Protein AF-0000000084556929 (afdb_homodimer)

Radius of gyration: 22.64 Å; Cα contacts (8 Å, |Δi|>4): 1174; chains: 2; bounding box: 58×58×57 Å

Solvent-accessible surface area (backbone atoms only — not comparable to full-atom values): 19639 Å² total; per-residue (Å²): 130,69,42,35,28,29,46,31,49,55,72,55,24,43,51,50,50,52,52,32,51,76,67,72,47,73,64,68,24,29,23,26,91,58,88,39,74,75,48,49,73,77,39,46,73,62,38,32,56,92,80,39,78,63,80,69,36,17,40,32,78,21,60,85,46,54,71,58,42,50,53,52,50,49,52,35,58,77,66,68,45,45,66,26,71,42,72,37,87,60,31,45,70,36,88,59,40,42,73,47,54,35,29,36,37,32,51,53,19,38,36,35,26,48,21,40,37,32,35,39,26,37,38,31,43,50,15,38,41,23,25,58,15,38,37,30,34,36,26,33,37,24,44,45,13,38,39,30,38,45,20,37,39,32,37,43,25,38,34,22,41,46,10,43,41,59,66,52,20,34,36,31,40,42,22,34,37,26,48,65,21,35,59,59,52,70,40,62,60,46,25,30,25,54,49,76,83,82,80,90,69,78,87,129,130,69,41,34,28,31,45,30,49,54,58,58,24,34,33,49,50,50,54,33,51,74,67,72,47,74,62,67,24,28,21,25,92,57,87,38,74,74,47,51,74,77,38,46,73,62,39,31,55,93,81,39,80,62,80,68,35,18,38,33,79,20,61,83,46,54,71,58,41,51,53,52,50,48,50,34,59,78,66,71,44,44,65,25,71,44,71,37,87,61,31,46,70,36,90,59,40,44,73,48,52,37,31,35,39,32,49,56,18,40,36,38,51,50,20,38,38,32,36,39,24,38,37,31,42,52,14,38,40,24,38,58,15,37,38,31,34,36,26,33,36,24,45,44,12,38,40,30,38,46,19,38,37,32,36,43,25,38,34,21,40,50,11,41,42,57,65,52,20,33,38,31,40,43,22,32,37,28,48,68,20,65,71,66,52,71,40,64,60,67,36,78,45,64,56,77,65,32,72,71,40,73,66,130

Organism: NCBI:txid82374

pLDDT: mean 95.93, std 5.34, range [53.84, 98.94]

Structure (mmCIF, N/CA/C/O backbone):
data_AF-0000000084556929-model_v1
#
loop_
_entity.id
_entity.type
_entity.pdbx_description
1 polymer 'PglD N-terminal domain-containing protein'
#
loop_
_atom_site.group_PDB
_atom_site.id
_atom_site.type_symbol
_atom_site.label_atom_id
_atom_site.label_alt_id
_atom_site.label_comp_id
_atom_site.label_asym_id
_atom_site.label_entity_id
_atom_site.label_seq_id
_atom_site.pdbx_PDB_ins_code
_atom_site.Cartn_x
_atom_site.Cartn_y
_atom_site.Cartn_z
_atom_site.occupancy
_atom_site.B_iso_or_equiv
_atom_site.auth_seq_id
_atom_site.auth_comp_id
_atom_site.auth_asym_id
_atom_site.auth_atom_id
_atom_site.pdbx_PDB_model_num
ATOM 1 N N . MET A 1 1 ? 16.203 -18.781 -21.984 1 75.94 1 MET A N 1
ATOM 2 C CA . MET A 1 1 ? 15.258 -18.516 -20.906 1 75.94 1 MET A CA 1
ATOM 3 C C . MET A 1 1 ? 13.836 -18.859 -21.328 1 75.94 1 MET A C 1
ATOM 5 O O . MET A 1 1 ? 13.477 -18.703 -22.5 1 75.94 1 MET A O 1
ATOM 9 N N . LYS A 1 2 ? 13.086 -19.594 -20.531 1 89.44 2 LYS A N 1
ATOM 10 C CA . LYS A 1 2 ? 11.75 -20.031 -20.922 1 89.44 2 LYS A CA 1
ATOM 11 C C . LYS A 1 2 ? 10.812 -18.844 -21.125 1 89.44 2 LYS A C 1
ATOM 13 O O . LYS A 1 2 ? 10.859 -17.875 -20.359 1 89.44 2 LYS A O 1
ATOM 18 N N . GLU A 1 3 ? 10 -18.953 -22.172 1 94 3 GLU A N 1
ATOM 19 C CA . GLU A 1 3 ? 9 -17.922 -22.422 1 94 3 GLU A CA 1
ATOM 20 C C . GLU A 1 3 ? 7.797 -18.094 -21.5 1 94 3 GLU A C 1
ATOM 22 O O . GLU A 1 3 ? 7.535 -19.188 -21 1 94 3 GLU A O 1
ATOM 27 N N . LEU A 1 4 ? 7.086 -17.078 -21.359 1 97.38 4 LEU A N 1
ATOM 28 C CA . LEU A 1 4 ? 5.91 -17.078 -20.5 1 97.38 4 LEU A CA 1
ATOM 29 C C . LEU A 1 4 ? 4.652 -17.406 -21.297 1 97.38 4 LEU A C 1
ATOM 31 O O . LEU A 1 4 ? 4.512 -16.984 -22.453 1 97.38 4 LEU A O 1
ATOM 35 N N . ALA A 1 5 ? 3.828 -18.172 -20.688 1 98.31 5 ALA A N 1
ATOM 36 C CA . ALA A 1 5 ? 2.482 -18.406 -21.203 1 98.31 5 ALA A CA 1
ATOM 37 C C . ALA A 1 5 ? 1.429 -18.141 -20.125 1 98.31 5 ALA A C 1
ATOM 39 O O . ALA A 1 5 ? 1.689 -18.328 -18.938 1 98.31 5 ALA A O 1
ATOM 40 N N . LEU A 1 6 ? 0.277 -17.781 -20.625 1 98.56 6 LEU A N 1
ATOM 41 C CA . LEU A 1 6 ? -0.818 -17.531 -19.688 1 98.56 6 LEU A CA 1
ATOM 42 C C . LEU A 1 6 ? -1.73 -18.75 -19.578 1 98.56 6 LEU A C 1
ATOM 44 O O . LEU A 1 6 ? -2.035 -19.391 -20.594 1 98.56 6 LEU A O 1
ATOM 48 N N . LEU A 1 7 ? -2.074 -19.078 -18.375 1 98.25 7 LEU A N 1
ATOM 49 C CA . LEU A 1 7 ? -3.174 -20.016 -18.141 1 98.25 7 LEU A CA 1
ATOM 50 C C . LEU A 1 7 ? -4.48 -19.266 -17.906 1 98.25 7 LEU A C 1
ATOM 52 O O . LEU A 1 7 ? -4.695 -18.688 -16.844 1 98.25 7 LEU A O 1
ATOM 56 N N . GLY A 1 8 ? -5.266 -19.25 -18.922 1 97.44 8 GLY A N 1
ATOM 57 C CA . GLY A 1 8 ? -6.508 -18.5 -18.875 1 97.44 8 GLY A CA 1
ATOM 58 C C . GLY A 1 8 ? -6.617 -17.453 -19.969 1 97.44 8 GLY A C 1
ATOM 59 O O . GLY A 1 8 ? -5.613 -16.859 -20.359 1 97.44 8 GLY A O 1
ATOM 60 N N . GLY A 1 9 ? -7.824 -17.25 -20.406 1 96.31 9 GLY A N 1
ATOM 61 C CA . GLY A 1 9 ? -8.203 -16.156 -21.266 1 96.31 9 GLY A CA 1
ATOM 62 C C . GLY A 1 9 ? -9.148 -15.172 -20.609 1 96.31 9 GLY A C 1
ATOM 63 O O . GLY A 1 9 ? -9.219 -15.094 -19.375 1 96.31 9 GLY A O 1
ATOM 64 N N . GLY A 1 10 ? -9.625 -14.32 -21.359 1 96.31 10 GLY A N 1
ATOM 65 C CA . GLY A 1 10 ? -10.617 -13.398 -20.828 1 96.31 10 GLY A CA 1
ATOM 66 C C . GLY A 1 10 ? -10.031 -12.062 -20.406 1 96.31 10 GLY A C 1
ATOM 67 O O . GLY A 1 10 ? -9 -11.641 -20.922 1 96.31 10 GLY A O 1
ATOM 68 N N . GLY A 1 11 ? -10.734 -11.375 -19.547 1 97.19 11 GLY A N 1
ATOM 69 C CA . GLY A 1 11 ? -10.438 -10 -19.203 1 97.19 11 GLY A CA 1
ATOM 70 C C . GLY A 1 11 ? -9.086 -9.828 -18.547 1 97.19 11 GLY A C 1
ATOM 71 O O . GLY A 1 11 ? -8.289 -8.977 -18.938 1 97.19 11 GLY A O 1
ATOM 72 N N . LEU A 1 12 ? -8.789 -10.656 -17.516 1 97.94 12 LEU A N 1
ATOM 73 C CA . LEU A 1 12 ? -7.52 -10.5 -16.812 1 97.94 12 LEU A CA 1
ATOM 74 C C . LEU A 1 12 ? -6.355 -10.883 -17.719 1 97.94 12 LEU A C 1
ATOM 76 O O . LEU A 1 12 ? -5.301 -10.242 -17.688 1 97.94 12 LEU A O 1
ATOM 80 N N . ALA A 1 13 ? -6.559 -11.891 -18.469 1 98.44 13 ALA A N 1
ATOM 81 C CA . ALA A 1 13 ? -5.523 -12.25 -19.438 1 98.44 13 ALA A CA 1
ATOM 82 C C . ALA A 1 13 ? -5.199 -11.086 -20.359 1 98.44 13 ALA A C 1
ATOM 84 O O . ALA A 1 13 ? -4.031 -10.797 -20.625 1 98.44 13 ALA A O 1
ATOM 85 N N . LEU A 1 14 ? -6.23 -10.43 -20.844 1 98.19 14 LEU A N 1
ATOM 86 C CA . LEU A 1 14 ? -6.055 -9.289 -21.734 1 98.19 14 LEU A CA 1
ATOM 87 C C . LEU A 1 14 ? -5.258 -8.18 -21.047 1 98.19 14 LEU A C 1
ATOM 89 O O . LEU A 1 14 ? -4.363 -7.586 -21.656 1 98.19 14 LEU A O 1
ATOM 93 N N . GLU A 1 15 ? -5.512 -7.91 -19.859 1 98.5 15 GLU A N 1
ATOM 94 C CA . GLU A 1 15 ? -4.773 -6.906 -19.094 1 98.5 15 GLU A CA 1
ATOM 95 C C . GLU A 1 15 ? -3.312 -7.316 -18.922 1 98.5 15 GLU A C 1
ATOM 97 O O . GLU A 1 15 ? -2.41 -6.488 -19.047 1 98.5 15 GLU A O 1
ATOM 102 N N . LEU A 1 16 ? -3.121 -8.609 -18.609 1 98.5 16 LEU A N 1
ATOM 103 C CA . LEU A 1 16 ? -1.759 -9.094 -18.406 1 98.5 16 LEU A CA 1
ATOM 104 C C . LEU A 1 16 ? -0.95 -8.977 -19.688 1 98.5 16 LEU A C 1
ATOM 106 O O . LEU A 1 16 ? 0.226 -8.609 -19.656 1 98.5 16 LEU A O 1
ATOM 110 N N . ILE A 1 17 ? -1.621 -9.281 -20.781 1 98.25 17 ILE A N 1
ATOM 111 C CA . ILE A 1 17 ? -0.978 -9.125 -22.078 1 98.25 17 ILE A CA 1
ATOM 112 C C . ILE A 1 17 ? -0.506 -7.684 -22.25 1 98.25 17 ILE A C 1
ATOM 114 O O . ILE A 1 17 ? 0.648 -7.438 -22.609 1 98.25 17 ILE A O 1
ATOM 118 N N . GLU A 1 18 ? -1.368 -6.746 -21.969 1 98.25 18 GLU A N 1
ATOM 119 C CA . GLU A 1 18 ? -1.063 -5.324 -22.109 1 98.25 18 GLU A CA 1
ATOM 120 C C . GLU A 1 18 ? 0.113 -4.926 -21.219 1 98.25 18 GLU A C 1
ATOM 122 O O . GLU A 1 18 ? 1.03 -4.234 -21.672 1 98.25 18 GLU A O 1
ATOM 127 N N . TYR A 1 19 ? 0.093 -5.387 -19.938 1 98.31 19 TYR A N 1
ATOM 128 C CA . TYR A 1 19 ? 1.159 -5.043 -19.016 1 98.31 19 TYR A CA 1
ATOM 129 C C . TYR A 1 19 ? 2.502 -5.582 -19.484 1 98.31 19 TYR A C 1
ATOM 131 O O . TYR A 1 19 ? 3.516 -4.883 -19.438 1 98.31 19 TYR A O 1
ATOM 139 N N . MET A 1 20 ? 2.461 -6.781 -19.891 1 97.69 20 MET A N 1
ATOM 140 C CA . MET A 1 20 ? 3.705 -7.426 -20.312 1 97.69 20 MET A CA 1
ATOM 141 C C . MET A 1 20 ? 4.238 -6.809 -21.594 1 97.69 20 MET A C 1
ATOM 143 O O . MET A 1 20 ? 5.445 -6.629 -21.75 1 97.69 20 MET A O 1
ATOM 147 N N . MET A 1 21 ? 3.344 -6.434 -22.5 1 96.88 21 MET A N 1
ATOM 148 C CA . MET A 1 21 ? 3.744 -5.719 -23.703 1 96.88 21 MET A CA 1
ATOM 149 C C . MET A 1 21 ? 4.375 -4.375 -23.359 1 96.88 21 MET A C 1
ATOM 151 O O . MET A 1 21 ? 5.41 -4.004 -23.922 1 96.88 21 MET A O 1
ATOM 155 N N . ASP A 1 22 ? 3.775 -3.674 -22.469 1 97.38 22 ASP A N 1
ATOM 156 C CA . ASP A 1 22 ? 4.285 -2.379 -22.031 1 97.38 22 ASP A CA 1
ATOM 157 C C . ASP A 1 22 ? 5.688 -2.512 -21.438 1 97.38 22 ASP A C 1
ATOM 159 O O . ASP A 1 22 ? 6.508 -1.603 -21.562 1 97.38 22 ASP A O 1
ATOM 163 N N . ASP A 1 23 ? 5.93 -3.648 -20.812 1 98.06 23 ASP A N 1
ATOM 164 C CA . ASP A 1 23 ? 7.223 -3.879 -20.172 1 98.06 23 ASP A CA 1
ATOM 165 C C . ASP A 1 23 ? 8.18 -4.609 -21.109 1 98.06 23 ASP A C 1
ATOM 167 O O . ASP A 1 23 ? 9.234 -5.074 -20.688 1 98.06 23 ASP A O 1
ATOM 171 N N . ASP A 1 24 ? 7.801 -4.824 -22.344 1 97.44 24 ASP A N 1
ATOM 172 C CA . ASP A 1 24 ? 8.594 -5.473 -23.375 1 97.44 24 ASP A CA 1
ATOM 173 C C . ASP A 1 24 ? 8.891 -6.926 -23.016 1 97.44 24 ASP A C 1
ATOM 175 O O . ASP A 1 24 ? 10.016 -7.406 -23.203 1 97.44 24 ASP A O 1
ATOM 179 N N . ILE A 1 25 ? 7.965 -7.566 -22.391 1 96.75 25 ILE A N 1
ATOM 180 C CA . ILE A 1 25 ? 8.086 -8.977 -22.062 1 96.75 25 ILE A CA 1
ATOM 181 C C . ILE A 1 25 ? 7.367 -9.82 -23.109 1 96.75 25 ILE A C 1
ATOM 183 O O . ILE A 1 25 ? 6.191 -9.586 -23.406 1 96.75 25 ILE A O 1
ATOM 187 N N . LYS A 1 26 ? 8.023 -10.773 -23.578 1 95 26 LYS A N 1
ATOM 188 C CA . LYS A 1 26 ? 7.453 -11.633 -24.609 1 95 26 LYS A CA 1
ATOM 189 C C . LYS A 1 26 ? 6.586 -12.727 -24 1 95 26 LYS A C 1
ATOM 191 O O . LYS A 1 26 ? 6.953 -13.32 -22.984 1 95 26 LYS A O 1
ATOM 196 N N . ILE A 1 27 ? 5.508 -12.992 -24.625 1 97.06 27 ILE A N 1
ATOM 197 C CA . ILE A 1 27 ? 4.559 -14.023 -24.219 1 97.06 27 ILE A CA 1
ATOM 198 C C . ILE A 1 27 ? 4.391 -15.047 -25.328 1 97.06 27 ILE A C 1
ATOM 200 O O . ILE A 1 27 ? 4.133 -14.68 -26.484 1 97.06 27 ILE A O 1
ATOM 204 N N . ALA A 1 28 ? 4.551 -16.234 -25.016 1 97.62 28 ALA A N 1
ATOM 205 C CA . ALA A 1 28 ? 4.43 -17.312 -26 1 97.62 28 ALA A CA 1
ATOM 206 C C . ALA A 1 28 ? 2.986 -17.469 -26.469 1 97.62 28 ALA A C 1
ATOM 208 O O . ALA A 1 28 ? 2.74 -17.812 -27.625 1 97.62 28 ALA A O 1
ATOM 209 N N . GLY A 1 29 ? 2.049 -17.25 -25.609 1 98.31 29 GLY A N 1
ATOM 210 C CA . GLY A 1 29 ? 0.628 -17.422 -25.875 1 98.31 29 GLY A CA 1
ATOM 211 C C . GLY A 1 29 ? -0.179 -17.688 -24.609 1 98.31 29 GLY A C 1
ATOM 212 O O . GLY A 1 29 ? 0.278 -17.406 -23.5 1 98.31 29 GLY A O 1
ATOM 213 N N . TYR A 1 30 ? -1.433 -18.141 -24.875 1 98.5 30 TYR A N 1
ATOM 214 C CA . TYR A 1 30 ? -2.277 -18.453 -23.719 1 98.5 30 TYR A CA 1
ATOM 215 C C . TYR A 1 30 ? -3.037 -19.75 -23.953 1 98.5 30 TYR A C 1
ATOM 217 O O . TYR A 1 30 ? -3.291 -20.141 -25.094 1 98.5 30 TYR A O 1
ATOM 225 N N . PHE A 1 31 ? -3.275 -20.406 -22.797 1 98.31 31 PHE A N 1
ATOM 226 C CA . PHE A 1 31 ? -4.102 -21.609 -22.797 1 98.31 31 PHE A CA 1
ATOM 227 C C . PHE A 1 31 ? -5.484 -21.312 -22.219 1 98.31 31 PHE A C 1
ATOM 229 O O . PHE A 1 31 ? -5.613 -20.547 -21.25 1 98.31 31 PHE A O 1
ATOM 236 N N . ALA A 1 32 ? -6.496 -21.891 -22.844 1 97.62 32 ALA A N 1
ATOM 237 C CA . ALA A 1 32 ? -7.871 -21.812 -22.375 1 97.62 32 ALA A CA 1
ATOM 238 C C . ALA A 1 32 ? -8.734 -22.906 -23 1 97.62 32 ALA A C 1
ATOM 240 O O . ALA A 1 32 ? -8.391 -23.453 -24.031 1 97.62 32 ALA A O 1
ATOM 241 N N . PRO A 1 33 ? -9.836 -23.203 -22.25 1 95.88 33 PRO A N 1
ATOM 242 C CA . PRO A 1 33 ? -10.703 -24.219 -22.844 1 95.88 33 PRO A CA 1
ATOM 243 C C . PRO A 1 33 ? -11.211 -23.828 -24.219 1 95.88 33 PRO A C 1
ATOM 245 O O . PRO A 1 33 ? -11.406 -24.703 -25.078 1 95.88 33 PRO A O 1
ATOM 248 N N . GLN A 1 34 ? -11.414 -22.547 -24.359 1 96.38 34 GLN A N 1
ATOM 249 C CA . GLN A 1 34 ? -11.836 -22.016 -25.656 1 96.38 34 GLN A CA 1
ATOM 250 C C . GLN A 1 34 ? -11.055 -20.75 -26.016 1 96.38 34 GLN A C 1
ATOM 252 O O . GLN A 1 34 ? -10.602 -20.031 -25.125 1 96.38 34 GLN A O 1
ATOM 257 N N . GLU A 1 35 ? -10.961 -20.562 -27.312 1 97.38 35 GLU A N 1
ATOM 258 C CA . GLU A 1 35 ? -10.266 -19.359 -27.781 1 97.38 35 GLU A CA 1
ATOM 259 C C . GLU A 1 35 ? -11 -18.094 -27.359 1 97.38 35 GLU A C 1
ATOM 261 O O . GLU A 1 35 ? -12.227 -18.031 -27.422 1 97.38 35 GLU A O 1
ATOM 266 N N . ASP A 1 36 ? -10.211 -17.156 -26.875 1 97.31 36 ASP A N 1
ATOM 267 C CA . ASP A 1 36 ? -10.711 -15.82 -26.562 1 97.31 36 ASP A CA 1
ATOM 268 C C . ASP A 1 36 ? -10.359 -14.836 -27.672 1 97.31 36 ASP A C 1
ATOM 270 O O . ASP A 1 36 ? -9.188 -14.492 -27.844 1 97.31 36 ASP A O 1
ATOM 274 N N . SER A 1 37 ? -11.328 -14.32 -28.391 1 96.56 37 SER A N 1
ATOM 275 C CA . SER A 1 37 ? -11.086 -13.523 -29.578 1 96.56 37 SER A CA 1
ATOM 276 C C . SER A 1 37 ? -10.328 -12.242 -29.25 1 96.56 37 SER A C 1
ATOM 278 O O . SER A 1 37 ? -9.531 -11.766 -30.062 1 96.56 37 SER A O 1
ATOM 280 N N . ASP A 1 38 ? -10.531 -11.68 -28.141 1 97.62 38 ASP A N 1
ATOM 281 C CA . ASP A 1 38 ? -9.836 -10.461 -27.75 1 97.62 38 ASP A CA 1
ATOM 282 C C . ASP A 1 38 ? -8.352 -10.727 -27.5 1 97.62 38 ASP A C 1
ATOM 284 O O . ASP A 1 38 ? -7.492 -10.008 -28.016 1 97.62 38 ASP A O 1
ATOM 288 N N . CYS A 1 39 ? -8.07 -11.781 -26.812 1 98.06 39 CYS A N 1
ATOM 289 C CA . CYS A 1 39 ? -6.688 -12.148 -26.516 1 98.06 39 CYS A CA 1
ATOM 290 C C . CYS A 1 39 ? -5.949 -12.539 -27.797 1 98.06 39 CYS A C 1
ATOM 292 O O . CYS A 1 39 ? -4.785 -12.18 -27.984 1 98.06 39 CYS A O 1
ATOM 294 N N . SER A 1 40 ? -6.633 -13.219 -28.609 1 98.06 40 SER A N 1
ATOM 295 C CA . SER A 1 40 ? -6.02 -13.797 -29.797 1 98.06 40 SER A CA 1
ATOM 296 C C . SER A 1 40 ? -5.617 -12.719 -30.797 1 98.06 40 SER A C 1
ATOM 298 O O . SER A 1 40 ? -4.871 -12.992 -31.734 1 98.06 40 SER A O 1
ATOM 300 N N . GLN A 1 41 ? -6.109 -11.523 -30.594 1 97.88 41 GLN A N 1
ATOM 301 C CA . GLN A 1 41 ? -5.691 -10.406 -31.422 1 97.88 41 GLN A CA 1
ATOM 302 C C . GLN A 1 41 ? -4.246 -10.016 -31.125 1 97.88 41 GLN A C 1
ATOM 304 O O . GLN A 1 41 ? -3.592 -9.375 -31.953 1 97.88 41 GLN A O 1
ATOM 309 N N . TYR A 1 42 ? -3.721 -10.438 -30.031 1 97.75 42 TYR A N 1
ATOM 310 C CA . TYR A 1 42 ? -2.434 -9.914 -29.578 1 97.75 42 TYR A CA 1
ATOM 311 C C . TYR A 1 42 ? -1.415 -11.039 -29.422 1 97.75 42 TYR A C 1
ATOM 313 O O . TYR A 1 42 ? -0.219 -10.836 -29.641 1 97.75 42 TYR A O 1
ATOM 321 N N . ILE A 1 43 ? -1.906 -12.227 -28.969 1 97.81 43 ILE A N 1
ATOM 322 C CA . ILE A 1 43 ? -0.986 -13.336 -28.75 1 97.81 43 ILE A CA 1
ATOM 323 C C . ILE A 1 43 ? -1.616 -14.633 -29.234 1 97.81 43 ILE A C 1
ATOM 325 O O . ILE A 1 43 ? -2.83 -14.703 -29.438 1 97.81 43 ILE A O 1
ATOM 329 N N . SER A 1 44 ? -0.827 -15.703 -29.359 1 98.06 44 SER A N 1
ATOM 330 C CA . SER A 1 44 ? -1.276 -16.969 -29.922 1 98.06 44 SER A CA 1
ATOM 331 C C . SER A 1 44 ? -2.133 -17.75 -28.922 1 98.06 44 SER A C 1
ATOM 333 O O . SER A 1 44 ? -1.822 -17.797 -27.734 1 98.06 44 SER A O 1
ATOM 335 N N . TYR A 1 45 ? -3.236 -18.266 -29.469 1 98.38 45 TYR A N 1
ATOM 336 C CA . TYR A 1 45 ? -3.982 -19.266 -28.719 1 98.38 45 TYR A CA 1
ATOM 337 C C . TYR A 1 45 ? -3.289 -20.625 -28.797 1 98.38 45 TYR A C 1
ATOM 339 O O . TYR A 1 45 ? -3.094 -21.172 -29.891 1 98.38 45 TYR A O 1
ATOM 347 N N . LEU A 1 46 ? -2.914 -21.25 -27.641 1 98 46 LEU A N 1
ATOM 348 C CA . LEU A 1 46 ? -2.092 -22.453 -27.625 1 98 46 LEU A CA 1
ATOM 349 C C . LEU A 1 46 ? -2.947 -23.688 -27.375 1 98 46 LEU A C 1
ATOM 351 O O . LEU A 1 46 ? -2.441 -24.812 -27.406 1 98 46 LEU A O 1
ATOM 355 N N . GLY A 1 47 ? -4.27 -23.5 -27.078 1 97.44 47 GLY A N 1
ATOM 356 C CA . GLY A 1 47 ? -5.18 -24.609 -26.891 1 97.44 47 GLY A CA 1
ATOM 357 C C . GLY A 1 47 ? -5.562 -24.812 -25.438 1 97.44 47 GLY A C 1
ATOM 358 O O . GLY A 1 47 ? -5.379 -23.922 -24.594 1 97.44 47 GLY A O 1
ATOM 359 N N . ASP A 1 48 ? -6.16 -25.938 -25.266 1 96.81 48 ASP A N 1
ATOM 360 C CA . ASP A 1 48 ? -6.496 -26.391 -23.922 1 96.81 48 ASP A CA 1
ATOM 361 C C . ASP A 1 48 ? -5.277 -26.984 -23.219 1 96.81 48 ASP A C 1
ATOM 363 O O . ASP A 1 48 ? -4.641 -27.906 -23.75 1 96.81 48 ASP A O 1
ATOM 367 N N . GLU A 1 49 ? -4.98 -26.391 -22.062 1 94.31 49 GLU A N 1
ATOM 368 C CA . GLU A 1 49 ? -3.771 -26.828 -21.375 1 94.31 49 GLU A CA 1
ATOM 369 C C . GLU A 1 49 ? -3.838 -28.328 -21.062 1 94.31 49 GLU A C 1
ATOM 371 O O . GLU A 1 49 ? -2.805 -28.984 -20.906 1 94.31 49 GLU A O 1
ATOM 376 N N . ARG A 1 50 ? -5.012 -28.938 -20.891 1 92.62 50 ARG A N 1
ATOM 377 C CA . ARG A 1 50 ? -5.18 -30.344 -20.547 1 92.62 50 ARG A CA 1
ATOM 378 C C . ARG A 1 50 ? -4.758 -31.234 -21.703 1 92.62 50 ARG A C 1
ATOM 380 O O . ARG A 1 50 ? -4.453 -32.406 -21.5 1 92.62 50 ARG A O 1
ATOM 387 N N . VAL A 1 51 ? -4.844 -30.578 -22.828 1 92.81 51 VAL A N 1
ATOM 388 C CA . VAL A 1 51 ? -4.543 -31.344 -24.047 1 92.81 51 VAL A CA 1
ATOM 389 C C . VAL A 1 51 ? -3.137 -31 -24.531 1 92.81 51 VAL A C 1
ATOM 391 O O . VAL A 1 51 ? -2.393 -31.891 -24.969 1 92.81 51 VAL A O 1
ATOM 394 N N . ASN A 1 52 ? -2.916 -29.703 -24.438 1 91 52 ASN A N 1
ATOM 395 C CA . ASN A 1 52 ? -1.664 -29.188 -24.984 1 91 52 ASN A CA 1
ATOM 396 C C . ASN A 1 52 ? -0.889 -28.391 -23.938 1 91 52 ASN A C 1
ATOM 398 O O . ASN A 1 52 ? -1.444 -27.5 -23.297 1 91 52 ASN A O 1
ATOM 402 N N . TYR A 1 53 ? 0.27 -28.859 -23.516 1 94.31 53 TYR A N 1
ATOM 403 C CA . TYR A 1 53 ? 1.169 -28.094 -22.672 1 94.31 53 TYR A CA 1
ATOM 404 C C . TYR A 1 53 ? 2.625 -28.359 -23.016 1 94.31 53 TYR A C 1
ATOM 406 O O . TYR A 1 53 ? 2.926 -29.312 -23.734 1 94.31 53 TYR A O 1
ATOM 414 N N . SER A 1 54 ? 3.479 -27.438 -22.562 1 95.75 54 SER A N 1
ATOM 415 C CA . SER A 1 54 ? 4.906 -27.609 -22.828 1 95.75 54 SER A CA 1
ATOM 416 C C . SER A 1 54 ? 5.73 -27.406 -21.562 1 95.75 54 SER A C 1
ATOM 418 O O . SER A 1 54 ? 5.477 -26.484 -20.781 1 95.75 54 SER A O 1
ATOM 420 N N . LYS A 1 55 ? 6.727 -28.172 -21.438 1 96 55 LYS A N 1
ATOM 421 C CA . LYS A 1 55 ? 7.648 -28.047 -20.312 1 96 55 LYS A CA 1
ATOM 422 C C . LYS A 1 55 ? 8.68 -26.953 -20.578 1 96 55 LYS A C 1
ATOM 424 O O . LYS A 1 55 ? 9.43 -26.562 -19.672 1 96 55 LYS A O 1
ATOM 429 N N . ASN A 1 56 ? 8.633 -26.375 -21.766 1 96.19 56 ASN A N 1
ATOM 430 C CA . ASN A 1 56 ? 9.586 -25.344 -22.141 1 96.19 56 ASN A CA 1
ATOM 431 C C . ASN A 1 56 ? 9.008 -23.953 -21.922 1 96.19 56 ASN A C 1
ATOM 433 O O . ASN A 1 56 ? 9.547 -22.969 -22.438 1 96.19 56 ASN A O 1
ATOM 437 N N . LEU A 1 57 ? 7.902 -23.969 -21.219 1 97.38 57 LEU A N 1
ATOM 438 C CA . LEU A 1 57 ? 7.258 -22.688 -20.906 1 97.38 57 LEU A CA 1
ATOM 439 C C . LEU A 1 57 ? 7.18 -22.484 -19.391 1 97.38 57 LEU A C 1
ATOM 441 O O . LEU A 1 57 ? 7.273 -23.438 -18.625 1 97.38 57 LEU A O 1
ATOM 445 N N . LYS A 1 58 ? 7.062 -21.219 -19.047 1 98.12 58 LYS A N 1
ATOM 446 C CA . LYS A 1 58 ? 6.633 -20.828 -17.703 1 98.12 58 LYS A CA 1
ATOM 447 C C . LYS A 1 58 ? 5.188 -20.344 -17.703 1 98.12 58 LYS A C 1
ATOM 449 O O . LYS A 1 58 ? 4.766 -19.641 -18.625 1 98.12 58 LYS A O 1
ATOM 454 N N . TYR A 1 59 ? 4.523 -20.656 -16.672 1 98.31 59 TYR A N 1
ATOM 455 C CA . TYR A 1 59 ? 3.084 -20.438 -16.703 1 98.31 59 TYR A CA 1
ATOM 456 C C . TYR A 1 59 ? 2.674 -19.391 -15.68 1 98.31 59 TYR A C 1
ATOM 458 O O . TYR A 1 59 ? 3.08 -19.453 -14.516 1 98.31 59 TYR A O 1
ATOM 466 N N . LEU A 1 60 ? 1.831 -18.469 -16.141 1 98.5 60 LEU A N 1
ATOM 467 C CA . LEU A 1 60 ? 1.234 -17.453 -15.266 1 98.5 60 LEU A CA 1
ATOM 468 C C . LEU A 1 60 ? -0.279 -17.641 -15.195 1 98.5 60 LEU A C 1
ATOM 470 O O . LEU A 1 60 ? -0.938 -17.828 -16.219 1 98.5 60 LEU A O 1
ATOM 474 N N . LEU A 1 61 ? -0.761 -17.547 -13.992 1 98.75 61 LEU A N 1
ATOM 475 C CA . LEU A 1 61 ? -2.207 -17.656 -13.836 1 98.75 61 LEU A CA 1
ATOM 476 C C . LEU A 1 61 ? -2.904 -16.375 -14.281 1 98.75 61 LEU A C 1
ATOM 478 O O . LEU A 1 61 ? -2.564 -15.281 -13.812 1 98.75 61 LEU A O 1
ATOM 482 N N . ALA A 1 62 ? -3.879 -16.516 -15.141 1 98.5 62 ALA A N 1
ATOM 483 C CA . ALA A 1 62 ? -4.586 -15.352 -15.656 1 98.5 62 ALA A CA 1
ATOM 484 C C . ALA A 1 62 ? -6.059 -15.383 -15.25 1 98.5 62 ALA A C 1
ATOM 486 O O . ALA A 1 62 ? -6.941 -15.172 -16.094 1 98.5 62 ALA A O 1
ATOM 487 N N . SER A 1 63 ? -6.277 -15.602 -13.984 1 97.81 63 SER A N 1
ATOM 488 C CA . SER A 1 63 ? -7.613 -15.555 -13.398 1 97.81 63 SER A CA 1
ATOM 489 C C . SER A 1 63 ? -7.59 -14.898 -12.023 1 97.81 63 SER A C 1
ATOM 491 O O . SER A 1 63 ? -6.617 -15.047 -11.281 1 97.81 63 SER A O 1
ATOM 493 N N . GLY A 1 64 ? -8.688 -14.242 -11.719 1 97.5 64 GLY A N 1
ATOM 494 C CA . GLY A 1 64 ? -8.82 -13.641 -10.406 1 97.5 64 GLY A CA 1
ATOM 495 C C . GLY A 1 64 ? -9.68 -14.453 -9.461 1 97.5 64 GLY A C 1
ATOM 496 O O . GLY A 1 64 ? -9.867 -14.078 -8.305 1 97.5 64 GLY A O 1
ATOM 497 N N . LEU A 1 65 ? -10.188 -15.562 -9.961 1 96.5 65 LEU A N 1
ATOM 498 C CA . LEU A 1 65 ? -11.031 -16.422 -9.141 1 96.5 65 LEU A CA 1
ATOM 499 C C . LEU A 1 65 ? -10.195 -17.453 -8.398 1 96.5 65 LEU A C 1
ATOM 501 O O . LEU A 1 65 ? -9.57 -18.312 -9.016 1 96.5 65 LEU A O 1
ATOM 505 N N . THR A 1 66 ? -10.234 -17.375 -7.094 1 97.31 66 THR A N 1
ATOM 506 C CA . THR A 1 66 ? -9.344 -18.188 -6.27 1 97.31 66 THR A CA 1
ATOM 507 C C . THR A 1 66 ? -9.562 -19.672 -6.527 1 97.31 66 THR A C 1
ATOM 509 O O . THR A 1 66 ? -8.617 -20.453 -6.531 1 97.31 66 THR A O 1
ATOM 512 N N . SER A 1 67 ? -10.797 -20.047 -6.738 1 96.81 67 SER A N 1
ATOM 513 C CA . SER A 1 67 ? -11.102 -21.453 -6.988 1 96.81 67 SER A CA 1
ATOM 514 C C . SER A 1 67 ? -10.492 -21.922 -8.312 1 96.81 67 SER A C 1
ATOM 516 O O . SER A 1 67 ? -9.93 -23.016 -8.391 1 96.81 67 SER A O 1
ATOM 518 N N . LEU A 1 68 ? -10.617 -21.094 -9.281 1 97.25 68 LEU A N 1
ATOM 519 C CA . LEU A 1 68 ? -10.039 -21.438 -10.57 1 97.25 68 LEU A CA 1
ATOM 520 C C . LEU A 1 68 ? -8.516 -21.438 -10.508 1 97.25 68 LEU A C 1
ATOM 522 O O . LEU A 1 68 ? -7.863 -22.312 -11.078 1 97.25 68 LEU A O 1
ATOM 526 N N . ARG A 1 69 ? -7.973 -20.516 -9.859 1 98.5 69 ARG A N 1
ATOM 527 C CA . ARG A 1 69 ? -6.527 -20.422 -9.672 1 98.5 69 ARG A CA 1
ATOM 528 C C . ARG A 1 69 ? -5.988 -21.688 -8.992 1 98.5 69 ARG A C 1
ATOM 530 O O . ARG A 1 69 ? -4.938 -22.203 -9.375 1 98.5 69 ARG A O 1
ATOM 537 N N . SER A 1 70 ? -6.738 -22.125 -8.016 1 98.25 70 SER A N 1
ATOM 538 C CA . SER A 1 70 ? -6.336 -23.359 -7.336 1 98.25 70 SER A CA 1
ATOM 539 C C . SER A 1 70 ? -6.234 -24.531 -8.305 1 98.25 70 SER A C 1
ATOM 541 O O . SER A 1 70 ? -5.293 -25.312 -8.234 1 98.25 70 SER A O 1
ATOM 543 N N . LYS A 1 71 ? -7.172 -24.594 -9.156 1 97.5 71 LYS A N 1
ATOM 544 C CA . LYS A 1 71 ? -7.156 -25.656 -10.164 1 97.5 71 LYS A CA 1
ATOM 545 C C . LYS A 1 71 ? -5.953 -25.516 -11.094 1 97.5 71 LYS A C 1
ATOM 547 O O . LYS A 1 71 ? -5.301 -26.5 -11.43 1 97.5 71 LYS A O 1
ATOM 552 N N . MET A 1 72 ? -5.652 -24.328 -11.477 1 98.06 72 MET A N 1
ATOM 553 C CA . MET A 1 72 ? -4.52 -24.062 -12.359 1 98.06 72 MET A CA 1
ATOM 554 C C . MET A 1 72 ? -3.201 -24.391 -11.672 1 98.06 72 MET A C 1
ATOM 556 O O . MET A 1 72 ? -2.305 -24.969 -12.289 1 98.06 72 MET A O 1
ATOM 560 N N . MET A 1 73 ? -3.148 -24.047 -10.445 1 98.38 73 MET A N 1
ATOM 561 C CA . MET A 1 73 ? -1.953 -24.344 -9.656 1 98.38 73 MET A CA 1
ATOM 562 C C . MET A 1 73 ? -1.728 -25.859 -9.562 1 98.38 73 MET A C 1
ATOM 564 O O . MET A 1 73 ? -0.599 -26.328 -9.711 1 98.38 73 MET A O 1
ATOM 568 N N . ASN A 1 74 ? -2.809 -26.5 -9.289 1 97.69 74 ASN A N 1
ATOM 569 C CA . ASN A 1 74 ? -2.732 -27.953 -9.227 1 97.69 74 ASN A CA 1
ATOM 570 C C . ASN A 1 74 ? -2.268 -28.547 -10.547 1 97.69 74 ASN A C 1
ATOM 572 O O . ASN A 1 74 ? -1.501 -29.516 -10.562 1 97.69 74 ASN A O 1
ATOM 576 N N . PHE A 1 75 ? -2.76 -28.016 -11.602 1 97.81 75 PHE A N 1
ATOM 577 C CA . PHE A 1 75 ? -2.346 -28.453 -12.93 1 97.81 75 PHE A CA 1
ATOM 578 C C . PHE A 1 75 ? -0.841 -28.297 -13.109 1 97.81 75 PHE A C 1
ATOM 580 O O . PHE A 1 75 ? -0.16 -29.234 -13.531 1 97.81 75 PHE A O 1
ATOM 587 N N . ILE A 1 76 ? -0.277 -27.172 -12.773 1 98.12 76 ILE A N 1
ATOM 588 C CA . ILE A 1 76 ? 1.147 -26.891 -12.898 1 98.12 76 ILE A CA 1
ATOM 589 C C . ILE A 1 76 ? 1.95 -27.875 -12.055 1 98.12 76 ILE A C 1
ATOM 591 O O . ILE A 1 76 ? 2.939 -28.438 -12.531 1 98.12 76 ILE A O 1
ATOM 595 N N . GLU A 1 77 ? 1.471 -28.016 -10.906 1 97.31 77 GLU A N 1
ATOM 596 C CA . GLU A 1 77 ? 2.184 -28.875 -9.969 1 97.31 77 GLU A CA 1
ATOM 597 C C . GLU A 1 77 ? 2.139 -30.328 -10.414 1 97.31 77 GLU A C 1
ATOM 599 O O . GLU A 1 77 ? 3.168 -31.016 -10.445 1 97.31 77 GLU A O 1
ATOM 604 N N . SER A 1 78 ? 0.956 -30.828 -10.797 1 97.12 78 SER A N 1
ATOM 605 C CA . SER A 1 78 ? 0.765 -32.25 -11.125 1 97.12 78 SER A CA 1
ATOM 606 C C . SER A 1 78 ? 1.512 -32.625 -12.398 1 97.12 78 SER A C 1
ATOM 608 O O . SER A 1 78 ? 1.871 -33.781 -12.594 1 97.12 78 SER A O 1
ATOM 610 N N . HIS A 1 79 ? 1.835 -31.688 -13.234 1 97.38 79 HIS A N 1
ATOM 611 C CA . HIS A 1 79 ? 2.525 -31.953 -14.484 1 97.38 79 HIS A CA 1
ATOM 612 C C . HIS A 1 79 ? 3.982 -31.516 -14.422 1 97.38 79 HIS A C 1
ATOM 614 O O . HIS A 1 79 ? 4.688 -31.531 -15.438 1 97.38 79 HIS A O 1
ATOM 620 N N . ASN A 1 80 ? 4.391 -31.031 -13.258 1 97.19 80 ASN A N 1
ATOM 621 C CA . ASN A 1 80 ? 5.762 -30.609 -13 1 97.19 80 ASN A CA 1
ATOM 622 C C . ASN A 1 80 ? 6.18 -29.469 -13.938 1 97.19 80 ASN A C 1
ATOM 624 O O . ASN A 1 80 ? 7.27 -29.5 -14.516 1 97.19 80 ASN A O 1
ATOM 628 N N . LEU A 1 81 ? 5.281 -28.562 -14.141 1 97.69 81 LEU A N 1
ATOM 629 C CA . LEU A 1 81 ? 5.543 -27.375 -14.938 1 97.69 81 LEU A CA 1
ATOM 630 C C . LEU A 1 81 ? 6.117 -26.266 -14.078 1 97.69 81 LEU A C 1
ATOM 632 O O . LEU A 1 81 ? 6.133 -26.359 -12.844 1 97.69 81 LEU A O 1
ATOM 636 N N . GLU A 1 82 ? 6.652 -25.266 -14.773 1 97.81 82 GLU A N 1
ATOM 637 C CA . GLU A 1 82 ? 7.281 -24.156 -14.062 1 97.81 82 GLU A CA 1
ATOM 638 C C . GLU A 1 82 ? 6.367 -22.938 -14.023 1 97.81 82 GLU A C 1
ATOM 640 O O . GLU A 1 82 ? 5.758 -22.578 -15.039 1 97.81 82 GLU A O 1
ATOM 645 N N . SER A 1 83 ? 6.305 -22.359 -12.844 1 97.81 83 SER A N 1
ATOM 646 C CA . SER A 1 83 ? 5.555 -21.109 -12.711 1 97.81 83 SER A CA 1
ATOM 647 C C . SER A 1 83 ? 6.402 -19.906 -13.117 1 97.81 83 SER A C 1
ATOM 649 O O . SER A 1 83 ? 7.605 -19.875 -12.844 1 97.81 83 SER A O 1
ATOM 651 N N . GLY A 1 84 ? 5.77 -18.938 -13.773 1 96.62 84 GLY A N 1
ATOM 652 C CA . GLY A 1 84 ? 6.418 -17.672 -14.094 1 96.62 84 GLY A CA 1
ATOM 653 C C . GLY A 1 84 ? 6.168 -16.594 -13.055 1 96.62 84 GLY A C 1
ATOM 654 O O . GLY A 1 84 ? 5.637 -16.875 -11.977 1 96.62 84 GLY A O 1
ATOM 655 N N . GLN A 1 85 ? 6.672 -15.516 -13.336 1 96.62 85 GLN A N 1
ATOM 656 C CA . GLN A 1 85 ? 6.492 -14.328 -12.508 1 96.62 85 GLN A CA 1
ATOM 657 C C . GLN A 1 85 ? 6.379 -13.07 -13.367 1 96.62 85 GLN A C 1
ATOM 659 O O . GLN A 1 85 ? 7.012 -12.969 -14.422 1 96.62 85 GLN A O 1
ATOM 664 N N . PHE A 1 86 ? 5.535 -12.25 -12.867 1 98.5 86 PHE A N 1
ATOM 665 C CA . PHE A 1 86 ? 5.461 -10.938 -13.508 1 98.5 86 PHE A CA 1
ATOM 666 C C . PHE A 1 86 ? 5.445 -9.828 -12.477 1 98.5 86 PHE A C 1
ATOM 668 O O . PHE A 1 86 ? 4.547 -9.773 -11.625 1 98.5 86 PHE A O 1
ATOM 675 N N . ILE A 1 87 ? 6.414 -9 -12.508 1 98.56 87 ILE A N 1
ATOM 676 C CA . ILE A 1 87 ? 6.504 -7.805 -11.68 1 98.56 87 ILE A CA 1
ATOM 677 C C . ILE A 1 87 ? 6.688 -6.578 -12.57 1 98.56 87 ILE A C 1
ATOM 679 O O . ILE A 1 87 ? 7.734 -6.406 -13.203 1 98.56 87 ILE A O 1
ATOM 683 N N . SER A 1 88 ? 5.684 -5.77 -12.625 1 98.69 88 SER A N 1
ATOM 684 C CA . SER A 1 88 ? 5.703 -4.594 -13.492 1 98.69 88 SER A CA 1
ATOM 685 C C . SER A 1 88 ? 6.84 -3.648 -13.117 1 98.69 88 SER A C 1
ATOM 687 O O . SER A 1 88 ? 7.102 -3.422 -11.938 1 98.69 88 SER A O 1
ATOM 689 N N . ARG A 1 89 ? 7.352 -2.994 -14.133 1 97.12 89 ARG A N 1
ATOM 690 C CA . ARG A 1 89 ? 8.383 -1.986 -13.922 1 97.12 89 ARG A CA 1
ATOM 691 C C . ARG A 1 89 ? 7.816 -0.75 -13.234 1 97.12 89 ARG A C 1
ATOM 693 O O . ARG A 1 89 ? 8.562 0.071 -12.695 1 97.12 89 ARG A O 1
ATOM 700 N N . LYS A 1 90 ? 6.527 -0.658 -13.227 1 97.38 90 LYS A N 1
ATOM 701 C CA . LYS A 1 90 ? 5.871 0.526 -12.688 1 97.38 90 LYS A CA 1
ATOM 702 C C . LYS A 1 90 ? 5.43 0.295 -11.242 1 97.38 90 LYS A C 1
ATOM 704 O O . LYS A 1 90 ? 4.848 1.184 -10.617 1 97.38 90 LYS A O 1
ATOM 709 N N . ALA A 1 91 ? 5.727 -0.915 -10.742 1 97.94 91 ALA A N 1
ATOM 710 C CA . ALA A 1 91 ? 5.418 -1.205 -9.344 1 97.94 91 ALA A CA 1
ATOM 711 C C . ALA A 1 91 ? 6.566 -0.792 -8.43 1 97.94 91 ALA A C 1
ATOM 713 O O . ALA A 1 91 ? 7.691 -0.583 -8.891 1 97.94 91 ALA A O 1
ATOM 714 N N . HIS A 1 92 ? 6.223 -0.504 -7.215 1 97.19 92 HIS A N 1
ATOM 715 C CA . HIS A 1 92 ? 7.227 -0.355 -6.168 1 97.19 92 HIS A CA 1
ATOM 716 C C . HIS A 1 92 ? 7.289 -1.596 -5.281 1 97.19 92 HIS A C 1
ATOM 718 O O . HIS A 1 92 ? 6.348 -1.879 -4.535 1 97.19 92 HIS A O 1
ATOM 724 N N . VAL A 1 93 ? 8.445 -2.35 -5.379 1 97.5 93 VAL A N 1
ATOM 725 C CA . VAL A 1 93 ? 8.609 -3.57 -4.598 1 97.5 93 VAL A CA 1
ATOM 726 C C . VAL A 1 93 ? 9.867 -3.473 -3.74 1 97.5 93 VAL A C 1
ATOM 728 O O . VAL A 1 93 ? 10.977 -3.359 -4.27 1 97.5 93 VAL A O 1
ATOM 731 N N . SER A 1 94 ? 9.609 -3.582 -2.469 1 95.31 94 SER A N 1
ATOM 732 C CA . SER A 1 94 ? 10.711 -3.484 -1.522 1 95.31 94 SER A CA 1
ATOM 733 C C . SER A 1 94 ? 11.742 -4.582 -1.765 1 95.31 94 SER A C 1
ATOM 735 O O . SER A 1 94 ? 11.391 -5.742 -1.972 1 95.31 94 SER A O 1
ATOM 737 N N . SER A 1 95 ? 13 -4.227 -1.686 1 93.44 95 SER A N 1
ATOM 738 C CA . SER A 1 95 ? 14.07 -5.223 -1.764 1 93.44 95 SER A CA 1
ATOM 739 C C . SER A 1 95 ? 14.094 -6.105 -0.521 1 93.44 95 SER A C 1
ATOM 741 O O . SER A 1 95 ? 14.75 -7.148 -0.51 1 93.44 95 SER A O 1
ATOM 743 N N . MET A 1 96 ? 13.328 -5.676 0.535 1 94.69 96 MET A N 1
ATOM 744 C CA . MET A 1 96 ? 13.305 -6.406 1.797 1 94.69 96 MET A CA 1
ATOM 745 C C . MET A 1 96 ? 12.219 -7.484 1.78 1 94.69 96 MET A C 1
ATOM 747 O O . MET A 1 96 ? 12.164 -8.328 2.674 1 94.69 96 MET A O 1
ATOM 751 N N . ALA A 1 97 ? 11.453 -7.41 0.744 1 96.94 97 ALA A N 1
ATOM 752 C CA . ALA A 1 97 ? 10.328 -8.336 0.675 1 96.94 97 ALA A CA 1
ATOM 753 C C . ALA A 1 97 ? 10.789 -9.734 0.281 1 96.94 97 ALA A C 1
ATOM 755 O O . ALA A 1 97 ? 11.719 -9.891 -0.513 1 96.94 97 ALA A O 1
ATOM 756 N N . LYS A 1 98 ? 10.164 -10.719 0.849 1 98.25 98 LYS A N 1
ATOM 757 C CA . LYS A 1 98 ? 10.344 -12.109 0.428 1 98.25 98 LYS A CA 1
ATOM 758 C C . LYS A 1 98 ? 9.164 -12.586 -0.407 1 98.25 98 LYS A C 1
ATOM 760 O O . LYS A 1 98 ? 8.023 -12.609 0.074 1 98.25 98 LYS A O 1
ATOM 765 N N . LEU A 1 99 ? 9.453 -12.984 -1.585 1 98.44 99 LEU A N 1
ATOM 766 C CA . LE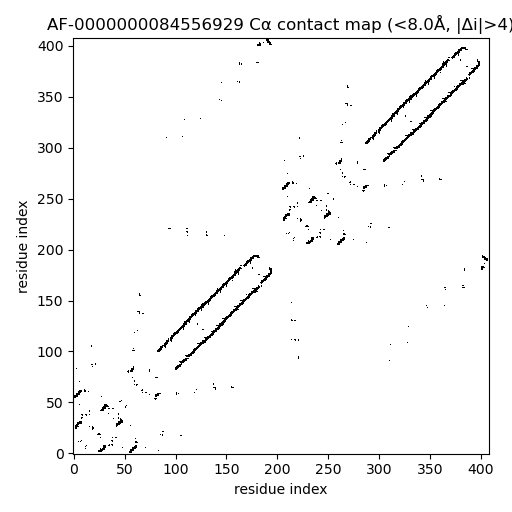U A 1 99 ? 8.398 -13.352 -2.529 1 98.44 99 LEU A CA 1
ATOM 767 C C . LEU A 1 99 ? 8.469 -14.836 -2.871 1 98.44 99 LEU A C 1
ATOM 769 O O . LEU A 1 99 ? 9.555 -15.375 -3.1 1 98.44 99 LEU A O 1
ATOM 773 N N . GLY A 1 100 ? 7.277 -15.484 -2.934 1 98.5 100 GLY A N 1
ATOM 774 C CA . GLY A 1 100 ? 7.188 -16.844 -3.42 1 98.5 100 GLY A CA 1
ATOM 775 C C . GLY A 1 100 ? 7.227 -16.953 -4.934 1 98.5 100 GLY A C 1
ATOM 776 O O . GLY A 1 100 ? 7.746 -16.047 -5.605 1 98.5 100 GLY A O 1
ATOM 777 N N . LYS A 1 101 ? 6.727 -18.031 -5.422 1 98.06 101 LYS A N 1
ATOM 778 C CA . LYS A 1 101 ? 6.715 -18.25 -6.867 1 98.06 101 LYS A CA 1
ATOM 779 C C . LYS A 1 101 ? 5.363 -17.875 -7.469 1 98.06 101 LYS A C 1
ATOM 781 O O . LYS A 1 101 ? 4.367 -17.766 -6.75 1 98.06 101 LYS A O 1
ATOM 786 N N . GLY A 1 102 ? 5.301 -17.625 -8.742 1 98.31 102 GLY A N 1
ATOM 787 C CA . GLY A 1 102 ? 4.066 -17.438 -9.492 1 98.31 102 GLY A CA 1
ATOM 788 C C . GLY A 1 102 ? 3.387 -16.109 -9.195 1 98.31 102 GLY A C 1
ATOM 789 O O . GLY A 1 102 ? 2.18 -15.977 -9.398 1 98.31 102 GLY A O 1
ATOM 790 N N . ILE A 1 103 ? 4.09 -15.195 -8.734 1 98.5 103 ILE A N 1
ATOM 791 C CA . ILE A 1 103 ? 3.52 -13.93 -8.281 1 98.5 103 ILE A CA 1
ATOM 792 C C . ILE A 1 103 ? 3.281 -13.016 -9.484 1 98.5 103 ILE A C 1
ATOM 794 O O . ILE A 1 103 ? 4.086 -12.984 -10.422 1 98.5 103 ILE A O 1
ATOM 798 N N . VAL A 1 104 ? 2.207 -12.336 -9.406 1 98.81 104 VAL A N 1
ATOM 799 C CA . VAL A 1 104 ? 1.897 -11.305 -10.391 1 98.81 104 VAL A CA 1
ATOM 800 C C . VAL A 1 104 ? 1.693 -9.969 -9.688 1 98.81 104 VAL A C 1
ATOM 802 O O . VAL A 1 104 ? 0.761 -9.805 -8.898 1 98.81 104 VAL A O 1
ATOM 805 N N . ILE A 1 105 ? 2.549 -9.016 -9.945 1 98.88 105 ILE A N 1
ATOM 806 C CA . ILE A 1 105 ? 2.477 -7.66 -9.414 1 98.88 105 ILE A CA 1
ATOM 807 C C . ILE A 1 105 ? 2.289 -6.672 -10.57 1 98.88 105 ILE A C 1
ATOM 809 O O . ILE A 1 105 ? 3.209 -6.449 -11.359 1 98.88 105 ILE A O 1
ATOM 813 N N . THR A 1 106 ? 1.156 -6.059 -10.641 1 98.81 106 THR A N 1
ATOM 814 C CA . THR A 1 106 ? 0.789 -5.223 -11.781 1 98.81 106 THR A CA 1
ATOM 815 C C . THR A 1 106 ? 1.275 -3.789 -11.578 1 98.81 106 THR A C 1
ATOM 817 O O . THR A 1 106 ? 1.904 -3.48 -10.562 1 98.81 106 THR A O 1
ATOM 820 N N . PRO A 1 107 ? 1.063 -2.918 -12.539 1 98.44 107 PRO A N 1
ATOM 821 C CA . PRO A 1 107 ? 1.547 -1.542 -12.414 1 98.44 107 PRO A CA 1
ATOM 822 C C . PRO A 1 107 ? 0.972 -0.819 -11.203 1 98.44 107 PRO A C 1
ATOM 824 O O . PRO A 1 107 ? -0.187 -1.037 -10.836 1 98.44 107 PRO A O 1
ATOM 827 N N . PHE A 1 108 ? 1.796 0.016 -10.539 1 98.19 108 PHE A N 1
ATOM 828 C CA . PHE A 1 108 ? 1.427 0.968 -9.5 1 98.19 108 PHE A CA 1
ATOM 829 C C . PHE A 1 108 ? 1.054 0.245 -8.211 1 98.19 108 PHE A C 1
ATOM 831 O O . PHE A 1 108 ? 0.371 0.807 -7.352 1 98.19 108 PHE A O 1
ATOM 838 N N . VAL A 1 109 ? 1.425 -1.02 -8.172 1 98.69 109 VAL A N 1
ATOM 839 C CA . VAL A 1 109 ? 1.325 -1.756 -6.914 1 98.69 109 VAL A CA 1
ATOM 840 C C . VAL A 1 109 ? 2.484 -1.371 -5.996 1 98.69 109 VAL A C 1
ATOM 842 O O . VAL A 1 109 ? 3.578 -1.054 -6.469 1 98.69 109 VAL A O 1
ATOM 845 N N . SER A 1 110 ? 2.201 -1.397 -4.684 1 98.44 110 SER A N 1
ATOM 846 C CA . SER A 1 110 ? 3.266 -1.108 -3.725 1 98.44 110 SER A CA 1
ATOM 847 C C . SER A 1 110 ? 3.439 -2.25 -2.73 1 98.44 110 SER A C 1
ATOM 849 O O . SER A 1 110 ? 2.479 -2.668 -2.082 1 98.44 110 SER A O 1
ATOM 851 N N . VAL A 1 111 ? 4.645 -2.791 -2.643 1 98.56 111 VAL A N 1
ATOM 852 C CA . VAL A 1 111 ? 5.074 -3.723 -1.604 1 98.56 111 VAL A CA 1
ATOM 853 C C . VAL A 1 111 ? 6.176 -3.086 -0.763 1 98.56 111 VAL A C 1
ATOM 855 O O . VAL A 1 111 ? 7.285 -2.859 -1.253 1 98.56 111 VAL A O 1
ATOM 858 N N . THR A 1 112 ? 5.84 -2.775 0.494 1 96.44 112 THR A N 1
ATOM 859 C CA . THR A 1 112 ? 6.773 -1.973 1.273 1 96.44 112 THR A CA 1
ATOM 860 C C . THR A 1 112 ? 7.184 -2.703 2.549 1 96.44 112 THR A C 1
ATOM 862 O O . THR A 1 112 ? 6.395 -3.457 3.119 1 96.44 112 THR A O 1
ATOM 865 N N . GLY A 1 113 ? 8.359 -2.363 2.961 1 94.5 113 GLY A N 1
ATOM 866 C CA . GLY A 1 113 ? 8.914 -3.004 4.145 1 94.5 113 GLY A CA 1
ATOM 867 C C . GLY A 1 113 ? 9.406 -4.418 3.883 1 94.5 113 GLY A C 1
ATOM 868 O O . GLY A 1 113 ? 10.078 -4.672 2.883 1 94.5 113 GLY A O 1
ATOM 869 N N . ASN A 1 114 ? 9.062 -5.406 4.91 1 95.38 114 ASN A N 1
ATOM 870 C CA . ASN A 1 114 ? 9.609 -6.754 4.836 1 95.38 114 ASN A CA 1
ATOM 871 C C . ASN A 1 114 ? 8.508 -7.809 4.875 1 95.38 114 ASN A C 1
ATOM 873 O O . ASN A 1 114 ? 8.594 -8.781 5.629 1 95.38 114 ASN A O 1
ATOM 877 N N . PRO A 1 115 ? 7.543 -7.574 4.023 1 98.12 115 PRO A N 1
ATOM 878 C CA . PRO A 1 115 ? 6.504 -8.602 4.074 1 98.12 115 PRO A CA 1
ATOM 879 C C . PRO A 1 115 ? 6.98 -9.945 3.525 1 98.12 115 PRO A C 1
ATOM 881 O O . PRO A 1 115 ? 7.977 -10.008 2.797 1 98.12 115 PRO A O 1
ATOM 884 N N . ILE A 1 116 ? 6.32 -10.953 3.941 1 98.75 116 ILE A N 1
ATOM 885 C CA . ILE A 1 116 ? 6.473 -12.289 3.377 1 98.75 116 ILE A CA 1
ATOM 886 C C . ILE A 1 116 ? 5.246 -12.641 2.537 1 98.75 116 ILE A C 1
ATOM 888 O O . ILE A 1 116 ? 4.129 -12.703 3.055 1 98.75 116 ILE A O 1
ATOM 892 N N . ILE A 1 117 ? 5.488 -12.844 1.27 1 98.81 117 ILE A N 1
ATOM 893 C CA . ILE A 1 117 ? 4.398 -13.094 0.331 1 98.81 117 ILE A CA 1
ATOM 894 C C . ILE A 1 117 ? 4.527 -14.5 -0.249 1 98.81 117 ILE A C 1
ATOM 896 O O . ILE A 1 117 ? 5.547 -14.836 -0.856 1 98.81 117 ILE A O 1
ATOM 900 N N . GLY A 1 118 ? 3.461 -15.266 -0.124 1 98.81 118 GLY A N 1
ATOM 901 C CA . GLY A 1 118 ? 3.473 -16.656 -0.542 1 98.81 118 GLY A CA 1
ATOM 902 C C . GLY A 1 118 ? 3.369 -16.828 -2.047 1 98.81 118 GLY A C 1
ATOM 903 O O . GLY A 1 118 ? 3.588 -15.883 -2.801 1 98.81 118 GLY A O 1
ATOM 904 N N . ASP A 1 119 ? 3.025 -18.047 -2.418 1 98.81 119 ASP A N 1
ATOM 905 C CA . ASP A 1 119 ? 3.014 -18.422 -3.828 1 98.81 119 ASP A CA 1
ATOM 906 C C . ASP A 1 119 ? 1.722 -17.969 -4.504 1 98.81 119 ASP A C 1
ATOM 908 O O . ASP A 1 119 ? 0.654 -17.984 -3.889 1 98.81 119 ASP A O 1
ATOM 912 N N . TYR A 1 120 ? 1.83 -17.516 -5.734 1 98.88 120 TYR A N 1
ATOM 913 C CA . TYR A 1 120 ? 0.711 -17.281 -6.637 1 98.88 120 TYR A CA 1
ATOM 914 C C . TYR A 1 120 ? -0.181 -16.156 -6.113 1 98.88 120 TYR A C 1
ATOM 916 O O . TYR A 1 120 ? -1.408 -16.234 -6.207 1 98.88 120 TYR A O 1
ATOM 924 N N . VAL A 1 121 ? 0.456 -15.234 -5.527 1 98.94 121 VAL A N 1
ATOM 925 C CA . VAL A 1 121 ? -0.275 -14.031 -5.129 1 98.94 121 VAL A CA 1
ATOM 926 C C . VAL A 1 121 ? -0.45 -13.109 -6.332 1 98.94 121 VAL A C 1
ATOM 928 O O . VAL A 1 121 ? 0.484 -12.914 -7.113 1 98.94 121 VAL A O 1
ATOM 931 N N . PHE A 1 122 ? -1.657 -12.633 -6.465 1 98.94 122 PHE A N 1
ATOM 932 C CA . PHE A 1 122 ? -1.978 -11.68 -7.523 1 98.94 122 PHE A CA 1
ATOM 933 C C . PHE A 1 122 ? -2.34 -10.32 -6.934 1 98.94 122 PHE A C 1
ATOM 935 O O . PHE A 1 122 ? -3.289 -10.203 -6.156 1 98.94 122 PHE A O 1
ATOM 942 N N . MET A 1 123 ? -1.592 -9.344 -7.324 1 98.94 123 MET A N 1
ATOM 943 C CA . MET A 1 123 ? -1.868 -7.98 -6.875 1 98.94 123 MET A CA 1
ATOM 944 C C . MET A 1 123 ? -2.309 -7.102 -8.039 1 98.94 123 MET A C 1
ATOM 946 O O . MET A 1 123 ? -1.508 -6.785 -8.922 1 98.94 123 MET A O 1
ATOM 950 N N . ASN A 1 124 ? -3.553 -6.707 -8.023 1 98.75 124 ASN A N 1
ATOM 951 C CA . ASN A 1 124 ? -4.086 -5.824 -9.055 1 98.75 124 ASN A CA 1
ATOM 952 C C . ASN A 1 124 ? -3.662 -4.375 -8.828 1 98.75 124 ASN A C 1
ATOM 954 O O . ASN A 1 124 ? -3.076 -4.051 -7.793 1 98.75 124 ASN A O 1
ATOM 958 N N . ILE A 1 125 ? -3.963 -3.49 -9.734 1 98.44 125 ILE A N 1
ATOM 959 C CA . ILE A 1 125 ? -3.467 -2.119 -9.75 1 98.44 125 ILE A CA 1
ATOM 960 C C . ILE A 1 125 ? -3.822 -1.427 -8.438 1 98.44 125 ILE A C 1
ATOM 962 O O . ILE A 1 125 ? -4.895 -1.659 -7.875 1 98.44 125 ILE A O 1
ATOM 966 N N . TYR A 1 126 ? -2.877 -0.651 -7.891 1 98.31 126 TYR A N 1
ATOM 967 C CA . TYR A 1 126 ? -3.039 0.29 -6.789 1 98.31 126 TYR A CA 1
ATOM 968 C C . TYR A 1 126 ? -3.221 -0.446 -5.469 1 98.31 126 TYR A C 1
ATOM 970 O O . TYR A 1 126 ? -3.561 0.165 -4.453 1 98.31 126 TYR A O 1
ATOM 978 N N . SER A 1 127 ? -3.094 -1.766 -5.434 1 98.75 127 SER A N 1
ATOM 979 C CA . SER A 1 127 ? -3.121 -2.471 -4.156 1 98.75 127 SER A CA 1
ATOM 980 C C . SER A 1 127 ? -1.773 -2.381 -3.447 1 98.75 127 SER A C 1
ATOM 982 O O . SER A 1 127 ? -0.771 -1.996 -4.051 1 98.75 127 SER A O 1
ATOM 984 N N . ASN A 1 128 ? -1.775 -2.65 -2.16 1 98.75 128 ASN A N 1
ATOM 985 C CA . ASN A 1 128 ? -0.499 -2.629 -1.454 1 98.75 128 ASN A CA 1
ATOM 986 C C . ASN A 1 128 ? -0.425 -3.729 -0.398 1 98.75 128 ASN A C 1
ATOM 988 O O . ASN A 1 128 ? -1.455 -4.219 0.068 1 98.75 128 ASN A O 1
ATOM 992 N N . ILE A 1 129 ? 0.743 -4.195 -0.097 1 98.81 129 ILE A N 1
ATOM 993 C CA . ILE A 1 129 ? 1.116 -5 1.062 1 98.81 129 ILE A CA 1
ATOM 994 C C . ILE A 1 129 ? 2.203 -4.281 1.859 1 98.81 129 ILE A C 1
ATOM 996 O O . ILE A 1 129 ? 3.254 -3.936 1.315 1 98.81 129 ILE A O 1
ATOM 1000 N N . SER A 1 130 ? 1.962 -4.094 3.17 1 98.19 130 SER A N 1
ATOM 1001 C CA . SER A 1 130 ? 2.816 -3.215 3.961 1 98.19 130 SER A CA 1
ATOM 1002 C C . SER A 1 130 ? 3.729 -4.012 4.887 1 98.19 130 SER A C 1
ATOM 1004 O O . SER A 1 130 ? 3.727 -5.246 4.855 1 98.19 130 SER A O 1
ATOM 1006 N N . HIS A 1 131 ? 4.473 -3.316 5.684 1 96.69 131 HIS A N 1
ATOM 1007 C CA . HIS A 1 131 ? 5.551 -3.855 6.504 1 96.69 131 HIS A CA 1
ATOM 1008 C C . HIS A 1 131 ? 5.055 -4.988 7.395 1 96.69 131 HIS A C 1
ATOM 1010 O O . HIS A 1 131 ? 3.945 -4.918 7.934 1 96.69 131 HIS A O 1
ATOM 1016 N N . HIS A 1 132 ? 5.801 -6.055 7.547 1 97.62 132 HIS A N 1
ATOM 1017 C CA . HIS A 1 132 ? 5.656 -7.172 8.477 1 97.62 132 HIS A CA 1
ATOM 1018 C C . HIS A 1 132 ? 4.414 -7.996 8.156 1 97.62 132 HIS A C 1
ATOM 1020 O O . HIS A 1 132 ? 4.02 -8.859 8.945 1 97.62 132 HIS A O 1
ATOM 1026 N N . ALA A 1 133 ? 3.756 -7.676 7.051 1 98.62 133 ALA A N 1
ATOM 1027 C CA . ALA A 1 133 ? 2.621 -8.508 6.652 1 98.62 133 ALA A CA 1
ATOM 1028 C C . ALA A 1 133 ? 3.082 -9.891 6.223 1 98.62 133 ALA A C 1
ATOM 1030 O O . ALA A 1 133 ? 4.176 -10.047 5.668 1 98.62 133 ALA A O 1
ATOM 1031 N N . VAL A 1 134 ? 2.271 -10.867 6.508 1 98.88 134 VAL A N 1
ATOM 1032 C CA . VAL A 1 134 ? 2.471 -12.242 6.059 1 98.88 134 VAL A CA 1
ATOM 1033 C C . VAL A 1 134 ? 1.27 -12.695 5.234 1 98.88 134 VAL A C 1
ATOM 1035 O O . VAL A 1 134 ? 0.161 -12.82 5.758 1 98.88 134 VAL A O 1
ATOM 1038 N N . VAL A 1 135 ? 1.494 -12.961 3.971 1 98.88 135 VAL A N 1
ATOM 1039 C CA . VAL A 1 135 ? 0.432 -13.312 3.035 1 98.88 135 VAL A CA 1
ATOM 1040 C C . VAL A 1 135 ? 0.639 -14.742 2.535 1 98.88 135 VAL A C 1
ATOM 1042 O O . VAL A 1 135 ? 1.699 -15.07 1.998 1 98.88 135 VAL A O 1
ATOM 1045 N N . GLY A 1 136 ? -0.389 -15.539 2.652 1 98.81 136 GLY A N 1
ATOM 1046 C CA . GLY A 1 136 ? -0.304 -16.938 2.234 1 98.81 136 GLY A CA 1
ATOM 1047 C C . GLY A 1 136 ? -0.362 -17.109 0.729 1 98.81 136 GLY A C 1
ATOM 1048 O O . GLY A 1 136 ? -0.068 -16.172 -0.022 1 98.81 136 GLY A O 1
ATOM 1049 N N . ASN A 1 137 ? -0.69 -18.328 0.312 1 98.81 137 ASN A N 1
ATOM 1050 C CA . ASN A 1 137 ? -0.7 -18.688 -1.103 1 98.81 137 ASN A CA 1
ATOM 1051 C C . ASN A 1 137 ? -2.043 -18.359 -1.752 1 98.81 137 ASN A C 1
ATOM 1053 O O . ASN A 1 137 ? -3.084 -18.406 -1.094 1 98.81 137 ASN A O 1
ATOM 1057 N N . ASN A 1 138 ? -2 -18 -2.998 1 98.88 138 ASN A N 1
ATOM 1058 C CA . ASN A 1 138 ? -3.191 -17.812 -3.818 1 98.88 138 ASN A CA 1
ATOM 1059 C C . ASN A 1 138 ? -4.109 -16.734 -3.238 1 98.88 138 ASN A C 1
ATOM 1061 O O . ASN A 1 138 ? -5.312 -16.953 -3.102 1 98.88 138 ASN A O 1
ATOM 1065 N N . VAL A 1 139 ? -3.488 -15.695 -2.867 1 98.88 139 VAL A N 1
ATOM 1066 C CA . VAL A 1 139 ? -4.223 -14.516 -2.426 1 98.88 139 VAL A CA 1
ATOM 1067 C C . VAL A 1 139 ? -4.41 -13.555 -3.596 1 98.88 139 VAL A C 1
ATOM 1069 O O . VAL A 1 139 ? -3.473 -13.312 -4.363 1 98.88 139 VAL A O 1
ATOM 1072 N N . VAL A 1 140 ? -5.625 -13.07 -3.744 1 98.94 140 VAL A N 1
ATOM 1073 C CA . VAL A 1 140 ? -5.957 -12.148 -4.82 1 98.94 140 VAL A CA 1
ATOM 1074 C C . VAL A 1 140 ? -6.348 -10.789 -4.23 1 98.94 140 VAL A C 1
ATOM 1076 O O . VAL A 1 140 ? -7.324 -10.688 -3.484 1 98.94 140 VAL A O 1
ATOM 1079 N N . LEU A 1 141 ? -5.586 -9.812 -4.578 1 98.88 141 LEU A N 1
ATOM 1080 C CA . LEU A 1 141 ? -5.875 -8.453 -4.137 1 98.88 141 LEU A CA 1
ATOM 1081 C C . LEU A 1 141 ? -6.48 -7.629 -5.27 1 98.88 141 LEU A C 1
ATOM 1083 O O . LEU A 1 141 ? -5.82 -7.371 -6.277 1 98.88 141 LEU A O 1
ATOM 1087 N N . GLY A 1 142 ? -7.691 -7.184 -5.059 1 98.69 142 GLY A N 1
ATOM 1088 C CA . GLY A 1 142 ? -8.344 -6.34 -6.047 1 98.69 142 GLY A CA 1
ATOM 1089 C C . GLY A 1 142 ? -7.754 -4.941 -6.117 1 98.69 142 GLY A C 1
ATOM 1090 O O . GLY A 1 142 ? -6.922 -4.57 -5.285 1 98.69 142 GLY A O 1
ATOM 1091 N N . PRO A 1 143 ? -8.242 -4.203 -7.152 1 98.5 143 PRO A N 1
ATOM 1092 C CA . PRO A 1 143 ? -7.707 -2.85 -7.32 1 98.5 143 PRO A CA 1
ATOM 1093 C C . PRO A 1 143 ? -7.906 -1.979 -6.082 1 98.5 143 PRO A C 1
ATOM 1095 O O . PRO A 1 143 ? -9.008 -1.942 -5.52 1 98.5 143 PRO A O 1
ATOM 1098 N N . GLY A 1 144 ? -6.84 -1.347 -5.625 1 98.31 144 GLY A N 1
ATOM 1099 C CA . GLY A 1 144 ? -6.938 -0.359 -4.562 1 98.31 144 GLY A CA 1
ATOM 1100 C C . GLY A 1 144 ? -7.105 -0.978 -3.186 1 98.31 144 GLY A C 1
ATOM 1101 O O . GLY A 1 144 ? -7.316 -0.267 -2.201 1 98.31 144 GLY A O 1
ATOM 1102 N N . SER A 1 145 ? -7.051 -2.348 -3.086 1 98.31 145 SER A N 1
ATOM 1103 C CA . SER A 1 145 ? -7.18 -2.979 -1.777 1 98.31 145 SER A CA 1
ATOM 1104 C C . SER A 1 145 ? -5.938 -2.748 -0.926 1 98.31 145 SER A C 1
ATOM 1106 O O . SER A 1 145 ? -4.848 -2.521 -1.458 1 98.31 145 SER A O 1
ATOM 1108 N N . ARG A 1 146 ? -6.113 -2.756 0.412 1 98.38 146 ARG A N 1
ATOM 1109 C CA . ARG A 1 146 ? -5.051 -2.375 1.337 1 98.38 146 ARG A CA 1
ATOM 1110 C C . ARG A 1 146 ? -4.773 -3.486 2.342 1 98.38 146 ARG A C 1
ATOM 1112 O O . ARG A 1 146 ? -5.641 -3.832 3.148 1 98.38 146 ARG A O 1
ATOM 1119 N N . VAL A 1 147 ? -3.574 -4.062 2.297 1 98.62 147 VAL A N 1
ATOM 1120 C CA . VAL A 1 147 ? -3.051 -4.926 3.352 1 98.62 147 VAL A CA 1
ATOM 1121 C C . VAL A 1 147 ? -2.023 -4.16 4.184 1 98.62 147 VAL A C 1
ATOM 1123 O O . VAL A 1 147 ? -0.866 -4.023 3.781 1 98.62 147 VAL A O 1
ATOM 1126 N N . ASN A 1 148 ? -2.449 -3.689 5.312 1 97.81 148 ASN A N 1
ATOM 1127 C CA . ASN A 1 148 ? -1.593 -2.811 6.102 1 97.81 148 ASN A CA 1
ATOM 1128 C C . ASN A 1 148 ? -0.655 -3.605 7.008 1 97.81 148 ASN A C 1
ATOM 1130 O O . ASN A 1 148 ? -0.547 -4.828 6.875 1 97.81 148 ASN A O 1
ATOM 1134 N N . GLY A 1 149 ? 0.083 -2.893 7.797 1 97.69 149 GLY A N 1
ATOM 1135 C CA . GLY A 1 149 ? 1.177 -3.482 8.555 1 97.69 149 GLY A CA 1
ATOM 1136 C C . GLY A 1 149 ? 0.733 -4.613 9.461 1 97.69 149 GLY A C 1
ATOM 1137 O O . GLY A 1 149 ? -0.347 -4.555 10.055 1 97.69 149 GLY A O 1
ATOM 1138 N N . HIS A 1 150 ? 1.515 -5.617 9.547 1 97.75 150 HIS A N 1
ATOM 1139 C CA . HIS A 1 150 ? 1.396 -6.699 10.523 1 97.75 150 HIS A CA 1
ATOM 1140 C C . HIS A 1 150 ? 0.163 -7.555 10.25 1 97.75 150 HIS A C 1
ATOM 1142 O O . HIS A 1 150 ? -0.271 -8.32 11.109 1 97.75 150 HIS A O 1
ATOM 1148 N N . CYS A 1 151 ? -0.451 -7.422 9.086 1 98.56 151 CYS A N 1
ATOM 1149 C CA . CYS A 1 151 ? -1.564 -8.297 8.742 1 98.56 151 CYS A CA 1
ATOM 1150 C C . CYS A 1 151 ? -1.076 -9.711 8.461 1 98.56 151 CYS A C 1
ATOM 1152 O O . CYS A 1 151 ? 0.042 -9.906 7.977 1 98.56 151 CYS A O 1
ATOM 1154 N N . SER A 1 152 ? -1.932 -10.664 8.766 1 98.75 152 SER A N 1
ATOM 1155 C CA . SER A 1 152 ? -1.667 -12.07 8.492 1 98.75 152 SER A CA 1
ATOM 1156 C C . SER A 1 152 ? -2.814 -12.711 7.715 1 98.75 152 SER A C 1
ATOM 1158 O O . SER A 1 152 ? -3.916 -12.867 8.242 1 98.75 152 SER A O 1
ATOM 1160 N N . LEU A 1 153 ? -2.545 -13.078 6.492 1 98.75 153 LEU A N 1
ATOM 1161 C CA . LEU A 1 153 ? -3.555 -13.672 5.625 1 98.75 153 LEU A CA 1
ATOM 1162 C C . LEU A 1 153 ? -3.23 -15.141 5.344 1 98.75 153 LEU A C 1
ATOM 1164 O O . LEU A 1 153 ? -2.117 -15.461 4.922 1 98.75 153 LEU A O 1
ATOM 1168 N N . GLY A 1 154 ? -4.254 -16.016 5.504 1 98.62 154 GLY A N 1
ATOM 1169 C CA . GLY A 1 154 ? -4.109 -17.406 5.109 1 98.62 154 GLY A CA 1
ATOM 1170 C C . GLY A 1 154 ? -4.133 -17.609 3.605 1 98.62 154 GLY A C 1
ATOM 1171 O O . GLY A 1 154 ? -3.877 -16.672 2.846 1 98.62 154 GLY A O 1
ATOM 1172 N N . ASN A 1 155 ? -4.352 -18.844 3.195 1 98.62 155 ASN A N 1
ATOM 1173 C CA . ASN A 1 155 ? -4.383 -19.188 1.777 1 98.62 155 ASN A CA 1
ATOM 1174 C C . ASN A 1 155 ? -5.762 -18.938 1.171 1 98.62 155 ASN A C 1
ATOM 1176 O O . ASN A 1 155 ? -6.766 -18.938 1.884 1 98.62 155 ASN A O 1
ATOM 1180 N N . ASN A 1 156 ? -5.797 -18.703 -0.082 1 98.38 156 ASN A N 1
ATOM 1181 C CA . ASN A 1 156 ? -7.031 -18.641 -0.858 1 98.38 156 ASN A CA 1
ATOM 1182 C C . ASN A 1 156 ? -7.945 -17.516 -0.368 1 98.38 156 ASN A C 1
ATOM 1184 O O . ASN A 1 156 ? -9.141 -17.734 -0.162 1 98.38 156 ASN A O 1
ATOM 1188 N N . ILE A 1 157 ? -7.379 -16.391 -0.144 1 98.38 157 ILE A N 1
ATOM 1189 C CA . ILE A 1 157 ? -8.094 -15.203 0.306 1 98.38 157 ILE A CA 1
ATOM 1190 C C . ILE A 1 157 ? -8.266 -14.234 -0.858 1 98.38 157 ILE A C 1
ATOM 1192 O O . ILE A 1 157 ? -7.379 -14.109 -1.709 1 98.38 157 ILE A O 1
ATOM 1196 N N . SER A 1 158 ? -9.375 -13.562 -0.918 1 98.31 158 SER A N 1
ATOM 1197 C CA . SER A 1 158 ? -9.586 -12.5 -1.895 1 98.31 158 SER A CA 1
ATOM 1198 C C . SER A 1 158 ? -10.055 -11.219 -1.219 1 98.31 158 SER A C 1
ATOM 1200 O O . SER A 1 158 ? -10.891 -11.258 -0.308 1 98.31 158 SER A O 1
ATOM 1202 N N . LEU A 1 159 ? -9.445 -10.148 -1.578 1 98.38 159 LEU A N 1
ATOM 1203 C CA . LEU A 1 159 ? -9.906 -8.812 -1.211 1 98.38 159 LEU A CA 1
ATOM 1204 C C . LEU A 1 159 ? -10.484 -8.086 -2.42 1 98.38 159 LEU A C 1
ATOM 1206 O O . LEU A 1 159 ? -9.789 -7.895 -3.424 1 98.38 159 LEU A O 1
ATOM 1210 N N . GLY A 1 160 ? -11.688 -7.621 -2.279 1 97.56 160 GLY A N 1
ATOM 1211 C CA . GLY A 1 160 ? -12.297 -6.82 -3.332 1 97.56 160 GLY A CA 1
ATOM 1212 C C . GLY A 1 160 ? -11.695 -5.43 -3.447 1 97.56 160 GLY A C 1
ATOM 1213 O O . GLY A 1 160 ? -10.898 -5.023 -2.604 1 97.56 160 GLY A O 1
ATOM 1214 N N . SER A 1 161 ? -12.148 -4.766 -4.531 1 97.31 161 SER A N 1
ATOM 1215 C CA . SER A 1 161 ? -11.609 -3.436 -4.801 1 97.31 161 SER A CA 1
ATOM 1216 C C . SER A 1 161 ? -11.852 -2.496 -3.623 1 97.31 161 SER A C 1
ATOM 1218 O O . SER A 1 161 ? -12.953 -2.449 -3.076 1 97.31 161 SER A O 1
ATOM 1220 N N . ASN A 1 162 ? -10.789 -1.842 -3.211 1 96.94 162 ASN A N 1
ATOM 1221 C CA . ASN A 1 162 ? -10.789 -0.809 -2.182 1 96.94 162 ASN A CA 1
ATOM 1222 C C . ASN A 1 162 ? -11.133 -1.383 -0.81 1 96.94 162 ASN A C 1
ATOM 1224 O O . ASN A 1 162 ? -11.453 -0.637 0.117 1 96.94 162 ASN A O 1
ATOM 1228 N N . ALA A 1 163 ? -11.141 -2.717 -0.718 1 96.88 163 ALA A N 1
ATOM 1229 C CA . ALA A 1 163 ? -11.195 -3.287 0.625 1 96.88 163 ALA A CA 1
ATOM 1230 C C . ALA A 1 163 ? -9.953 -2.906 1.433 1 96.88 163 ALA A C 1
ATOM 1232 O O . ALA A 1 163 ? -8.883 -2.689 0.868 1 96.88 163 ALA A O 1
ATOM 1233 N N . CYS A 1 164 ? -10.148 -2.803 2.74 1 96.06 164 CYS A N 1
ATOM 1234 C CA . CYS A 1 164 ? -9.047 -2.348 3.582 1 96.06 164 CYS A CA 1
ATOM 1235 C C . CYS A 1 164 ? -8.93 -3.207 4.836 1 96.06 164 CYS A C 1
ATOM 1237 O O . CYS A 1 164 ? -9.93 -3.482 5.5 1 96.06 164 CYS A O 1
ATOM 1239 N N . LEU A 1 165 ? -7.695 -3.627 5.121 1 96.81 165 LEU A N 1
ATOM 1240 C CA . LEU A 1 165 ? -7.41 -4.316 6.379 1 96.81 165 LEU A CA 1
ATOM 1241 C C . LEU A 1 165 ? -6.684 -3.395 7.352 1 96.81 165 LEU A C 1
ATOM 1243 O O . LEU A 1 165 ? -5.605 -2.883 7.039 1 96.81 165 LEU A O 1
ATOM 1247 N N . ILE A 1 166 ? -7.293 -3.215 8.492 1 94.5 166 ILE A N 1
ATOM 1248 C CA . ILE A 1 166 ? -6.617 -2.432 9.523 1 94.5 166 ILE A CA 1
ATOM 1249 C C . ILE A 1 166 ? -5.34 -3.146 9.961 1 94.5 166 ILE A C 1
ATOM 1251 O O . ILE A 1 166 ? -5.27 -4.375 9.93 1 94.5 166 ILE A O 1
ATOM 1255 N N . PRO A 1 167 ? -4.309 -2.377 10.344 1 95.19 167 PRO A N 1
ATOM 1256 C CA . PRO A 1 167 ? -3.061 -3.014 10.773 1 95.19 167 PRO A CA 1
ATOM 1257 C C . PRO A 1 167 ? -3.287 -4.133 11.789 1 95.19 167 PRO A C 1
ATOM 1259 O O . PRO A 1 167 ? -4.082 -3.977 12.719 1 95.19 167 PRO A O 1
ATOM 1262 N N . GLY A 1 168 ? -2.676 -5.254 11.578 1 96.94 168 GLY A N 1
ATOM 1263 C CA . GLY A 1 168 ? -2.73 -6.359 12.516 1 96.94 168 GLY A CA 1
ATOM 1264 C C . GLY A 1 168 ? -3.893 -7.301 12.266 1 96.94 168 GLY A C 1
ATOM 1265 O O . GLY A 1 168 ? -4.121 -8.234 13.039 1 96.94 168 GLY A O 1
ATOM 1266 N N . THR A 1 169 ? -4.66 -7.145 11.172 1 97.06 169 THR A N 1
ATOM 1267 C CA . THR A 1 169 ? -5.781 -8.016 10.836 1 97.06 169 THR A CA 1
ATOM 1268 C C . THR A 1 169 ? -5.293 -9.422 10.5 1 97.06 169 THR A C 1
ATOM 1270 O O . THR A 1 169 ? -4.293 -9.586 9.797 1 97.06 169 THR A O 1
ATOM 1273 N N . THR A 1 170 ? -6.008 -10.414 11.008 1 98.06 170 THR A N 1
ATOM 1274 C CA . THR A 1 170 ? -5.727 -11.812 10.695 1 98.06 170 THR A CA 1
ATOM 1275 C C . THR A 1 170 ? -6.914 -12.453 9.977 1 98.06 170 THR A C 1
ATOM 1277 O O . THR A 1 170 ? -8.016 -12.5 10.523 1 98.06 170 THR A O 1
ATOM 1280 N N . LEU A 1 171 ? -6.734 -12.914 8.781 1 97.94 171 LEU A N 1
ATOM 1281 C CA . LEU A 1 171 ? -7.75 -13.625 8.008 1 97.94 171 LEU A CA 1
ATOM 1282 C C . LEU A 1 171 ? -7.387 -15.102 7.855 1 97.94 171 LEU A C 1
ATOM 1284 O O . LEU A 1 171 ? -6.324 -15.43 7.324 1 97.94 171 LEU A O 1
ATOM 1288 N N . ALA A 1 172 ? -8.289 -15.914 8.25 1 97.62 172 ALA A N 1
ATOM 1289 C CA . ALA A 1 172 ? -8.078 -17.344 8.062 1 97.62 172 ALA A CA 1
ATOM 1290 C C . ALA A 1 172 ? -8.305 -17.75 6.609 1 97.62 172 ALA A C 1
ATOM 1292 O O . ALA A 1 172 ? -8.805 -16.953 5.809 1 97.62 172 ALA A O 1
ATOM 1293 N N . GLU A 1 173 ? -7.926 -18.906 6.324 1 97.5 173 GLU A N 1
ATOM 1294 C CA . GLU A 1 173 ? -7.969 -19.438 4.961 1 97.5 173 GLU A CA 1
ATOM 1295 C C . GLU A 1 173 ? -9.367 -19.297 4.367 1 97.5 173 GLU A C 1
ATOM 1297 O O . GLU A 1 173 ? -10.367 -19.547 5.047 1 97.5 173 GLU A O 1
ATOM 1302 N N . GLY A 1 174 ? -9.414 -18.922 3.193 1 96.94 174 GLY A N 1
ATOM 1303 C CA . GLY A 1 174 ? -10.648 -18.969 2.42 1 96.94 174 GLY A CA 1
ATOM 1304 C C . GLY A 1 174 ? -11.547 -17.781 2.654 1 96.94 174 GLY A C 1
ATOM 1305 O O . GLY A 1 174 ? -12.68 -17.734 2.162 1 96.94 174 GLY A O 1
ATOM 1306 N N . VAL A 1 175 ? -11.133 -16.797 3.396 1 96.56 175 VAL A N 1
ATOM 1307 C CA . VAL A 1 175 ? -11.938 -15.609 3.67 1 96.56 175 VAL A CA 1
ATOM 1308 C C . VAL A 1 175 ? -12.008 -14.727 2.422 1 96.56 175 VAL A C 1
ATOM 1310 O O . VAL A 1 175 ? -11.016 -14.578 1.706 1 96.56 175 VAL A O 1
ATOM 1313 N N . GLU A 1 176 ? -13.172 -14.203 2.158 1 96.94 176 GLU A N 1
ATOM 1314 C CA . GLU A 1 176 ? -13.398 -13.25 1.075 1 96.94 176 GLU A CA 1
ATOM 1315 C C . GLU A 1 176 ? -13.914 -11.914 1.609 1 96.94 176 GLU A C 1
ATOM 1317 O O . GLU A 1 176 ? -14.93 -11.875 2.303 1 96.94 176 GLU A O 1
ATOM 1322 N N . ILE A 1 177 ? -13.172 -10.898 1.368 1 96.81 177 ILE A N 1
ATOM 1323 C CA . ILE A 1 177 ? -13.609 -9.555 1.714 1 96.81 177 ILE A CA 1
ATOM 1324 C C . ILE A 1 177 ? -14.141 -8.844 0.469 1 96.81 177 ILE A C 1
ATOM 1326 O O . ILE A 1 177 ? -13.43 -8.711 -0.528 1 96.81 177 ILE A O 1
ATOM 1330 N N . GLY A 1 178 ? -15.336 -8.375 0.492 1 95.06 178 GLY A N 1
ATOM 1331 C CA . GLY A 1 178 ? -15.961 -7.711 -0.641 1 95.06 178 GLY A CA 1
ATOM 1332 C C . GLY A 1 178 ? -15.445 -6.301 -0.865 1 95.06 178 GLY A C 1
ATOM 1333 O O . GLY A 1 178 ? -14.602 -5.816 -0.111 1 95.06 178 GLY A O 1
ATOM 1334 N N . ILE A 1 179 ? -15.922 -5.742 -1.93 1 93.88 179 ILE A N 1
ATOM 1335 C CA . ILE A 1 179 ? -15.523 -4.391 -2.295 1 93.88 179 ILE A CA 1
ATOM 1336 C C . ILE A 1 179 ? -15.898 -3.422 -1.174 1 93.88 179 ILE A C 1
ATOM 1338 O O . ILE A 1 179 ? -16.906 -3.609 -0.494 1 93.88 179 ILE A O 1
ATOM 1342 N N . LEU A 1 180 ? -15.031 -2.395 -1.035 1 93.56 180 LEU A N 1
ATOM 1343 C CA . LEU A 1 180 ? -15.328 -1.287 -0.133 1 93.56 180 LEU A CA 1
ATOM 1344 C C . LEU A 1 180 ? -15.742 -1.801 1.241 1 93.56 180 LEU A C 1
ATOM 1346 O O . LEU A 1 180 ? -16.719 -1.312 1.824 1 93.56 180 LEU A O 1
ATOM 1350 N N . SER A 1 181 ? -15.016 -2.867 1.73 1 93.75 181 SER A N 1
ATOM 1351 C CA . SER A 1 181 ? -15.336 -3.477 3.016 1 93.75 181 SER A CA 1
ATOM 1352 C C . SER A 1 181 ? -14.094 -3.627 3.885 1 93.75 181 SER A C 1
ATOM 1354 O O . SER A 1 181 ? -12.977 -3.76 3.369 1 93.75 181 SER A O 1
ATOM 1356 N N . TYR A 1 182 ? -14.273 -3.498 5.109 1 93.06 182 TYR A N 1
ATOM 1357 C CA . TYR A 1 182 ? -13.227 -3.859 6.059 1 93.06 182 TYR A CA 1
ATOM 1358 C C . TYR A 1 182 ? -13.781 -4.703 7.199 1 93.06 182 TYR A C 1
ATOM 1360 O O . TYR A 1 182 ? -14.883 -4.441 7.688 1 93.06 182 TYR A O 1
ATOM 1368 N N . PRO A 1 183 ? -13 -5.773 7.57 1 92.75 183 PRO A N 1
ATOM 1369 C CA . PRO A 1 183 ? -13.453 -6.703 8.609 1 92.75 183 PRO A CA 1
ATOM 1370 C C . PRO A 1 183 ? -12.977 -6.312 10 1 92.75 183 PRO A C 1
ATOM 1372 O O . PRO A 1 183 ? -12.195 -5.367 10.148 1 92.75 183 PRO A O 1
ATOM 1375 N N . ARG A 1 184 ? -13.477 -7.074 10.914 1 90.12 184 ARG A N 1
ATOM 1376 C CA . ARG A 1 184 ? -12.828 -7.062 12.227 1 90.12 184 ARG A CA 1
ATOM 1377 C C . ARG A 1 184 ? -11.422 -7.645 12.148 1 90.12 184 ARG A C 1
ATOM 1379 O O . ARG A 1 184 ? -11.055 -8.258 11.148 1 90.12 184 ARG A O 1
ATOM 1386 N N . ARG A 1 185 ? -10.711 -7.512 13.141 1 92.56 185 ARG A N 1
ATOM 1387 C CA . ARG A 1 185 ? -9.289 -7.824 13.117 1 92.56 185 ARG A CA 1
ATOM 1388 C C . ARG A 1 185 ? -9.062 -9.328 12.984 1 92.56 185 ARG A C 1
ATOM 1390 O O . ARG A 1 185 ? -8.008 -9.758 12.5 1 92.56 185 ARG A O 1
ATOM 1397 N N . LYS A 1 186 ? -10.039 -10.102 13.422 1 93.12 186 LYS A N 1
ATOM 1398 C CA . LYS A 1 186 ? -9.922 -11.547 13.281 1 93.12 186 LYS A CA 1
ATOM 1399 C C . LYS A 1 186 ? -11.133 -12.133 12.57 1 93.12 186 LYS A C 1
ATOM 1401 O O . LYS A 1 186 ? -12.273 -11.922 12.992 1 93.12 186 LYS A O 1
ATOM 1406 N N . VAL A 1 187 ? -10.867 -12.82 11.453 1 93.06 187 VAL A N 1
ATOM 1407 C CA . VAL A 1 187 ? -11.945 -13.484 10.719 1 93.06 187 VAL A CA 1
ATOM 1408 C C . VAL A 1 187 ? -11.625 -14.969 10.578 1 93.06 187 VAL A C 1
ATOM 1410 O O . VAL A 1 187 ? -10.539 -15.344 10.125 1 93.06 187 VAL A O 1
ATOM 1413 N N . SER A 1 188 ? -12.539 -15.789 10.906 1 92.56 188 SER A N 1
ATOM 1414 C CA . SER A 1 188 ? -12.391 -17.234 10.836 1 92.56 188 SER A CA 1
ATOM 1415 C C . SER A 1 188 ? -12.5 -17.75 9.398 1 92.56 188 SER A C 1
ATOM 1417 O O . SER A 1 188 ? -12.844 -16.984 8.492 1 92.56 188 SER A O 1
ATOM 1419 N N . SER A 1 189 ? -12.266 -18.969 9.25 1 91.56 189 SER A N 1
ATOM 1420 C CA . SER A 1 189 ? -12.148 -19.547 7.918 1 91.56 189 SER A CA 1
ATOM 1421 C C . SER A 1 189 ? -13.484 -19.531 7.191 1 91.56 189 SER A C 1
ATOM 1423 O O . SER A 1 189 ? -14.539 -19.672 7.816 1 91.56 189 SER A O 1
ATOM 1425 N N . ASN A 1 190 ? -13.289 -19.328 5.867 1 90.88 190 ASN A N 1
ATOM 1426 C CA . ASN A 1 190 ? -14.391 -19.5 4.926 1 90.88 190 ASN A CA 1
ATOM 1427 C C . ASN A 1 190 ? -15.555 -18.562 5.258 1 90.88 190 ASN A C 1
ATOM 1429 O O . ASN A 1 190 ? -16.703 -19 5.285 1 90.88 190 ASN A O 1
ATOM 1433 N N . LYS A 1 191 ? -15.188 -17.375 5.516 1 87.5 191 LYS A N 1
ATOM 1434 C CA . LYS A 1 191 ? -16.188 -16.328 5.754 1 87.5 191 LYS A CA 1
ATOM 1435 C C . LYS A 1 191 ? -16.188 -15.305 4.621 1 87.5 191 LYS A C 1
ATOM 1437 O O . LYS A 1 191 ? -15.25 -15.25 3.82 1 87.5 191 LYS A O 1
ATOM 1442 N N . PHE A 1 192 ? -17.297 -14.664 4.551 1 89.25 192 PHE A N 1
ATOM 1443 C CA . PHE A 1 192 ? -17.469 -13.594 3.576 1 89.25 192 PHE A CA 1
ATOM 1444 C C . PHE A 1 192 ? -17.859 -12.297 4.27 1 89.25 192 PHE A C 1
ATOM 1446 O O . PHE A 1 192 ? -18.719 -12.281 5.152 1 89.25 192 PHE A O 1
ATOM 1453 N N . VAL A 1 193 ? -17.156 -11.227 3.906 1 88.25 193 VAL A N 1
ATOM 1454 C CA . VAL A 1 193 ? -17.406 -9.891 4.449 1 88.25 193 VAL A CA 1
ATOM 1455 C C . VAL A 1 193 ? -17.766 -8.93 3.314 1 88.25 193 VAL A C 1
ATOM 1457 O O . VAL A 1 193 ? -16.953 -8.695 2.416 1 88.25 193 VAL A O 1
ATOM 1460 N N . LEU A 1 194 ? -18.922 -8.359 3.438 1 84.75 194 LEU A N 1
ATOM 1461 C CA . LEU A 1 194 ? -19.328 -7.438 2.377 1 84.75 194 LEU A CA 1
ATOM 1462 C C . LEU A 1 194 ? -20.219 -6.328 2.926 1 84.75 194 LEU A C 1
ATOM 1464 O O . LEU A 1 194 ? -21.234 -6.602 3.559 1 84.75 194 LEU A O 1
ATOM 1468 N N . ALA A 1 195 ? -19.797 -5.098 2.723 1 85.12 195 ALA A N 1
ATOM 1469 C CA . ALA A 1 195 ? -20.641 -3.953 3.066 1 85.12 195 ALA A CA 1
ATOM 1470 C C . ALA A 1 195 ? -21.891 -3.908 2.186 1 85.12 195 ALA A C 1
ATOM 1472 O O . ALA A 1 195 ? -21.828 -4.195 0.987 1 85.12 195 ALA A O 1
ATOM 1473 N N . PRO A 1 196 ? -22.969 -3.523 2.775 1 79.94 196 PRO A N 1
ATOM 1474 C CA . PRO A 1 196 ? -24.172 -3.406 1.947 1 79.94 196 PRO A CA 1
ATOM 1475 C C . PRO A 1 196 ? -24.094 -2.254 0.949 1 79.94 196 PRO A C 1
ATOM 1477 O O . PRO A 1 196 ? -23.406 -1.26 1.203 1 79.94 196 PRO A O 1
ATOM 1480 N N . PRO A 1 197 ? -24.781 -2.482 -0.158 1 75.5 197 PRO A N 1
ATOM 1481 C CA . PRO A 1 197 ? -24.828 -1.366 -1.104 1 75.5 197 PRO A CA 1
ATOM 1482 C C . PRO A 1 197 ? -25.578 -0.154 -0.553 1 75.5 197 PRO A C 1
ATOM 1484 O O . PRO A 1 197 ? -26.453 -0.301 0.302 1 75.5 197 PRO A O 1
ATOM 1487 N N . ILE A 1 198 ? -25.156 1.011 -1.02 1 75.19 198 ILE A N 1
ATOM 1488 C CA . ILE A 1 198 ? -25.812 2.248 -0.602 1 75.19 198 ILE A CA 1
ATOM 1489 C C . ILE A 1 198 ? -27.094 2.451 -1.404 1 75.19 198 ILE A C 1
ATOM 1491 O O . ILE A 1 198 ? -27.109 2.291 -2.627 1 75.19 198 ILE A O 1
ATOM 1495 N N . LYS A 1 199 ? -28.172 2.891 -0.712 1 79.56 199 LYS A N 1
ATOM 1496 C CA . LYS A 1 199 ? -29.469 3.111 -1.351 1 79.56 199 LYS A CA 1
ATOM 1497 C C . LYS A 1 199 ? -29.516 4.473 -2.039 1 79.56 199 LYS A C 1
ATOM 1499 O O . LYS A 1 199 ? -29 5.461 -1.51 1 79.56 199 LYS A O 1
ATOM 1504 N N . ALA A 1 200 ? -30.047 4.344 -3.297 1 81.19 200 ALA A N 1
ATOM 1505 C CA . ALA A 1 200 ? -30.266 5.598 -4.02 1 81.19 200 ALA A CA 1
ATOM 1506 C C . ALA A 1 200 ? -31.234 6.504 -3.266 1 81.19 200 ALA A C 1
ATOM 1508 O O . ALA A 1 200 ? -32.219 6.031 -2.674 1 81.19 200 ALA A O 1
ATOM 1509 N N . ILE A 1 201 ? -30.766 7.824 -3.146 1 82.19 201 ILE A N 1
ATOM 1510 C CA . ILE A 1 201 ? -31.688 8.797 -2.572 1 82.19 201 ILE A CA 1
ATOM 1511 C C . ILE A 1 201 ? -31.938 9.914 -3.58 1 82.19 201 ILE A C 1
ATOM 1513 O O . ILE A 1 201 ? -31.188 10.094 -4.535 1 82.19 201 ILE A O 1
ATOM 1517 N N . ASP A 1 202 ? -33.125 10.5 -3.5 1 68.81 202 ASP A N 1
ATOM 1518 C CA . ASP A 1 202 ? -33.438 11.609 -4.391 1 68.81 202 ASP A CA 1
ATOM 1519 C C . ASP A 1 202 ? -32.438 12.758 -4.215 1 68.81 202 ASP A C 1
ATOM 1521 O O . ASP A 1 202 ? -31.953 12.992 -3.109 1 68.81 202 ASP A O 1
ATOM 1525 N N . LYS A 1 203 ? -32.156 13.172 -5.473 1 69.62 203 LYS A N 1
ATOM 1526 C CA . LYS A 1 203 ? -31.297 14.352 -5.414 1 69.62 203 LYS A CA 1
ATOM 1527 C C . LYS A 1 203 ? -31.953 15.461 -4.594 1 69.62 203 LYS A C 1
ATOM 1529 O O . LYS A 1 203 ? -33.156 15.695 -4.703 1 69.62 203 LYS A O 1
ATOM 1534 N N . ILE A 1 204 ? -31.172 15.93 -3.359 1 53.84 204 ILE A N 1
ATOM 1535 C CA . ILE A 1 204 ? -31.766 17.047 -2.645 1 53.84 204 ILE A CA 1
ATOM 1536 C C . ILE A 1 204 ? -31.5 18.344 -3.412 1 53.84 204 ILE A C 1
ATOM 1538 O O . ILE A 1 204 ? -30.391 18.594 -3.873 1 53.84 204 ILE A O 1
ATOM 1542 N N . MET B 1 1 ? 26.469 18.906 3.387 1 76.44 1 MET B N 1
ATOM 1543 C CA . MET B 1 1 ? 25.031 18.812 3.609 1 76.44 1 MET B CA 1
ATOM 1544 C C . MET B 1 1 ? 24.719 17.797 4.715 1 76.44 1 MET B C 1
ATOM 1546 O O . MET B 1 1 ? 25.438 16.812 4.875 1 76.44 1 MET B O 1
ATOM 1550 N N . LYS B 1 2 ? 23.906 18.172 5.676 1 89.62 2 LYS B N 1
ATOM 1551 C CA . LYS B 1 2 ? 23.625 17.312 6.82 1 89.62 2 LYS B CA 1
ATOM 1552 C C . LYS B 1 2 ? 22.938 16.031 6.383 1 89.62 2 LYS B C 1
ATOM 1554 O O . LYS B 1 2 ? 22.094 16.031 5.484 1 89.62 2 LYS B O 1
ATOM 1559 N N . GLU B 1 3 ? 23.375 14.961 7.02 1 94 3 GLU B N 1
ATOM 1560 C CA . GLU B 1 3 ? 22.75 13.672 6.75 1 94 3 GLU B CA 1
ATOM 1561 C C . GLU B 1 3 ? 21.406 13.555 7.469 1 94 3 GLU B C 1
ATOM 1563 O O . GLU B 1 3 ? 21.172 14.227 8.477 1 94 3 GLU B O 1
ATOM 1568 N N . LEU B 1 4 ? 20.625 12.727 6.984 1 97.38 4 LEU B N 1
ATOM 1569 C CA . LEU B 1 4 ? 19.297 12.5 7.559 1 97.38 4 LEU B CA 1
ATOM 1570 C C . LEU B 1 4 ? 19.344 11.391 8.609 1 97.38 4 LEU B C 1
ATOM 1572 O O . LEU B 1 4 ? 20.047 10.398 8.438 1 97.38 4 LEU B O 1
ATOM 1576 N N . ALA B 1 5 ? 18.625 11.609 9.648 1 98.31 5 ALA B N 1
ATOM 1577 C CA . ALA B 1 5 ? 18.375 10.57 10.648 1 98.31 5 ALA B CA 1
ATOM 1578 C C . ALA B 1 5 ? 16.875 10.43 10.922 1 98.31 5 ALA B C 1
ATOM 1580 O O . ALA B 1 5 ? 16.125 11.398 10.82 1 98.31 5 ALA B O 1
ATOM 1581 N N . LEU B 1 6 ? 16.516 9.227 11.32 1 98.62 6 LEU B N 1
ATOM 1582 C CA . LEU B 1 6 ? 15.117 8.977 11.633 1 98.62 6 LEU B CA 1
ATOM 1583 C C . LEU B 1 6 ? 14.875 9.07 13.141 1 98.62 6 LEU B C 1
ATOM 1585 O O . LEU B 1 6 ? 15.688 8.586 13.93 1 98.62 6 LEU B O 1
ATOM 1589 N N . LEU B 1 7 ? 13.82 9.75 13.492 1 98.25 7 LEU B N 1
ATOM 1590 C CA . LEU B 1 7 ? 13.297 9.648 14.844 1 98.25 7 LEU B CA 1
ATOM 1591 C C . LEU B 1 7 ? 12.195 8.594 14.93 1 98.25 7 LEU B C 1
ATOM 1593 O O . LEU B 1 7 ? 11.07 8.828 14.484 1 98.25 7 LEU B O 1
ATOM 1597 N N . GLY B 1 8 ? 12.547 7.523 15.469 1 97.38 8 GLY B N 1
ATOM 1598 C CA . GLY B 1 8 ? 11.625 6.402 15.531 1 97.38 8 GLY B CA 1
ATOM 1599 C C . GLY B 1 8 ? 12.148 5.164 14.828 1 97.38 8 GLY B C 1
ATOM 1600 O O . GLY B 1 8 ? 12.859 5.266 13.828 1 97.38 8 GLY B O 1
ATOM 1601 N N . GLY B 1 9 ? 11.781 4.035 15.367 1 96.19 9 GLY B N 1
ATOM 1602 C CA . GLY B 1 9 ? 11.945 2.734 14.742 1 96.19 9 GLY B CA 1
ATOM 1603 C C . GLY B 1 9 ? 10.633 2.072 14.375 1 96.19 9 GLY B C 1
ATOM 1604 O O . GLY B 1 9 ? 9.617 2.748 14.219 1 96.19 9 GLY B O 1
ATOM 1605 N N . GLY B 1 10 ? 10.742 0.906 14.039 1 95.38 10 GLY B N 1
ATOM 1606 C CA . GLY B 1 10 ? 9.523 0.151 13.758 1 95.38 10 GLY B CA 1
ATOM 1607 C C . GLY B 1 10 ? 9.156 0.129 12.289 1 95.38 10 GLY B C 1
ATOM 1608 O O . GLY B 1 10 ? 10.023 0.299 11.422 1 95.38 10 GLY B O 1
ATOM 1609 N N . GLY B 1 11 ? 7.883 -0.143 12.016 1 96.44 11 GLY B N 1
ATOM 1610 C CA . GLY B 1 11 ? 7.41 -0.412 10.664 1 96.44 11 GLY B CA 1
ATOM 1611 C C . GLY B 1 11 ? 7.562 0.772 9.734 1 96.44 11 GLY B C 1
ATOM 1612 O O . GLY B 1 11 ? 8.086 0.633 8.625 1 96.44 11 GLY B O 1
ATOM 1613 N N . LEU B 1 12 ? 7.055 1.92 10.125 1 97.38 12 LEU B N 1
ATOM 1614 C CA . LEU B 1 12 ? 7.156 3.084 9.258 1 97.38 12 LEU B CA 1
ATOM 1615 C C . LEU B 1 12 ? 8.617 3.457 9.016 1 97.38 12 LEU B C 1
ATOM 1617 O O . LEU B 1 12 ? 8.984 3.84 7.902 1 97.38 12 LEU B O 1
ATOM 1621 N N . ALA B 1 13 ? 9.438 3.363 10.047 1 98.12 13 ALA B N 1
ATOM 1622 C CA . ALA B 1 13 ? 10.859 3.609 9.859 1 98.12 13 ALA B CA 1
ATOM 1623 C C . ALA B 1 13 ? 11.445 2.686 8.797 1 98.12 13 ALA B C 1
ATOM 1625 O O . ALA B 1 13 ? 12.219 3.123 7.938 1 98.12 13 ALA B O 1
ATOM 1626 N N . LEU B 1 14 ? 11.086 1.463 8.898 1 97.56 14 LEU B N 1
ATOM 1627 C CA . LEU B 1 14 ? 11.562 0.48 7.93 1 97.56 14 LEU B CA 1
ATOM 1628 C C . LEU B 1 14 ? 11.156 0.874 6.516 1 97.56 14 LEU B C 1
ATOM 1630 O O . LEU B 1 14 ? 11.961 0.787 5.586 1 97.56 14 LEU B O 1
ATOM 1634 N N . GLU B 1 15 ? 9.969 1.267 6.336 1 97.94 15 GLU B N 1
ATOM 1635 C CA . GLU B 1 15 ? 9.484 1.689 5.027 1 97.94 15 GLU B CA 1
ATOM 1636 C C . GLU B 1 15 ? 10.219 2.936 4.539 1 97.94 15 GLU B C 1
ATOM 1638 O O . GLU B 1 15 ? 10.555 3.039 3.361 1 97.94 15 GLU B O 1
ATOM 1643 N N . LEU B 1 16 ? 10.453 3.861 5.453 1 98.06 16 LEU B N 1
ATOM 1644 C CA . LEU B 1 16 ? 11.18 5.066 5.082 1 98.06 16 LEU B CA 1
ATOM 1645 C C . LEU B 1 16 ? 12.602 4.73 4.648 1 98.06 16 LEU B C 1
ATOM 1647 O O . LEU B 1 16 ? 13.117 5.301 3.684 1 98.06 16 LEU B O 1
ATOM 1651 N N . ILE B 1 17 ? 13.227 3.814 5.383 1 97.62 17 ILE B N 1
ATOM 1652 C CA . ILE B 1 17 ? 14.562 3.354 5.012 1 97.62 17 ILE B CA 1
ATOM 1653 C C . ILE B 1 17 ? 14.555 2.846 3.57 1 97.62 17 ILE B C 1
ATOM 1655 O O . ILE B 1 17 ? 15.391 3.24 2.76 1 97.62 17 ILE B O 1
ATOM 1659 N N . GLU B 1 18 ? 13.602 2.076 3.295 1 96.69 18 GLU B N 1
ATOM 1660 C CA . GLU B 1 18 ? 13.492 1.483 1.965 1 96.69 18 GLU B CA 1
ATOM 1661 C C . GLU B 1 18 ? 13.305 2.555 0.895 1 96.69 18 GLU B C 1
ATOM 1663 O O . GLU B 1 18 ? 13.953 2.506 -0.156 1 96.69 18 GLU B O 1
ATOM 1668 N N . TYR B 1 19 ? 12.367 3.457 1.133 1 97.06 19 TYR B N 1
ATOM 1669 C CA . TYR B 1 19 ? 12.109 4.52 0.164 1 97.06 19 TYR B CA 1
ATOM 1670 C C . TYR B 1 19 ? 13.375 5.328 -0.102 1 97.06 19 TYR B C 1
ATOM 1672 O O . TYR B 1 19 ? 13.68 5.652 -1.252 1 97.06 19 TYR B O 1
ATOM 1680 N N . MET B 1 20 ? 14.031 5.668 0.958 1 96.56 20 MET B N 1
ATOM 1681 C CA . MET B 1 20 ? 15.219 6.504 0.827 1 96.56 20 MET B CA 1
ATOM 1682 C C . MET B 1 20 ? 16.344 5.75 0.129 1 96.56 20 MET B C 1
ATOM 1684 O O . MET B 1 20 ? 17.078 6.32 -0.687 1 96.56 20 MET B O 1
ATOM 1688 N N . MET B 1 21 ? 16.453 4.492 0.412 1 94.88 21 MET B N 1
ATOM 1689 C CA . MET B 1 21 ? 17.406 3.66 -0.304 1 94.88 21 MET B CA 1
ATOM 1690 C C . MET B 1 21 ? 17.094 3.621 -1.795 1 94.88 21 MET B C 1
ATOM 1692 O O . MET B 1 21 ? 18 3.746 -2.629 1 94.88 21 MET B O 1
ATOM 1696 N N . ASP B 1 22 ? 15.891 3.439 -2.086 1 93.81 22 ASP B N 1
ATOM 1697 C CA . ASP B 1 22 ? 15.445 3.387 -3.477 1 93.81 22 ASP B CA 1
ATOM 1698 C C . ASP B 1 22 ? 15.766 4.688 -4.207 1 93.81 22 ASP B C 1
ATOM 1700 O O . ASP B 1 22 ? 16.047 4.68 -5.406 1 93.81 22 ASP B O 1
ATOM 1704 N N . ASP B 1 23 ? 15.742 5.77 -3.508 1 96.5 23 ASP B N 1
ATOM 1705 C CA . ASP B 1 23 ? 16.016 7.082 -4.094 1 96.5 23 ASP B CA 1
ATOM 1706 C C . ASP B 1 23 ? 17.484 7.461 -3.943 1 96.5 23 ASP B C 1
ATOM 1708 O O . ASP B 1 23 ? 17.859 8.602 -4.195 1 96.5 23 ASP B O 1
ATOM 1712 N N . ASP B 1 24 ? 18.328 6.613 -3.416 1 96 24 ASP B N 1
ATOM 1713 C CA . ASP B 1 24 ? 19.766 6.805 -3.232 1 96 24 ASP B CA 1
ATOM 1714 C C . ASP B 1 24 ? 20.047 7.918 -2.227 1 96 24 ASP B C 1
ATOM 1716 O O . ASP B 1 24 ? 20.938 8.742 -2.438 1 96 24 ASP B O 1
ATOM 1720 N N . ILE B 1 25 ? 19.234 8.016 -1.256 1 96.25 25 ILE B N 1
ATOM 1721 C CA . ILE B 1 25 ? 19.438 8.984 -0.181 1 96.25 25 ILE B CA 1
ATOM 1722 C C . ILE B 1 25 ? 20.109 8.305 1.005 1 96.25 25 ILE B C 1
ATOM 1724 O O . ILE B 1 25 ? 19.641 7.27 1.488 1 96.25 25 ILE B O 1
ATOM 1728 N N . LYS B 1 26 ? 21.125 8.891 1.463 1 94.88 26 LYS B N 1
ATOM 1729 C CA . LYS B 1 26 ? 21.875 8.328 2.586 1 94.88 26 LYS B CA 1
ATOM 1730 C C . LYS B 1 26 ? 21.219 8.688 3.916 1 94.88 26 LYS B C 1
ATOM 1732 O O . LYS B 1 26 ? 20.766 9.82 4.109 1 94.88 26 LYS B O 1
ATOM 1737 N N . ILE B 1 27 ? 21.188 7.73 4.797 1 97.06 27 ILE B N 1
ATOM 1738 C CA . ILE B 1 27 ? 20.641 7.883 6.137 1 97.06 27 ILE B CA 1
ATOM 1739 C C . ILE B 1 27 ? 21.719 7.613 7.18 1 97.06 27 ILE B C 1
ATOM 1741 O O . ILE B 1 27 ? 22.391 6.578 7.129 1 97.06 27 ILE B O 1
ATOM 1745 N N . ALA B 1 28 ? 21.891 8.5 8.047 1 97.69 28 ALA B N 1
ATOM 1746 C CA . ALA B 1 28 ? 22.906 8.367 9.086 1 97.69 28 ALA B CA 1
ATOM 1747 C C . ALA B 1 28 ? 22.547 7.254 10.07 1 97.69 28 ALA B C 1
ATOM 1749 O O . ALA B 1 28 ? 23.422 6.586 10.609 1 97.69 28 ALA B O 1
ATOM 1750 N N . GLY B 1 29 ? 21.328 7.059 10.336 1 98.25 29 GLY B N 1
ATOM 1751 C CA . GLY B 1 29 ? 20.797 6.098 11.297 1 98.25 29 GLY B CA 1
ATOM 1752 C C . GLY B 1 29 ? 19.438 6.477 11.844 1 98.25 29 GLY B C 1
ATOM 1753 O O . GLY B 1 29 ? 18.719 7.285 11.242 1 98.25 29 GLY B O 1
ATOM 1754 N N . TYR B 1 30 ? 19.062 5.77 12.961 1 98.5 30 TYR B N 1
ATOM 1755 C CA . TYR B 1 30 ? 17.781 6.086 13.578 1 98.5 30 TYR B CA 1
ATOM 1756 C C . TYR B 1 30 ? 17.906 6.117 15.102 1 98.5 30 TYR B C 1
ATOM 1758 O O . TYR B 1 30 ? 18.781 5.461 15.672 1 98.5 30 TYR B O 1
ATOM 1766 N N . PHE B 1 31 ? 17.047 6.965 15.648 1 98.44 31 PHE B N 1
ATOM 1767 C CA . PHE B 1 31 ? 16.922 7.047 17.094 1 98.44 31 PHE B CA 1
ATOM 1768 C C . PHE B 1 31 ? 15.633 6.379 17.562 1 98.44 31 PHE B C 1
ATOM 1770 O O . PHE B 1 31 ? 14.586 6.512 16.922 1 98.44 31 PHE B O 1
ATOM 1777 N N . ALA B 1 32 ? 15.711 5.652 18.688 1 97.62 32 ALA B N 1
ATOM 1778 C CA . ALA B 1 32 ? 14.555 5.043 19.344 1 97.62 32 ALA B CA 1
ATOM 1779 C C . ALA B 1 32 ? 14.883 4.656 20.781 1 97.62 32 ALA B C 1
ATOM 1781 O O . ALA B 1 32 ? 16.047 4.508 21.141 1 97.62 32 ALA B O 1
ATOM 1782 N N . PRO B 1 33 ? 13.805 4.578 21.562 1 95.94 33 PRO B N 1
ATOM 1783 C CA . PRO B 1 33 ? 14.07 4.172 22.938 1 95.94 33 PRO B CA 1
ATOM 1784 C C . PRO B 1 33 ? 14.773 2.82 23.031 1 95.94 33 PRO B C 1
ATOM 1786 O O . PRO B 1 33 ? 15.578 2.602 23.953 1 95.94 33 PRO B O 1
ATOM 1789 N N . GLN B 1 34 ? 14.43 1.954 22.125 1 96.5 34 GLN B N 1
ATOM 1790 C CA . GLN B 1 34 ? 15.055 0.64 22.031 1 96.5 34 GLN B CA 1
ATOM 1791 C C . GLN B 1 34 ? 15.422 0.305 20.594 1 96.5 34 GLN B C 1
ATOM 1793 O O . GLN B 1 34 ? 14.781 0.788 19.656 1 96.5 34 GLN B O 1
ATOM 1798 N N . GLU B 1 35 ? 16.438 -0.495 20.5 1 97.38 35 GLU B N 1
ATOM 1799 C CA . GLU B 1 35 ? 16.859 -0.917 19.172 1 97.38 35 GLU B CA 1
ATOM 1800 C C . GLU B 1 35 ? 15.773 -1.741 18.484 1 97.38 35 GLU B C 1
ATOM 1802 O O . GLU B 1 35 ? 15.133 -2.588 19.109 1 97.38 35 GLU B O 1
ATOM 1807 N N . ASP B 1 36 ? 15.555 -1.375 17.266 1 96.75 36 ASP B N 1
ATOM 1808 C CA . ASP B 1 36 ? 14.672 -2.154 16.406 1 96.75 36 ASP B CA 1
ATOM 1809 C C . ASP B 1 36 ? 15.461 -3.092 15.5 1 96.75 36 ASP B C 1
ATOM 1811 O O . ASP B 1 36 ? 16.156 -2.639 14.586 1 96.75 36 ASP B O 1
ATOM 1815 N N . SER B 1 37 ? 15.328 -4.383 15.672 1 95.62 37 SER B N 1
ATOM 1816 C CA . SER B 1 37 ? 16.172 -5.363 14.992 1 95.62 37 SER B CA 1
ATOM 1817 C C . SER B 1 37 ? 15.992 -5.293 13.477 1 95.62 37 SER B C 1
ATOM 1819 O O . SER B 1 37 ? 16.938 -5.516 12.727 1 95.62 37 SER B O 1
ATOM 1821 N N . ASP B 1 38 ? 14.867 -5.004 13.031 1 96.25 38 ASP B N 1
ATOM 1822 C CA . ASP B 1 38 ? 14.625 -4.93 11.594 1 96.25 38 ASP B CA 1
ATOM 1823 C C . ASP B 1 38 ? 15.32 -3.717 10.984 1 96.25 38 ASP B C 1
ATOM 1825 O O . ASP B 1 38 ? 16.016 -3.84 9.977 1 96.25 38 ASP B O 1
ATOM 1829 N N . CYS B 1 39 ? 15.172 -2.635 11.578 1 97.38 39 CYS B N 1
ATOM 1830 C CA . CYS B 1 39 ? 15.805 -1.415 11.086 1 97.38 39 CYS B CA 1
ATOM 1831 C C . CYS B 1 39 ? 17.328 -1.529 11.133 1 97.38 39 CYS B C 1
ATOM 1833 O O . CYS B 1 39 ? 18.016 -1.096 10.203 1 97.38 39 CYS B O 1
ATOM 1835 N N . SER B 1 40 ? 17.781 -2.15 12.164 1 98.06 40 SER B N 1
ATOM 1836 C CA . SER B 1 40 ? 19.219 -2.205 12.414 1 98.06 40 SER B CA 1
ATOM 1837 C C . SER B 1 40 ? 19.938 -3.088 11.398 1 98.06 40 SER B C 1
ATOM 1839 O O . SER B 1 40 ? 21.156 -3.064 11.297 1 98.06 40 SER B O 1
ATOM 1841 N N . GLN B 1 41 ? 19.156 -3.836 10.641 1 96.75 41 GLN B N 1
ATOM 1842 C CA . GLN B 1 41 ? 19.734 -4.625 9.555 1 96.75 41 GLN B CA 1
ATOM 1843 C C . GLN B 1 41 ? 20.203 -3.727 8.406 1 96.75 41 GLN B C 1
ATOM 1845 O O . GLN B 1 41 ? 21.031 -4.133 7.59 1 96.75 41 GLN B O 1
ATOM 1850 N N . TYR B 1 42 ? 19.734 -2.502 8.398 1 96.31 42 TYR B N 1
ATOM 1851 C CA . TYR B 1 42 ? 19.953 -1.696 7.203 1 96.31 42 TYR B CA 1
ATOM 1852 C C . TYR B 1 42 ? 20.672 -0.395 7.539 1 96.31 42 TYR B C 1
ATOM 1854 O O . TYR B 1 42 ? 21.422 0.136 6.723 1 96.31 42 TYR B O 1
ATOM 1862 N N . ILE B 1 43 ? 20.391 0.126 8.734 1 97.25 43 ILE B N 1
ATOM 1863 C CA . ILE B 1 43 ? 21.016 1.382 9.117 1 97.25 43 ILE B CA 1
ATOM 1864 C C . ILE B 1 43 ? 21.438 1.318 10.586 1 97.25 43 ILE B C 1
ATOM 1866 O O . ILE B 1 43 ? 20.953 0.468 11.336 1 97.25 43 ILE B O 1
ATOM 1870 N N . SER B 1 44 ? 22.25 2.264 11.031 1 98.06 44 SER B N 1
ATOM 1871 C CA . SER B 1 44 ? 22.797 2.262 12.383 1 98.06 44 SER B CA 1
ATOM 1872 C C . SER B 1 44 ? 21.766 2.715 13.406 1 98.06 44 SER B C 1
ATOM 1874 O O . SER B 1 44 ? 21 3.656 13.156 1 98.06 44 SER B O 1
ATOM 1876 N N . TYR B 1 45 ? 21.719 1.944 14.492 1 98.44 45 TYR B N 1
ATOM 1877 C CA . TYR B 1 45 ? 21 2.42 15.672 1 98.44 45 TYR B CA 1
ATOM 1878 C C . TYR B 1 45 ? 21.812 3.473 16.422 1 98.44 45 TYR B C 1
ATOM 1880 O O . TYR B 1 45 ? 22.922 3.199 16.875 1 98.44 45 TYR B O 1
ATOM 1888 N N . LEU B 1 46 ? 21.297 4.695 16.594 1 97.94 46 LEU B N 1
ATOM 1889 C CA . LEU B 1 46 ? 22.062 5.812 17.141 1 97.94 46 LEU B CA 1
ATOM 1890 C C . LEU B 1 46 ? 21.734 6.027 18.609 1 97.94 46 LEU B C 1
ATOM 1892 O O . LEU B 1 46 ? 22.344 6.891 19.266 1 97.94 46 LEU B O 1
ATOM 1896 N N . GLY B 1 47 ? 20.781 5.246 19.141 1 97.44 47 GLY B N 1
ATOM 1897 C CA . GLY B 1 47 ? 20.422 5.332 20.562 1 97.44 47 GLY B CA 1
ATOM 1898 C C . GLY B 1 47 ? 19.141 6.09 20.797 1 97.44 47 GLY B C 1
ATOM 1899 O O . GLY B 1 47 ? 18.344 6.293 19.891 1 97.44 47 GLY B O 1
ATOM 1900 N N . ASP B 1 48 ? 18.938 6.355 22.062 1 96.81 48 ASP B N 1
ATOM 1901 C CA . ASP B 1 48 ? 17.812 7.18 22.484 1 96.81 48 ASP B CA 1
ATOM 1902 C C . ASP B 1 48 ? 18.094 8.664 22.25 1 96.81 48 ASP B C 1
ATOM 1904 O O . ASP B 1 48 ? 19.125 9.188 22.703 1 96.81 48 ASP B O 1
ATOM 1908 N N . GLU B 1 49 ? 17.141 9.289 21.5 1 94.12 49 GLU B N 1
ATOM 1909 C CA . GLU B 1 49 ? 17.391 10.688 21.141 1 94.12 49 GLU B CA 1
ATOM 1910 C C . GLU B 1 49 ? 17.5 11.57 22.375 1 94.12 49 GLU B C 1
ATOM 1912 O O . GLU B 1 49 ? 18.125 12.625 22.328 1 94.12 49 GLU B O 1
ATOM 1917 N N . ARG B 1 50 ? 16.891 11.25 23.469 1 92.81 50 ARG B N 1
ATOM 1918 C CA . ARG B 1 50 ? 16.906 12.031 24.688 1 92.81 50 ARG B CA 1
ATOM 1919 C C . ARG B 1 50 ? 18.312 12.039 25.312 1 92.81 50 ARG B C 1
ATOM 1921 O O . ARG B 1 50 ? 18.641 12.93 26.094 1 92.81 50 ARG B O 1
ATOM 1928 N N . VAL B 1 51 ? 19 10.977 24.922 1 92.81 51 VAL B N 1
ATOM 1929 C CA . VAL B 1 51 ? 20.328 10.805 25.5 1 92.81 51 VAL B CA 1
ATOM 1930 C C . VAL B 1 51 ? 21.391 11.227 24.484 1 92.81 51 VAL B C 1
ATOM 1932 O O . VAL B 1 51 ? 22.391 11.867 24.828 1 92.81 51 VAL B O 1
ATOM 1935 N N . ASN B 1 52 ? 21.078 10.797 23.25 1 91 52 ASN B N 1
ATOM 1936 C CA . ASN B 1 52 ? 22.047 11.008 22.188 1 91 52 ASN B CA 1
ATOM 1937 C C . ASN B 1 52 ? 21.422 11.734 21 1 91 52 ASN B C 1
ATOM 1939 O O . ASN B 1 52 ? 20.359 11.344 20.516 1 91 52 ASN B O 1
ATOM 1943 N N . TYR B 1 53 ? 21.859 12.953 20.703 1 94.5 53 TYR B N 1
ATOM 1944 C CA . TYR B 1 53 ? 21.453 13.656 19.484 1 94.5 53 TYR B CA 1
ATOM 1945 C C . TYR B 1 53 ? 22.609 14.5 18.938 1 94.5 53 TYR B C 1
ATOM 1947 O O . TYR B 1 53 ? 23.609 14.703 19.625 1 94.5 53 TYR B O 1
ATOM 1955 N N . SER B 1 54 ? 22.469 14.867 17.672 1 95.69 54 SER B N 1
ATOM 1956 C CA . SER B 1 54 ? 23.5 15.688 17.031 1 95.69 54 SER B CA 1
ATOM 1957 C C . SER B 1 54 ? 22.875 16.875 16.297 1 95.69 54 SER B C 1
ATOM 1959 O O . SER B 1 54 ? 21.875 16.719 15.594 1 95.69 54 SER B O 1
ATOM 1961 N N . LYS B 1 55 ? 23.516 17.953 16.359 1 95.75 55 LYS B N 1
ATOM 1962 C CA . LYS B 1 55 ? 23.078 19.141 15.633 1 95.75 55 LYS B CA 1
ATOM 1963 C C . LYS B 1 55 ? 23.547 19.078 14.18 1 95.75 55 LYS B C 1
ATOM 1965 O O . LYS B 1 55 ? 23.141 19.906 13.359 1 95.75 55 LYS B O 1
ATOM 1970 N N . ASN B 1 56 ? 24.328 18.062 13.859 1 96.19 56 ASN B N 1
ATOM 1971 C CA . ASN B 1 56 ? 24.859 17.922 12.508 1 96.19 56 ASN B CA 1
ATOM 1972 C C . ASN B 1 56 ? 24 17 11.664 1 96.19 56 ASN B C 1
ATOM 1974 O O . ASN B 1 56 ? 24.422 16.531 10.602 1 96.19 56 ASN B O 1
ATOM 1978 N N . LEU B 1 57 ? 22.844 16.719 12.234 1 97.38 57 LEU B N 1
ATOM 1979 C CA . LEU B 1 57 ? 21.906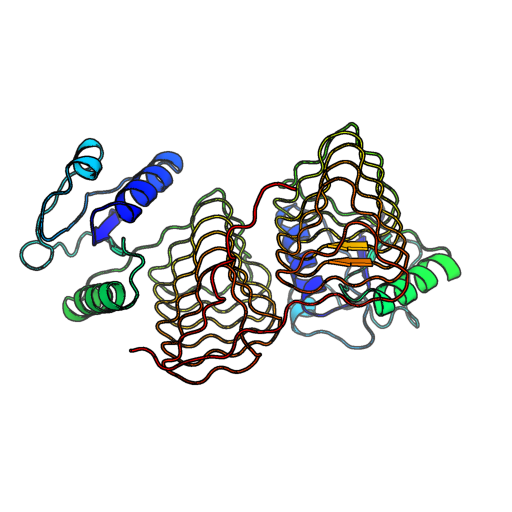 15.867 11.516 1 97.38 57 LEU B CA 1
ATOM 1980 C C . LEU B 1 57 ? 20.609 16.625 11.242 1 97.38 57 LEU B C 1
ATOM 1982 O O . LEU B 1 57 ? 20.312 17.625 11.906 1 97.38 57 LEU B O 1
ATOM 1986 N N . LYS B 1 58 ? 19.922 16.172 10.234 1 98.12 58 LYS B N 1
ATOM 1987 C CA . LYS B 1 58 ? 18.516 16.5 10.031 1 98.12 58 LYS B CA 1
ATOM 1988 C C . LYS B 1 58 ? 17.609 15.352 10.43 1 98.12 58 LYS B C 1
ATOM 1990 O O . LYS B 1 58 ? 17.922 14.188 10.164 1 98.12 58 LYS B O 1
ATOM 1995 N N . TYR B 1 59 ? 16.484 15.68 10.984 1 98.31 59 TYR B N 1
ATOM 1996 C CA . TYR B 1 59 ? 15.672 14.641 11.602 1 98.31 59 TYR B CA 1
ATOM 1997 C C . TYR B 1 59 ? 14.344 14.484 10.867 1 98.31 59 TYR B C 1
ATOM 1999 O O . TYR B 1 59 ? 13.664 15.477 10.594 1 98.31 59 TYR B O 1
ATOM 2007 N N . LEU B 1 60 ? 13.992 13.234 10.594 1 98.5 60 LEU B N 1
ATOM 2008 C CA . LEU B 1 60 ? 12.703 12.883 10.016 1 98.5 60 LEU B CA 1
ATOM 2009 C C . 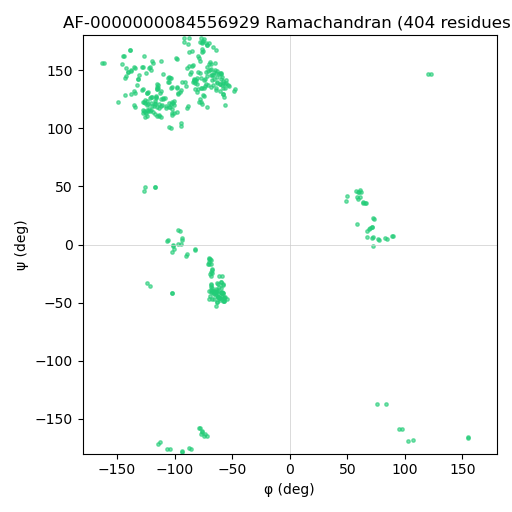LEU B 1 60 ? 11.875 12.062 10.992 1 98.5 60 LEU B C 1
ATOM 2011 O O . LEU B 1 60 ? 12.383 11.133 11.617 1 98.5 60 LEU B O 1
ATOM 2015 N N . LEU B 1 61 ? 10.633 12.445 11.094 1 98.75 61 LEU B N 1
ATOM 2016 C CA . LEU B 1 61 ? 9.75 11.688 11.977 1 98.75 61 LEU B CA 1
ATOM 2017 C C . LEU B 1 61 ? 9.367 10.352 11.352 1 98.75 61 LEU B C 1
ATOM 2019 O O . LEU B 1 61 ? 8.891 10.312 10.219 1 98.75 61 LEU B O 1
ATOM 2023 N N . ALA B 1 62 ? 9.57 9.312 12.117 1 98.38 62 ALA B N 1
ATOM 2024 C CA . ALA B 1 62 ? 9.273 7.98 11.586 1 98.38 62 ALA B CA 1
ATOM 2025 C C . ALA B 1 62 ? 8.164 7.309 12.391 1 98.38 62 ALA B C 1
ATOM 2027 O O . ALA B 1 62 ? 8.297 6.148 12.789 1 98.38 62 ALA B O 1
ATOM 2028 N N . SER B 1 63 ? 7.109 8.031 12.594 1 97.56 63 SER B N 1
ATOM 2029 C CA . SER B 1 63 ? 5.902 7.52 13.234 1 97.56 63 SER B CA 1
ATOM 2030 C C . SER B 1 63 ? 4.648 8.062 12.555 1 97.56 63 SER B C 1
ATOM 2032 O O . SER B 1 63 ? 4.629 9.195 12.086 1 97.56 63 SER B O 1
ATOM 2034 N N . GLY B 1 64 ? 3.619 7.207 12.586 1 96.88 64 GLY B N 1
ATOM 2035 C CA . GLY B 1 64 ? 2.336 7.629 12.039 1 96.88 64 GLY B CA 1
ATOM 2036 C C . GLY B 1 64 ? 1.346 8.047 13.109 1 96.88 64 GLY B C 1
ATOM 2037 O O . GLY B 1 64 ? 0.224 8.453 12.797 1 96.88 64 GLY B O 1
ATOM 2038 N N . LEU B 1 65 ? 1.794 7.938 14.336 1 96.19 65 LEU B N 1
ATOM 2039 C CA . LEU B 1 65 ? 0.925 8.32 15.438 1 96.19 65 LEU B CA 1
ATOM 2040 C C . LEU B 1 65 ? 1.075 9.805 15.758 1 96.19 65 LEU B C 1
ATOM 2042 O O . LEU B 1 65 ? 2.141 10.242 16.203 1 96.19 65 LEU B O 1
ATOM 2046 N N . THR B 1 66 ? 0.002 10.539 15.625 1 97.31 66 THR B N 1
ATOM 2047 C CA . THR B 1 66 ? 0.055 11.992 15.719 1 97.31 66 THR B CA 1
ATOM 2048 C C . THR B 1 66 ? 0.551 12.422 17.094 1 97.31 66 THR B C 1
ATOM 2050 O O . THR B 1 66 ? 1.291 13.398 17.219 1 97.31 66 THR B O 1
ATOM 2053 N N . SER B 1 67 ? 0.161 11.68 18.109 1 96.94 67 SER B N 1
ATOM 2054 C CA . SER B 1 67 ? 0.581 12.031 19.469 1 96.94 67 SER B CA 1
ATOM 2055 C C . SER B 1 67 ? 2.084 11.844 19.641 1 96.94 67 SER B C 1
ATOM 2057 O O . SER B 1 67 ? 2.752 12.688 20.25 1 96.94 67 SER B O 1
ATOM 2059 N N . LEU B 1 68 ? 2.592 10.805 19.109 1 97.19 68 LEU B N 1
ATOM 2060 C CA . LEU B 1 68 ? 4.027 10.562 19.188 1 97.19 68 LEU B CA 1
ATOM 2061 C C . LEU B 1 68 ? 4.797 11.562 18.328 1 97.19 68 LEU B C 1
ATOM 2063 O O . LEU B 1 68 ? 5.848 12.055 18.734 1 97.19 68 LEU B O 1
ATOM 2067 N N . ARG B 1 69 ? 4.27 11.836 17.203 1 98.44 69 ARG B N 1
ATOM 2068 C CA . ARG B 1 69 ? 4.879 12.812 16.297 1 98.44 69 ARG B CA 1
ATOM 2069 C C . ARG B 1 69 ? 4.98 14.18 16.984 1 98.44 69 ARG B C 1
ATOM 2071 O O . ARG B 1 69 ? 5.996 14.867 16.859 1 98.44 69 ARG B O 1
ATOM 2078 N N . SER B 1 70 ? 3.932 14.531 17.688 1 98.25 70 SER B N 1
ATOM 2079 C CA . SER B 1 70 ? 3.947 15.789 18.406 1 98.25 70 SER B CA 1
ATOM 2080 C C . SER B 1 70 ? 5.098 15.844 19.406 1 98.25 70 SER B C 1
ATOM 2082 O O . SER B 1 70 ? 5.773 16.859 19.531 1 98.25 70 SER B O 1
ATOM 2084 N N . LYS B 1 71 ? 5.305 14.766 20.047 1 97.5 71 LYS B N 1
ATOM 2085 C CA . LYS B 1 71 ? 6.402 14.688 21.016 1 97.5 71 LYS B CA 1
ATOM 2086 C C . LYS B 1 71 ? 7.754 14.82 20.312 1 97.5 71 LYS B C 1
ATOM 2088 O O . LYS B 1 71 ? 8.648 15.508 20.797 1 97.5 71 LYS B O 1
ATOM 2093 N N . MET B 1 72 ? 7.902 14.211 19.188 1 98.12 72 MET B N 1
ATOM 2094 C CA . MET B 1 72 ? 9.133 14.258 18.406 1 98.12 72 MET B CA 1
ATOM 2095 C C . MET B 1 72 ? 9.398 15.672 17.891 1 98.12 72 MET B C 1
ATOM 2097 O O . MET B 1 72 ? 10.531 16.156 17.922 1 98.12 72 MET B O 1
ATOM 2101 N N . MET B 1 73 ? 8.328 16.281 17.453 1 98.31 73 MET B N 1
ATOM 2102 C CA . MET B 1 73 ? 8.438 17.656 16.969 1 98.31 73 MET B CA 1
ATOM 2103 C C . MET B 1 73 ? 8.898 18.594 18.078 1 98.31 73 MET B C 1
ATOM 2105 O O . MET B 1 73 ? 9.758 19.453 17.859 1 98.31 73 MET B O 1
ATOM 2109 N N . ASN B 1 74 ? 8.273 18.406 19.203 1 97.69 74 ASN B N 1
ATOM 2110 C CA . ASN B 1 74 ? 8.664 19.203 20.359 1 97.69 74 ASN B CA 1
ATOM 2111 C C . ASN B 1 74 ? 10.133 19 20.703 1 97.69 74 ASN B C 1
ATOM 2113 O O . ASN B 1 74 ? 10.828 19.953 21.078 1 97.69 74 ASN B O 1
ATOM 2117 N N . PHE B 1 75 ? 10.555 17.797 20.641 1 97.88 75 PHE B N 1
ATOM 2118 C CA . PHE B 1 75 ? 11.953 17.469 20.891 1 97.88 75 PHE B CA 1
ATOM 2119 C C . PHE B 1 75 ? 12.875 18.234 19.953 1 97.88 75 PHE B C 1
ATOM 2121 O O . PHE B 1 75 ? 13.836 18.875 20.391 1 97.88 75 PHE B O 1
ATOM 2128 N N . ILE B 1 76 ? 12.586 18.234 18.672 1 98.06 76 ILE B N 1
ATOM 2129 C CA . ILE B 1 76 ? 13.383 18.906 17.656 1 98.06 76 ILE B CA 1
ATOM 2130 C C . ILE B 1 76 ? 13.422 20.406 17.953 1 98.06 76 ILE B C 1
ATOM 2132 O O . ILE B 1 76 ? 14.492 21.031 17.922 1 98.06 76 ILE B O 1
ATOM 2136 N N . GLU B 1 77 ? 12.305 20.906 18.203 1 97.25 77 GLU B N 1
ATOM 2137 C CA . GLU B 1 77 ? 12.188 22.344 18.438 1 97.25 77 GLU B CA 1
ATOM 2138 C C . GLU B 1 77 ? 12.914 22.766 19.703 1 97.25 77 GLU B C 1
ATOM 2140 O O . GLU B 1 77 ? 13.688 23.719 19.703 1 97.25 77 GLU B O 1
ATOM 2145 N N . SER B 1 78 ? 12.695 22.031 20.797 1 97.12 78 SER B N 1
ATOM 2146 C CA . SER B 1 78 ? 13.234 22.406 22.109 1 97.12 78 SER B CA 1
ATOM 2147 C C . SER B 1 78 ? 14.758 22.297 22.125 1 97.12 78 SER B C 1
ATOM 2149 O O . SER B 1 78 ? 15.422 22.969 22.906 1 97.12 78 SER B O 1
ATOM 2151 N N . HIS B 1 79 ? 15.336 21.531 21.25 1 97.31 79 HIS B N 1
ATOM 2152 C CA . HIS B 1 79 ? 16.781 21.344 21.203 1 97.31 79 HIS B CA 1
ATOM 2153 C C . HIS B 1 79 ? 17.391 22.094 20.016 1 97.31 79 HIS B C 1
ATOM 2155 O O . HIS B 1 79 ? 18.578 21.938 19.734 1 97.31 79 HIS B O 1
ATOM 2161 N N . ASN B 1 80 ? 16.547 22.812 19.312 1 97.12 80 ASN B N 1
ATOM 2162 C CA . ASN B 1 80 ? 16.969 23.625 18.172 1 97.12 80 ASN B CA 1
ATOM 2163 C C . ASN B 1 80 ? 17.625 22.766 17.094 1 97.12 80 ASN B C 1
ATOM 2165 O O . ASN B 1 80 ? 18.688 23.125 16.562 1 97.12 80 ASN B O 1
ATOM 2169 N N . LEU B 1 81 ? 17.078 21.594 16.875 1 97.62 81 LEU B N 1
ATOM 2170 C CA . LEU B 1 81 ? 17.516 20.703 15.812 1 97.62 81 LEU B CA 1
ATOM 2171 C C . LEU B 1 81 ? 16.844 21.031 14.484 1 97.62 81 LEU B C 1
ATOM 2173 O O . LEU B 1 81 ? 15.891 21.828 14.453 1 97.62 81 LEU B O 1
ATOM 2177 N N . GLU B 1 82 ? 17.406 20.453 13.438 1 97.75 82 GLU B N 1
ATOM 2178 C CA . GLU B 1 82 ? 16.875 20.734 12.109 1 97.75 82 GLU B CA 1
ATOM 2179 C C . GLU B 1 82 ? 16.016 19.578 11.602 1 97.75 82 GLU B C 1
ATOM 2181 O O . GLU B 1 82 ? 16.391 18.406 11.75 1 97.75 82 GLU B O 1
ATOM 2186 N N . SER B 1 83 ? 14.875 19.938 11.047 1 97.75 83 SER B N 1
ATOM 2187 C CA . SER B 1 83 ? 14.016 18.938 10.422 1 97.75 83 SER B CA 1
ATOM 2188 C C . SER B 1 83 ? 14.461 18.641 9 1 97.75 83 SER B C 1
ATOM 2190 O O . SER B 1 83 ? 14.875 19.531 8.266 1 97.75 83 SER B O 1
ATOM 2192 N N . GLY B 1 84 ? 14.391 17.359 8.625 1 96.5 84 GLY B N 1
ATOM 2193 C CA . GLY B 1 84 ? 14.641 16.969 7.246 1 96.5 84 GLY B CA 1
ATOM 2194 C C . GLY B 1 84 ? 13.375 16.891 6.406 1 96.5 84 GLY B C 1
ATOM 2195 O O . GLY B 1 84 ? 12.305 17.312 6.848 1 96.5 84 GLY B O 1
ATOM 2196 N N . GLN B 1 85 ? 13.555 16.531 5.25 1 96.62 85 GLN B N 1
ATOM 2197 C CA . GLN B 1 85 ? 12.469 16.328 4.301 1 96.62 85 GLN B CA 1
ATOM 2198 C C . GLN B 1 85 ? 12.734 15.125 3.406 1 96.62 85 GLN B C 1
ATOM 2200 O O . GLN B 1 85 ? 13.883 14.844 3.064 1 96.62 85 GLN B O 1
ATOM 2205 N N . PHE B 1 86 ? 11.641 14.484 3.105 1 98.56 86 PHE B N 1
ATOM 2206 C CA . PHE B 1 86 ? 11.734 13.422 2.115 1 98.56 86 PHE B CA 1
ATOM 2207 C C . PHE B 1 86 ? 10.594 13.508 1.11 1 98.56 86 PHE B C 1
ATOM 2209 O O . PHE B 1 86 ? 9.422 13.438 1.487 1 98.56 86 PHE B O 1
ATOM 2216 N N . ILE B 1 87 ? 10.914 13.664 -0.111 1 98.56 87 ILE B N 1
ATOM 2217 C CA . ILE B 1 87 ? 9.977 13.648 -1.225 1 98.56 87 ILE B CA 1
ATOM 2218 C C . ILE B 1 87 ? 10.422 12.617 -2.262 1 98.56 87 ILE B C 1
ATOM 2220 O O . ILE B 1 87 ? 11.445 12.805 -2.93 1 98.56 87 ILE B O 1
ATOM 2224 N N . SER B 1 88 ? 9.695 11.562 -2.367 1 98.44 88 SER B N 1
ATOM 2225 C CA . SER B 1 88 ? 10.055 10.469 -3.266 1 98.44 88 SER B CA 1
ATOM 2226 C C . SER B 1 88 ? 10.125 10.945 -4.711 1 98.44 88 SER B C 1
ATOM 2228 O O . SER B 1 88 ? 9.281 11.727 -5.156 1 98.44 88 SER B O 1
ATOM 2230 N N . ARG B 1 89 ? 11.016 10.344 -5.457 1 97.19 89 ARG B N 1
ATOM 2231 C CA . ARG B 1 89 ? 11.125 10.617 -6.887 1 97.19 89 ARG B CA 1
ATOM 2232 C C . ARG B 1 89 ? 9.914 10.094 -7.641 1 97.19 89 ARG B C 1
ATOM 2234 O O . ARG B 1 89 ? 9.656 10.5 -8.773 1 97.19 89 ARG B O 1
ATOM 2241 N N . LYS B 1 90 ? 9.188 9.219 -6.992 1 97.19 90 LYS B N 1
ATOM 2242 C CA . LYS B 1 90 ? 8.047 8.586 -7.652 1 97.19 90 LYS B CA 1
ATOM 2243 C C . LYS B 1 90 ? 6.75 9.328 -7.344 1 97.19 90 LYS B C 1
ATOM 2245 O O . LYS B 1 90 ? 5.68 8.938 -7.809 1 97.19 90 LYS B O 1
ATOM 2250 N N . ALA B 1 91 ? 6.887 10.422 -6.551 1 98.12 91 ALA B N 1
ATOM 2251 C CA . ALA B 1 91 ? 5.715 11.25 -6.262 1 98.12 91 ALA B CA 1
ATOM 2252 C C . ALA B 1 91 ? 5.547 12.344 -7.305 1 98.12 91 ALA B C 1
ATOM 2254 O O . ALA B 1 91 ? 6.508 12.719 -7.984 1 98.12 91 ALA B O 1
ATOM 2255 N N . HIS B 1 92 ? 4.309 12.734 -7.488 1 98.38 92 HIS B N 1
ATOM 2256 C CA . HIS B 1 92 ? 4.008 13.93 -8.266 1 98.38 92 HIS B CA 1
ATOM 2257 C C . HIS B 1 92 ? 3.68 15.109 -7.352 1 98.38 92 HIS B C 1
ATOM 2259 O O . HIS B 1 92 ? 2.646 15.109 -6.68 1 98.38 92 HIS B O 1
ATOM 2265 N N . VAL B 1 93 ? 4.59 16.141 -7.367 1 98.5 93 VAL B N 1
ATOM 2266 C CA . VAL B 1 93 ? 4.395 17.297 -6.504 1 98.5 93 VAL B CA 1
ATOM 2267 C C . VAL B 1 93 ? 4.371 18.578 -7.352 1 98.5 93 VAL B C 1
ATOM 2269 O O . VAL B 1 93 ? 5.355 18.906 -8.008 1 98.5 93 VAL B O 1
ATOM 2272 N N . SER B 1 94 ? 3.271 19.219 -7.242 1 97.75 94 SER B N 1
ATOM 2273 C CA . SER B 1 94 ? 3.086 20.453 -8 1 97.75 94 SER B CA 1
ATOM 2274 C C . SER B 1 94 ? 4.129 21.5 -7.629 1 97.75 94 SER B C 1
ATOM 2276 O O . SER B 1 94 ? 4.387 21.734 -6.445 1 97.75 94 SER B O 1
ATOM 2278 N N . SER B 1 95 ? 4.684 22.219 -8.617 1 97.25 95 SER B N 1
ATOM 2279 C CA . SER B 1 95 ? 5.598 23.328 -8.375 1 97.25 95 SER B CA 1
ATOM 2280 C C . SER B 1 95 ? 4.863 24.516 -7.766 1 97.25 95 SER B C 1
ATOM 2282 O O . SER B 1 95 ? 5.492 25.453 -7.246 1 97.25 95 SER B O 1
ATOM 2284 N N . MET B 1 96 ? 3.529 24.422 -7.809 1 97.75 96 MET B N 1
ATOM 2285 C CA . MET B 1 96 ? 2.715 25.516 -7.297 1 97.75 96 MET B CA 1
ATOM 2286 C C . MET B 1 96 ? 2.404 25.328 -5.816 1 97.75 96 MET B C 1
ATOM 2288 O O . MET B 1 96 ? 1.878 26.234 -5.164 1 97.75 96 MET B O 1
ATOM 2292 N N . ALA B 1 97 ? 2.73 24.141 -5.312 1 98.25 97 ALA B N 1
ATOM 2293 C CA . ALA B 1 97 ? 2.418 23.828 -3.92 1 98.25 97 ALA B CA 1
ATOM 2294 C C . ALA B 1 97 ? 3.361 24.562 -2.975 1 98.25 97 ALA B C 1
ATOM 2296 O O . ALA B 1 97 ? 4.539 24.766 -3.291 1 98.25 97 ALA B O 1
ATOM 2297 N N . LYS B 1 98 ? 2.879 25.016 -1.896 1 98.62 98 LYS B N 1
ATOM 2298 C CA . LYS B 1 98 ? 3.689 25.562 -0.805 1 98.62 98 LYS B CA 1
ATOM 2299 C C . LYS B 1 98 ? 3.854 24.531 0.312 1 98.62 98 LYS B C 1
ATOM 2301 O O . LYS B 1 98 ? 2.871 24.109 0.93 1 98.62 98 LYS B O 1
ATOM 2306 N N . LEU B 1 99 ? 5.039 24.172 0.595 1 98.5 99 LEU B N 1
ATOM 2307 C CA . LEU B 1 99 ? 5.328 23.125 1.556 1 98.5 99 LEU B CA 1
ATOM 2308 C C . LEU B 1 99 ? 6.051 23.672 2.777 1 98.5 99 LEU B C 1
ATOM 2310 O O . LEU B 1 99 ? 6.969 24.484 2.643 1 98.5 99 LEU B O 1
ATOM 2314 N N . GLY B 1 100 ? 5.641 23.219 3.975 1 98.5 100 GLY B N 1
ATOM 2315 C CA . GLY B 1 100 ? 6.363 23.531 5.199 1 98.5 100 GLY B CA 1
ATOM 2316 C C . GLY B 1 100 ? 7.609 22.688 5.391 1 98.5 100 GLY B C 1
ATOM 2317 O O . GLY B 1 100 ? 8.195 22.219 4.418 1 98.5 100 GLY B O 1
ATOM 2318 N N . LYS B 1 101 ? 8.023 22.594 6.578 1 98.12 101 LYS B N 1
ATOM 2319 C CA . LYS B 1 101 ? 9.219 21.812 6.883 1 98.12 101 LYS B CA 1
ATOM 2320 C C . LYS B 1 101 ? 8.859 20.422 7.387 1 98.12 101 LYS B C 1
ATOM 2322 O O . LYS B 1 101 ? 7.723 20.172 7.797 1 98.12 101 LYS B O 1
ATOM 2327 N N . GLY B 1 102 ? 9.766 19.469 7.344 1 98.38 102 GLY B N 1
ATOM 2328 C CA . GLY B 1 102 ? 9.633 18.156 7.938 1 98.38 102 GLY B CA 1
ATOM 2329 C C . GLY B 1 102 ? 8.656 17.25 7.199 1 98.38 102 GLY B C 1
ATOM 2330 O O . GLY B 1 102 ? 8.109 16.312 7.773 1 98.38 102 GLY B O 1
ATOM 2331 N N . ILE B 1 103 ? 8.422 17.516 5.992 1 98.56 103 ILE B N 1
ATOM 2332 C CA . ILE B 1 103 ? 7.391 16.812 5.223 1 98.56 103 ILE B CA 1
ATOM 2333 C C . ILE B 1 103 ? 7.949 15.5 4.688 1 98.56 103 ILE B C 1
ATOM 2335 O O . ILE B 1 103 ? 9.117 15.422 4.293 1 98.56 103 ILE B O 1
ATOM 2339 N N . VAL B 1 104 ? 7.117 14.523 4.703 1 98.81 104 VAL B N 1
ATOM 2340 C CA . VAL B 1 104 ? 7.434 13.227 4.109 1 98.81 104 VAL B CA 1
ATOM 2341 C C . VAL B 1 104 ? 6.391 12.883 3.053 1 98.81 104 VAL B C 1
ATOM 2343 O O . VAL B 1 104 ? 5.207 12.719 3.369 1 98.81 104 VAL B O 1
ATOM 2346 N N . ILE B 1 105 ? 6.773 12.773 1.812 1 98.81 105 ILE B N 1
ATOM 2347 C CA . ILE B 1 105 ? 5.934 12.398 0.682 1 98.81 105 ILE B CA 1
ATOM 2348 C C . ILE B 1 105 ? 6.461 11.109 0.059 1 98.81 105 ILE B C 1
ATOM 2350 O O . ILE B 1 105 ? 7.531 11.094 -0.55 1 98.81 105 ILE B O 1
ATOM 2354 N N . THR B 1 106 ? 5.703 10.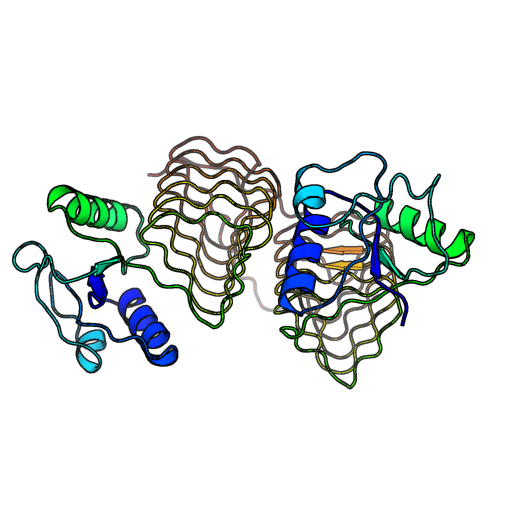07 0.144 1 98.56 106 THR B N 1
ATOM 2355 C CA . THR B 1 106 ? 6.164 8.742 -0.235 1 98.56 106 THR B CA 1
ATOM 2356 C C . THR B 1 106 ? 5.844 8.453 -1.698 1 98.56 106 THR B C 1
ATOM 2358 O O . THR B 1 106 ? 5.281 9.305 -2.395 1 98.56 106 THR B O 1
ATOM 2361 N N . PRO B 1 107 ? 6.246 7.289 -2.219 1 98.06 107 PRO B N 1
ATOM 2362 C CA . PRO B 1 107 ? 6.016 6.977 -3.633 1 98.06 107 PRO B CA 1
ATOM 2363 C C . PRO B 1 107 ? 4.535 7.004 -4.008 1 98.06 107 PRO B C 1
ATOM 2365 O O . PRO B 1 107 ? 3.686 6.598 -3.211 1 98.06 107 PRO B O 1
ATOM 2368 N N . PHE B 1 108 ? 4.191 7.449 -5.18 1 98.44 108 PHE B N 1
ATOM 2369 C CA . PHE B 1 108 ? 2.895 7.391 -5.844 1 98.44 108 PHE B CA 1
ATOM 2370 C C . PHE B 1 108 ? 1.906 8.344 -5.184 1 98.44 108 PHE B C 1
ATOM 2372 O O . PHE B 1 108 ? 0.696 8.234 -5.395 1 98.44 108 PHE B O 1
ATOM 2379 N N . VAL B 1 109 ? 2.453 9.273 -4.348 1 98.69 109 VAL B N 1
ATOM 2380 C CA . VAL B 1 109 ? 1.644 10.359 -3.805 1 98.69 109 VAL B CA 1
ATOM 2381 C C . VAL B 1 109 ? 1.489 11.469 -4.852 1 98.69 109 VAL B C 1
ATOM 2383 O O . VAL B 1 109 ? 2.391 11.695 -5.66 1 98.69 109 VAL B O 1
ATOM 2386 N N . SER B 1 110 ? 0.337 12.133 -4.777 1 98.75 110 SER B N 1
ATOM 2387 C CA . SER B 1 110 ? 0.112 13.234 -5.707 1 98.75 110 SER B CA 1
ATOM 2388 C C . SER B 1 110 ? -0.288 14.508 -4.973 1 98.75 110 SER B C 1
ATOM 2390 O O . SER B 1 110 ? -1.249 14.508 -4.199 1 98.75 110 SER B O 1
ATOM 2392 N N . VAL B 1 111 ? 0.471 15.57 -5.16 1 98.81 111 VAL B N 1
ATOM 2393 C CA . VAL B 1 111 ? 0.142 16.922 -4.719 1 98.81 111 VAL B CA 1
ATOM 2394 C C . VAL B 1 111 ? -0.08 17.828 -5.93 1 98.81 111 VAL B C 1
ATOM 2396 O O . VAL B 1 111 ? 0.846 18.062 -6.703 1 98.81 111 VAL B O 1
ATOM 2399 N N . THR B 1 112 ? -1.295 18.219 -6.137 1 97.75 112 THR B N 1
ATOM 2400 C CA . THR B 1 112 ? -1.609 18.922 -7.379 1 97.75 112 THR B CA 1
ATOM 2401 C C . THR B 1 112 ? -2.271 20.266 -7.098 1 97.75 112 THR B C 1
ATOM 2403 O O . THR B 1 112 ? -2.961 20.422 -6.086 1 97.75 112 THR B O 1
ATOM 2406 N N . GLY B 1 113 ? -1.947 21.141 -8 1 94.5 113 GLY B N 1
ATOM 2407 C CA . GLY B 1 113 ? -2.484 22.5 -7.879 1 94.5 113 GLY B CA 1
ATOM 2408 C C . GLY B 1 113 ? -1.678 23.375 -6.945 1 94.5 113 GLY B C 1
ATOM 2409 O O . GLY B 1 113 ? -0.447 23.391 -7.004 1 94.5 113 GLY B O 1
ATOM 2410 N N . ASN B 1 114 ? -2.275 24.203 -6.055 1 96.81 114 ASN B N 1
ATOM 2411 C CA . ASN B 1 114 ? -1.615 25.188 -5.203 1 96.81 114 ASN B CA 1
ATOM 2412 C C . ASN B 1 114 ? -1.989 25 -3.736 1 96.81 114 ASN B C 1
ATOM 2414 O O . ASN B 1 114 ? -2.332 25.969 -3.053 1 96.81 114 ASN B O 1
ATOM 2418 N N . PRO B 1 115 ? -1.919 23.703 -3.336 1 98.56 115 PRO B N 1
ATOM 2419 C CA . PRO B 1 115 ? -2.25 23.562 -1.914 1 98.56 115 PRO B CA 1
ATOM 2420 C C . PRO B 1 115 ? -1.194 24.188 -1.003 1 98.56 115 PRO B C 1
ATOM 2422 O O . PRO B 1 115 ? -0.06 24.422 -1.432 1 98.56 115 PRO B O 1
ATOM 2425 N N . ILE B 1 116 ? -1.584 24.531 0.119 1 98.88 116 ILE B N 1
ATOM 2426 C CA . ILE B 1 116 ? -0.687 24.938 1.195 1 98.88 116 ILE B CA 1
ATOM 2427 C C . ILE B 1 116 ? -0.585 23.812 2.23 1 98.88 116 ILE B C 1
ATOM 2429 O O . ILE B 1 116 ? -1.583 23.453 2.857 1 98.88 116 ILE B O 1
ATOM 2433 N N . ILE B 1 117 ? 0.605 23.281 2.416 1 98.88 117 ILE B N 1
ATOM 2434 C CA . ILE B 1 117 ? 0.835 22.156 3.303 1 98.88 117 ILE B CA 1
ATOM 2435 C C . ILE B 1 117 ? 1.756 22.562 4.449 1 98.88 117 ILE B C 1
ATOM 2437 O O . ILE B 1 117 ? 2.883 23.016 4.215 1 98.88 117 ILE B O 1
ATOM 2441 N N . GLY B 1 118 ? 1.271 22.375 5.695 1 98.81 118 GLY B N 1
ATOM 2442 C CA . GLY B 1 118 ? 1.994 22.797 6.879 1 98.81 118 GLY B CA 1
ATOM 2443 C C . GLY B 1 118 ? 3.178 21.922 7.215 1 98.81 118 GLY B C 1
ATOM 2444 O O . GLY B 1 118 ? 3.646 21.156 6.371 1 98.81 118 GLY B O 1
ATOM 2445 N N . ASP B 1 119 ? 3.621 22.094 8.406 1 98.81 119 ASP B N 1
ATOM 2446 C CA . ASP B 1 119 ? 4.836 21.406 8.844 1 98.81 119 ASP B CA 1
ATOM 2447 C C . ASP B 1 119 ? 4.547 19.969 9.242 1 98.81 119 ASP B C 1
ATOM 2449 O O . ASP B 1 119 ? 3.484 19.672 9.797 1 98.81 119 ASP B O 1
ATOM 2453 N N . TYR B 1 120 ? 5.48 19.047 8.938 1 98.88 120 TYR B N 1
ATOM 2454 C CA . TYR B 1 120 ? 5.52 17.672 9.43 1 98.88 120 TYR B CA 1
ATOM 2455 C C . TYR B 1 120 ? 4.301 16.891 8.953 1 98.88 120 TYR B C 1
ATOM 2457 O O . TYR B 1 120 ? 3.734 16.094 9.711 1 98.88 120 TYR B O 1
ATOM 2465 N N . VAL B 1 121 ? 3.898 17.172 7.762 1 98.94 121 VAL B N 1
ATOM 2466 C CA . VAL B 1 121 ? 2.848 16.375 7.137 1 98.94 121 VAL B CA 1
ATOM 2467 C C . VAL B 1 121 ? 3.443 15.094 6.566 1 98.94 121 VAL B C 1
ATOM 2469 O O . VAL B 1 121 ? 4.496 15.117 5.926 1 98.94 121 VAL B O 1
ATOM 2472 N N . PHE B 1 122 ? 2.803 14.016 6.883 1 98.94 122 PHE B N 1
ATOM 2473 C CA . PHE B 1 122 ? 3.193 12.719 6.352 1 98.94 122 PHE B CA 1
ATOM 2474 C C . PHE B 1 122 ? 2.148 12.195 5.367 1 98.94 122 PHE B C 1
ATOM 2476 O O . PHE B 1 122 ? 0.987 12 5.734 1 98.94 122 PHE B O 1
ATOM 2483 N N . MET B 1 123 ? 2.547 11.969 4.152 1 98.94 123 MET B N 1
ATOM 2484 C CA . MET B 1 123 ? 1.664 11.414 3.133 1 98.94 123 MET B CA 1
ATOM 2485 C C . MET B 1 123 ? 2.104 10.008 2.744 1 98.94 123 MET B C 1
ATOM 2487 O O . MET B 1 123 ? 3.137 9.828 2.096 1 98.94 123 MET B O 1
ATOM 2491 N N . ASN B 1 124 ? 1.302 9.031 3.135 1 98.69 124 ASN B N 1
ATOM 2492 C CA . ASN B 1 124 ? 1.58 7.641 2.799 1 98.69 124 ASN B CA 1
ATOM 2493 C C . ASN B 1 124 ? 1.239 7.336 1.344 1 98.69 124 ASN B C 1
ATOM 2495 O O . ASN B 1 124 ? 0.658 8.172 0.65 1 98.69 124 ASN B O 1
ATOM 2499 N N . ILE B 1 125 ? 1.559 6.172 0.891 1 98.19 125 ILE B N 1
ATOM 2500 C CA . ILE B 1 125 ? 1.451 5.789 -0.513 1 98.19 125 ILE B CA 1
ATOM 2501 C C . ILE B 1 125 ? 0.025 6.023 -1.005 1 98.19 125 ILE B C 1
ATOM 2503 O O . ILE B 1 125 ? -0.937 5.82 -0.261 1 98.19 125 ILE B O 1
ATOM 2507 N N . TYR B 1 126 ? -0.163 6.477 -2.223 1 98.44 126 TYR B N 1
ATOM 2508 C CA . TYR B 1 126 ? -1.379 6.617 -3.016 1 98.44 126 TYR B CA 1
ATOM 2509 C C . TYR B 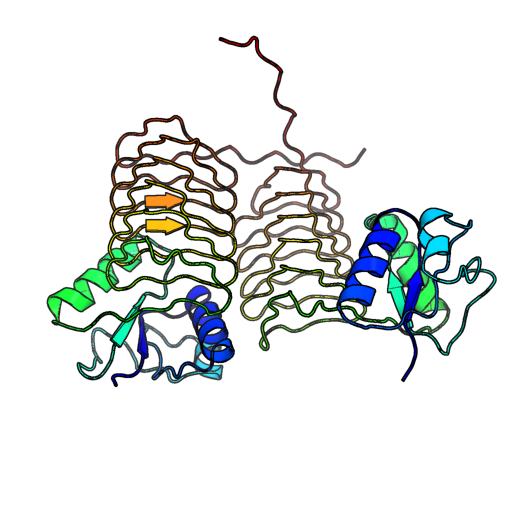1 126 ? -2.242 7.758 -2.492 1 98.44 126 TYR B C 1
ATOM 2511 O O . TYR B 1 126 ? -3.307 8.047 -3.045 1 98.44 126 TYR B O 1
ATOM 2519 N N . SER B 1 127 ? -1.846 8.461 -1.413 1 98.69 127 SER B N 1
ATOM 2520 C CA . SER B 1 127 ? -2.662 9.57 -0.941 1 98.69 127 SER B CA 1
ATOM 2521 C C . SER B 1 127 ? -2.498 10.797 -1.835 1 98.69 127 SER B C 1
ATOM 2523 O O . SER B 1 127 ? -1.603 10.836 -2.68 1 98.69 127 SER B O 1
ATOM 2525 N N . ASN B 1 128 ? -3.395 11.734 -1.669 1 98.81 128 ASN B N 1
ATOM 2526 C CA . ASN B 1 128 ? -3.273 12.945 -2.473 1 98.81 128 ASN B CA 1
ATOM 2527 C C . ASN B 1 128 ? -3.729 14.18 -1.698 1 98.81 128 ASN B C 1
ATOM 2529 O O . ASN B 1 128 ? -4.465 14.07 -0.716 1 98.81 128 ASN B O 1
ATOM 2533 N N . ILE B 1 129 ? -3.254 15.32 -2.051 1 98.88 129 ILE B N 1
ATOM 2534 C CA . ILE B 1 129 ? -3.758 16.641 -1.695 1 98.88 129 ILE B CA 1
ATOM 2535 C C . ILE B 1 129 ? -4.008 17.453 -2.961 1 98.88 129 ILE B C 1
ATOM 2537 O O . ILE B 1 129 ? -3.105 17.625 -3.783 1 98.88 129 ILE B O 1
ATOM 2541 N N . SER B 1 130 ? -5.266 17.953 -3.092 1 98.44 130 SER B N 1
ATOM 2542 C CA . SER B 1 130 ? -5.684 18.531 -4.363 1 98.44 130 SER B CA 1
ATOM 2543 C C . SER B 1 130 ? -5.711 20.047 -4.297 1 98.44 130 SER B C 1
ATOM 2545 O O . SER B 1 130 ? -5.371 20.641 -3.266 1 98.44 130 SER B O 1
ATOM 2547 N N . HIS B 1 131 ? -6.156 20.672 -5.348 1 97.5 131 HIS B N 1
ATOM 2548 C CA . HIS B 1 131 ? -6.07 22.109 -5.582 1 97.5 131 HIS B CA 1
ATOM 2549 C C . HIS B 1 131 ? -6.715 22.891 -4.445 1 97.5 131 HIS B C 1
ATOM 2551 O O . HIS B 1 131 ? -7.762 22.484 -3.928 1 97.5 131 HIS B O 1
ATOM 2557 N N . HIS B 1 132 ? -6.105 23.906 -3.967 1 98.25 132 HIS B N 1
ATOM 2558 C CA . HIS B 1 132 ? -6.586 24.938 -3.047 1 98.25 132 HIS B CA 1
ATOM 2559 C C . HIS B 1 132 ? -6.766 24.375 -1.642 1 98.25 132 HIS B C 1
ATOM 2561 O O . HIS B 1 132 ? -7.332 25.031 -0.771 1 98.25 132 HIS B O 1
ATOM 2567 N N . ALA B 1 133 ? -6.367 23.125 -1.441 1 98.81 133 ALA B N 1
ATOM 2568 C CA . ALA B 1 133 ? -6.434 22.578 -0.089 1 98.81 133 ALA B CA 1
ATOM 2569 C C . ALA B 1 133 ? -5.453 23.297 0.841 1 98.81 133 ALA B C 1
ATOM 2571 O O . ALA B 1 133 ? -4.383 23.719 0.41 1 98.81 133 ALA B O 1
ATOM 2572 N N . VAL B 1 134 ? -5.852 23.438 2.074 1 98.88 134 VAL B N 1
ATOM 2573 C CA . VAL B 1 134 ? -5.004 23.969 3.139 1 98.88 134 VAL B CA 1
ATOM 2574 C C . VAL B 1 134 ? -4.871 22.922 4.254 1 98.88 134 VAL B C 1
ATOM 2576 O O . VAL B 1 134 ? -5.848 22.609 4.934 1 98.88 134 VAL B O 1
ATOM 2579 N N . VAL B 1 135 ? -3.689 22.438 4.477 1 98.88 135 VAL B N 1
ATOM 2580 C CA . VAL B 1 135 ? -3.42 21.375 5.438 1 98.88 135 VAL B CA 1
ATOM 2581 C C . VAL B 1 135 ? -2.512 21.906 6.547 1 98.88 135 VAL B C 1
ATOM 2583 O O . VAL B 1 135 ? -1.425 22.422 6.277 1 98.88 135 VAL B O 1
ATOM 2586 N N . GLY B 1 136 ? -2.943 21.734 7.801 1 98.81 136 GLY B N 1
ATOM 2587 C CA . GLY B 1 136 ? -2.18 22.219 8.938 1 98.81 136 GLY B CA 1
ATOM 2588 C C . GLY B 1 136 ? -0.97 21.359 9.258 1 98.81 136 GLY B C 1
ATOM 2589 O O . GLY B 1 136 ? -0.461 20.656 8.383 1 98.81 136 GLY B O 1
ATOM 2590 N N . ASN B 1 137 ? -0.48 21.5 10.445 1 98.81 137 ASN B N 1
ATOM 2591 C CA . ASN B 1 137 ? 0.733 20.812 10.875 1 98.81 137 ASN B CA 1
ATOM 2592 C C . ASN B 1 137 ? 0.428 19.406 11.406 1 98.81 137 ASN B C 1
ATOM 2594 O O . ASN B 1 137 ? -0.642 19.172 11.977 1 98.81 137 ASN B O 1
ATOM 2598 N N . ASN B 1 138 ? 1.388 18.5 11.203 1 98.81 138 ASN B N 1
ATOM 2599 C CA . ASN B 1 138 ? 1.338 17.156 11.773 1 98.81 138 ASN B CA 1
ATOM 2600 C C . ASN B 1 138 ? 0.083 16.406 11.344 1 98.81 138 ASN B C 1
ATOM 2602 O O . ASN B 1 138 ? -0.617 15.828 12.172 1 98.81 138 ASN B O 1
ATOM 2606 N N . VAL B 1 139 ? -0.188 16.484 10.078 1 98.94 139 VAL B N 1
ATOM 2607 C CA . VAL B 1 139 ? -1.269 15.719 9.469 1 98.94 139 VAL B CA 1
ATOM 2608 C C . VAL B 1 139 ? -0.712 14.43 8.875 1 98.94 139 VAL B C 1
ATOM 2610 O O . VAL B 1 139 ? 0.332 14.445 8.219 1 98.94 139 VAL B O 1
ATOM 2613 N N . VAL B 1 140 ? -1.39 13.344 9.203 1 98.88 140 VAL B N 1
ATOM 2614 C CA . VAL B 1 140 ? -0.981 12.031 8.703 1 98.88 140 VAL B CA 1
ATOM 2615 C C . VAL B 1 140 ? -2.039 11.484 7.75 1 98.88 140 VAL B C 1
ATOM 2617 O O . VAL B 1 140 ? -3.189 11.273 8.141 1 98.88 140 VAL B O 1
ATOM 2620 N N . LEU B 1 141 ? -1.638 11.297 6.523 1 98.88 141 LEU B N 1
ATOM 2621 C CA . LEU B 1 141 ? -2.518 10.711 5.516 1 98.88 141 LEU B CA 1
ATOM 2622 C C . LEU B 1 141 ? -2.166 9.242 5.277 1 98.88 141 LEU B C 1
ATOM 2624 O O . LEU B 1 141 ? -1.08 8.938 4.781 1 98.88 141 LEU B O 1
ATOM 2628 N N . GLY B 1 142 ? -3.105 8.367 5.594 1 98.38 142 GLY B N 1
ATOM 2629 C CA . GLY B 1 142 ? -2.885 6.949 5.367 1 98.38 142 GLY B CA 1
ATOM 2630 C C . GLY B 1 142 ? -2.885 6.574 3.896 1 98.38 142 GLY B C 1
ATOM 2631 O O . GLY B 1 142 ? -3.193 7.402 3.039 1 98.38 142 GLY B O 1
ATOM 2632 N N . PRO B 1 143 ? -2.557 5.316 3.666 1 98.31 143 PRO B N 1
ATOM 2633 C CA . PRO B 1 143 ? -2.51 4.871 2.271 1 98.31 143 PRO B CA 1
ATOM 2634 C C . PRO B 1 143 ? -3.834 5.082 1.54 1 98.31 143 PRO B C 1
ATOM 2636 O O . PRO B 1 143 ? -4.891 4.68 2.037 1 98.31 143 PRO B O 1
ATOM 2639 N N . GLY B 1 144 ? -3.791 5.75 0.395 1 98.19 144 GLY B N 1
ATOM 2640 C CA . GLY B 1 144 ? -4.949 5.883 -0.476 1 98.19 144 GLY B CA 1
ATOM 2641 C C . GLY B 1 144 ? -5.949 6.914 0.012 1 98.19 144 GLY B C 1
ATOM 2642 O O . GLY B 1 144 ? -7.02 7.074 -0.577 1 98.19 144 GLY B O 1
ATOM 2643 N N . SER B 1 145 ? -5.637 7.621 1.093 1 98.25 145 SER B N 1
ATOM 2644 C CA . SER B 1 145 ? -6.57 8.633 1.571 1 98.25 145 SER B CA 1
ATOM 2645 C C . SER B 1 145 ? -6.629 9.828 0.621 1 98.25 145 SER B C 1
ATOM 2647 O O . SER B 1 145 ? -5.691 10.07 -0.138 1 98.25 145 SER B O 1
ATOM 2649 N N . ARG B 1 146 ? -7.762 10.547 0.663 1 98.44 146 ARG B N 1
ATOM 2650 C CA . ARG B 1 146 ? -8.031 11.578 -0.336 1 98.44 146 ARG B CA 1
ATOM 2651 C C . ARG B 1 146 ? -8.383 12.906 0.325 1 98.44 146 ARG B C 1
ATOM 2653 O O . ARG B 1 146 ? -9.398 13.008 1.019 1 98.44 146 ARG B O 1
ATOM 2660 N N . VAL B 1 147 ? -7.527 13.914 0.109 1 98.69 147 VAL B N 1
ATOM 2661 C CA . VAL B 1 147 ? -7.844 15.305 0.434 1 98.69 147 VAL B CA 1
ATOM 2662 C C . VAL B 1 147 ? -8.164 16.078 -0.845 1 98.69 147 VAL B C 1
ATOM 2664 O O . VAL B 1 147 ? -7.254 16.484 -1.574 1 98.69 147 VAL B O 1
ATOM 2667 N N . ASN B 1 148 ? -9.422 16.266 -1.08 1 98 148 ASN B N 1
ATOM 2668 C CA . ASN B 1 148 ? -9.844 16.844 -2.354 1 98 148 ASN B CA 1
ATOM 2669 C C . ASN B 1 148 ? -9.859 18.375 -2.307 1 98 148 ASN B C 1
ATOM 2671 O O . ASN B 1 148 ? -9.359 18.969 -1.349 1 98 148 ASN B O 1
ATOM 2675 N N . GLY B 1 149 ? -10.305 18.938 -3.352 1 97.94 149 GLY B N 1
ATOM 2676 C CA . GLY B 1 149 ? -10.172 20.375 -3.547 1 97.94 149 GLY B CA 1
ATOM 2677 C C . GLY B 1 149 ? -10.812 21.188 -2.438 1 97.94 149 GLY B C 1
ATOM 2678 O O . GLY B 1 149 ? -11.875 20.828 -1.93 1 97.94 149 GLY B O 1
ATOM 2679 N N . HIS B 1 150 ? -10.164 22.188 -2.053 1 98.19 150 HIS B N 1
ATOM 2680 C CA . HIS B 1 150 ? -10.703 23.219 -1.169 1 98.19 150 HIS B CA 1
ATOM 2681 C C . HIS B 1 150 ? -10.906 22.672 0.243 1 98.19 150 HIS B C 1
ATOM 2683 O O . HIS B 1 150 ? -11.625 23.281 1.043 1 98.19 150 HIS B O 1
ATOM 2689 N N . CYS B 1 151 ? -10.344 21.547 0.565 1 98.56 151 CYS B N 1
ATOM 2690 C CA . CYS B 1 151 ? -10.414 21.047 1.935 1 98.56 151 CYS B CA 1
ATOM 2691 C C . CYS B 1 151 ? -9.531 21.875 2.861 1 98.56 151 CYS B C 1
ATOM 2693 O O . CYS B 1 151 ? -8.484 22.375 2.443 1 98.56 151 CYS B O 1
ATOM 2695 N N . SER B 1 152 ? -9.992 22.031 4.07 1 98.81 152 SER B N 1
ATOM 2696 C CA . SER B 1 152 ? -9.234 22.719 5.109 1 98.81 152 SER B CA 1
ATOM 2697 C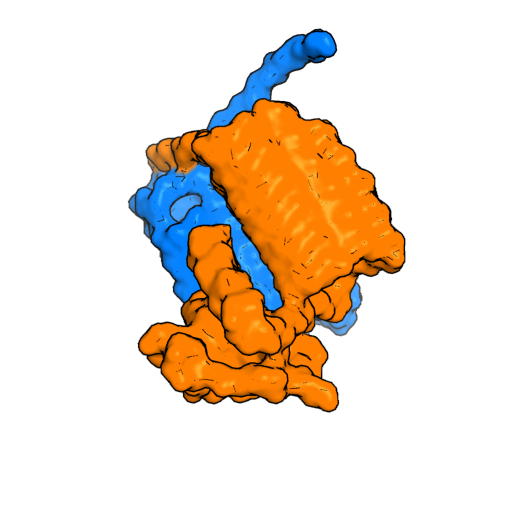 C . SER B 1 152 ? -9.062 21.828 6.344 1 98.81 152 SER B C 1
ATOM 2699 O O . SER B 1 152 ? -10.031 21.547 7.043 1 98.81 152 SER B O 1
ATOM 2701 N N . LEU B 1 153 ? -7.828 21.453 6.594 1 98.75 153 LEU B N 1
ATOM 2702 C CA . LEU B 1 153 ? -7.52 20.578 7.727 1 98.75 153 LEU B CA 1
ATOM 2703 C C . LEU B 1 153 ? -6.715 21.328 8.781 1 98.75 153 LEU B C 1
ATOM 2705 O O . LEU B 1 153 ? -5.691 21.938 8.469 1 98.75 153 LEU B O 1
ATOM 2709 N N . GLY B 1 154 ? -7.164 21.234 10.102 1 98.56 154 GLY B N 1
ATOM 2710 C CA . GLY B 1 154 ? -6.391 21.766 11.211 1 98.56 154 GLY B CA 1
ATOM 2711 C C . GLY B 1 154 ? -5.152 20.953 11.523 1 98.56 154 GLY B C 1
ATOM 2712 O O . GLY B 1 154 ? -4.664 20.203 10.664 1 98.56 154 GLY B O 1
ATOM 2713 N N . ASN B 1 155 ? -4.594 21.172 12.664 1 98.56 155 ASN B N 1
ATOM 2714 C CA . ASN B 1 155 ? -3.391 20.469 13.086 1 98.56 155 ASN B CA 1
ATOM 2715 C C . ASN B 1 155 ? -3.729 19.109 13.695 1 98.56 155 ASN B C 1
ATOM 2717 O O . ASN B 1 155 ? -4.84 18.906 14.195 1 98.56 155 ASN B O 1
ATOM 2721 N N . ASN B 1 156 ? -2.785 18.203 13.633 1 98.38 156 ASN B N 1
ATOM 2722 C CA . ASN B 1 156 ? -2.861 16.922 14.328 1 98.38 156 ASN B CA 1
ATOM 2723 C C . ASN B 1 156 ? -4.059 16.094 13.859 1 98.38 156 ASN B C 1
ATOM 2725 O O . ASN B 1 156 ? -4.812 15.57 14.68 1 98.38 156 ASN B O 1
ATOM 2729 N N . ILE B 1 157 ? -4.23 16.016 12.57 1 98.56 157 ILE B N 1
ATOM 2730 C CA . ILE B 1 157 ? -5.312 15.25 11.945 1 98.56 157 ILE B CA 1
ATOM 2731 C C . ILE B 1 157 ? -4.758 13.969 11.336 1 98.56 157 ILE B C 1
ATOM 2733 O O . ILE B 1 157 ? -3.633 13.953 10.828 1 98.56 157 ILE B O 1
ATOM 2737 N N . SER B 1 158 ? -5.508 12.922 11.414 1 98.31 158 SER B N 1
ATOM 2738 C CA . SER B 1 158 ? -5.148 11.68 10.742 1 98.31 158 SER B CA 1
ATOM 2739 C C . SER B 1 158 ? -6.297 11.172 9.875 1 98.31 158 SER B C 1
ATOM 2741 O O . SER B 1 158 ? -7.461 11.227 10.289 1 98.31 158 SER B O 1
ATOM 2743 N N . LEU B 1 159 ? -5.984 10.789 8.68 1 98.38 159 LEU B N 1
ATOM 2744 C CA . LEU B 1 159 ? -6.898 10.07 7.793 1 98.38 159 LEU B CA 1
ATOM 2745 C C . LEU B 1 159 ? -6.449 8.625 7.609 1 98.38 159 LEU B C 1
ATOM 2747 O O . LEU B 1 159 ? -5.328 8.367 7.168 1 98.38 159 LEU B O 1
ATOM 2751 N N . GLY B 1 160 ? -7.344 7.691 7.879 1 97.19 160 GLY B N 1
ATOM 2752 C CA . GLY B 1 160 ? -7.051 6.285 7.668 1 97.19 160 GLY B CA 1
ATOM 2753 C C . GLY B 1 160 ? -7.012 5.895 6.203 1 97.19 160 GLY B C 1
ATOM 2754 O O . GLY B 1 160 ? -7.34 6.703 5.332 1 97.19 160 GLY B O 1
ATOM 2755 N N . SER B 1 161 ? -6.613 4.648 6.012 1 97.12 161 SER B N 1
ATOM 2756 C CA . SER B 1 161 ? -6.48 4.16 4.645 1 97.12 161 SER B CA 1
ATOM 2757 C C . SER B 1 161 ? -7.801 4.266 3.885 1 97.12 161 SER B C 1
ATOM 2759 O O . SER B 1 161 ? -8.852 3.898 4.41 1 97.12 161 SER B O 1
ATOM 2761 N N . ASN B 1 162 ? -7.77 4.75 2.672 1 96.88 162 ASN B N 1
ATOM 2762 C CA . ASN B 1 162 ? -8.867 4.883 1.726 1 96.88 162 ASN B CA 1
ATOM 2763 C C . ASN B 1 162 ? -9.992 5.746 2.293 1 96.88 162 ASN B C 1
ATOM 2765 O O . ASN B 1 162 ? -11.133 5.664 1.839 1 96.88 162 ASN B O 1
ATOM 2769 N N . ALA B 1 163 ? -9.656 6.547 3.383 1 96.88 163 ALA B N 1
ATOM 2770 C CA . ALA B 1 163 ? -10.594 7.594 3.785 1 96.88 163 ALA B CA 1
ATOM 2771 C C . ALA B 1 163 ? -10.672 8.695 2.73 1 96.88 163 ALA B C 1
ATOM 2773 O O . ALA B 1 163 ? -9.703 8.938 2.006 1 96.88 163 ALA B O 1
ATOM 2774 N N . CYS B 1 164 ? -11.82 9.32 2.662 1 96.69 164 CYS B N 1
ATOM 2775 C CA . CYS B 1 164 ? -12.031 10.281 1.59 1 96.69 164 CYS B CA 1
ATOM 2776 C C . CYS B 1 164 ? -12.727 11.531 2.109 1 96.69 164 CYS B C 1
ATOM 2778 O O . CYS B 1 164 ? -13.734 11.438 2.811 1 96.69 164 CYS B O 1
ATOM 2780 N N . LEU B 1 165 ? -12.156 12.727 1.782 1 97.25 165 LEU B N 1
ATOM 2781 C CA . LEU B 1 165 ? -12.812 13.992 2.09 1 97.25 165 LEU B CA 1
ATOM 2782 C C . LEU B 1 165 ? -13.484 14.57 0.85 1 97.25 165 LEU B C 1
ATOM 2784 O O . LEU B 1 165 ? -12.828 14.812 -0.165 1 97.25 165 LEU B O 1
ATOM 2788 N N . ILE B 1 166 ? -14.75 14.766 0.984 1 95.38 166 ILE B N 1
ATOM 2789 C CA . ILE B 1 166 ? -15.461 15.43 -0.103 1 95.38 166 ILE B CA 1
ATOM 2790 C C . ILE B 1 166 ? -14.914 16.844 -0.28 1 95.38 166 ILE B C 1
ATOM 2792 O O . ILE B 1 166 ? -14.484 17.484 0.688 1 95.38 166 ILE B O 1
ATOM 2796 N N . PRO B 1 167 ? -14.844 17.344 -1.53 1 96.38 167 PRO B N 1
ATOM 2797 C CA . PRO B 1 167 ? -14.336 18.688 -1.738 1 96.38 167 PRO B CA 1
ATOM 2798 C C . PRO B 1 167 ? -14.953 19.719 -0.784 1 96.38 167 PRO B C 1
ATOM 2800 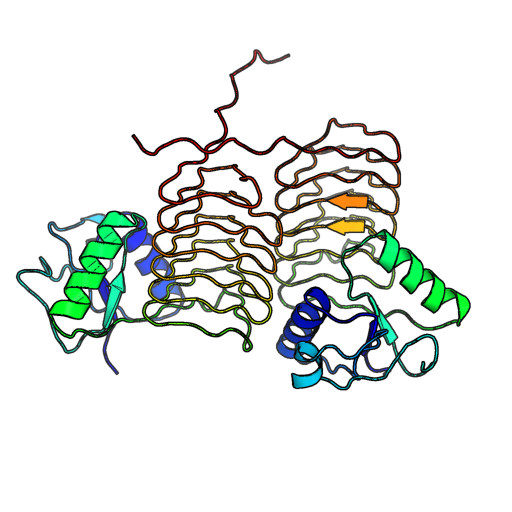O O . PRO B 1 167 ? -16.156 19.672 -0.532 1 96.38 167 PRO B O 1
ATOM 2803 N N . GLY B 1 168 ? -14.172 20.516 -0.22 1 97.56 168 GLY B N 1
ATOM 2804 C CA . GLY B 1 168 ? -14.656 21.594 0.636 1 97.56 168 GLY B CA 1
ATOM 2805 C C . GLY B 1 168 ? -14.805 21.172 2.088 1 97.56 168 GLY B C 1
ATOM 2806 O O . GLY B 1 168 ? -15.289 21.953 2.916 1 97.56 168 GLY B O 1
ATOM 2807 N N . THR B 1 169 ? -14.367 19.984 2.508 1 97.56 169 THR B N 1
ATOM 2808 C CA . THR B 1 169 ? -14.445 19.5 3.881 1 97.56 169 THR B CA 1
ATOM 2809 C C . THR B 1 169 ? -13.516 20.297 4.789 1 97.56 169 THR B C 1
ATOM 2811 O O . THR B 1 169 ? -12.375 20.594 4.418 1 97.56 169 THR B O 1
ATOM 2814 N N . THR B 1 170 ? -14.031 20.656 5.938 1 98.19 170 THR B N 1
ATOM 2815 C CA . THR B 1 170 ? -13.227 21.328 6.957 1 98.19 170 THR B CA 1
ATOM 2816 C C . THR B 1 170 ? -13.133 20.469 8.219 1 98.19 170 THR B C 1
ATOM 2818 O O . THR B 1 170 ? -14.148 20.125 8.82 1 98.19 170 THR B O 1
ATOM 2821 N N . LEU B 1 171 ? -11.922 20.109 8.609 1 98.19 171 LEU B N 1
ATOM 2822 C CA . LEU B 1 171 ? -11.672 19.344 9.828 1 98.19 171 LEU B CA 1
ATOM 2823 C C . LEU B 1 171 ? -10.938 20.188 10.859 1 98.19 171 LEU B C 1
ATOM 2825 O O . LEU B 1 171 ? -9.852 20.719 10.594 1 98.19 171 LEU B O 1
ATOM 2829 N N . ALA B 1 172 ? -11.531 20.266 12.031 1 97.94 172 ALA B N 1
ATOM 2830 C CA . ALA B 1 172 ? -10.875 20.984 13.125 1 97.94 172 ALA B CA 1
ATOM 2831 C C . ALA B 1 172 ? -9.727 20.156 13.703 1 97.94 172 ALA B C 1
ATOM 2833 O O . ALA B 1 172 ? -9.602 18.969 13.414 1 97.94 172 ALA B O 1
ATOM 2834 N N . GLU B 1 173 ? -8.953 20.797 14.461 1 97.56 173 GLU B N 1
ATOM 2835 C CA . GLU B 1 173 ? -7.754 20.203 15.047 1 97.56 173 GLU B CA 1
ATOM 2836 C C . GLU B 1 173 ? -8.078 18.906 15.766 1 97.56 173 GLU B C 1
ATOM 2838 O O . GLU B 1 173 ? -9.094 18.812 16.469 1 97.56 173 GLU B O 1
ATOM 2843 N N . GLY B 1 174 ? -7.266 17.969 15.555 1 97.19 174 GLY B N 1
ATOM 2844 C CA . GLY B 1 174 ? -7.312 16.75 16.359 1 97.19 174 GLY B CA 1
ATOM 2845 C C . GLY B 1 174 ? -8.312 15.742 15.844 1 97.19 174 GLY B C 1
ATOM 2846 O O . GLY B 1 174 ? -8.531 14.703 16.469 1 97.19 174 GLY B O 1
ATOM 2847 N N . VAL B 1 175 ? -8.961 15.977 14.727 1 97.06 175 VAL B N 1
ATOM 2848 C CA . VAL B 1 175 ? -9.953 15.055 14.18 1 97.06 175 VAL B CA 1
ATOM 2849 C C . VAL B 1 175 ? -9.25 13.836 13.586 1 97.06 175 VAL B C 1
ATOM 2851 O O . VAL B 1 175 ? -8.203 13.969 12.945 1 97.06 175 VAL B O 1
ATOM 2854 N N . GLU B 1 176 ? -9.766 12.68 13.836 1 97.12 176 GLU B N 1
ATOM 2855 C CA . GLU B 1 176 ? -9.305 11.43 13.242 1 97.12 176 GLU B CA 1
ATOM 2856 C C . GLU B 1 176 ? -10.391 10.789 12.383 1 97.12 176 GLU B C 1
ATOM 2858 O O . GLU B 1 176 ? -11.508 10.57 12.852 1 97.12 176 GLU B O 1
ATOM 2863 N N . ILE B 1 177 ? -10.102 10.57 11.125 1 96.69 177 ILE B N 1
ATOM 2864 C CA . ILE B 1 177 ? -11 9.867 10.219 1 96.69 177 ILE B CA 1
ATOM 2865 C C . ILE B 1 177 ? -10.508 8.43 10.016 1 96.69 177 ILE B C 1
ATOM 2867 O O . ILE B 1 177 ? -9.375 8.211 9.586 1 96.69 177 ILE B O 1
ATOM 2871 N N . GLY B 1 178 ? -11.32 7.445 10.305 1 94.94 178 GLY B N 1
ATOM 2872 C CA . GLY B 1 178 ? -10.953 6.043 10.203 1 94.94 178 GLY B CA 1
ATOM 2873 C C . GLY B 1 178 ? -10.898 5.539 8.773 1 94.94 178 GLY B C 1
ATOM 2874 O O . GLY B 1 178 ? -11.203 6.281 7.836 1 94.94 178 GLY B O 1
ATOM 2875 N N . ILE B 1 179 ? -10.516 4.305 8.68 1 94 179 ILE B N 1
ATOM 2876 C CA . ILE B 1 179 ? -10.375 3.666 7.375 1 94 179 ILE B CA 1
ATOM 2877 C C . ILE B 1 179 ? -11.727 3.643 6.664 1 94 179 ILE B C 1
ATOM 2879 O O . ILE B 1 179 ? -12.766 3.5 7.309 1 94 179 ILE B O 1
ATOM 2883 N N . LEU B 1 180 ? -11.711 3.762 5.355 1 94.38 180 LEU B N 1
ATOM 2884 C CA . LEU B 1 180 ? -12.867 3.646 4.48 1 94.38 180 LEU B CA 1
ATOM 2885 C C . LEU B 1 180 ? -14.023 4.504 4.988 1 94.38 180 LEU B C 1
ATOM 2887 O O . LEU B 1 180 ? -15.18 4.07 4.98 1 94.38 180 LEU B O 1
ATOM 2891 N N . SER B 1 181 ? -13.625 5.688 5.527 1 93.75 181 SER B N 1
ATOM 2892 C CA . SER B 1 181 ? -14.656 6.57 6.066 1 93.75 181 SER B CA 1
ATOM 2893 C C . SER B 1 181 ? -14.633 7.934 5.379 1 93.75 181 SER B C 1
ATOM 2895 O O . SER B 1 181 ? -13.609 8.328 4.812 1 93.75 181 SER B O 1
ATOM 2897 N N . TYR B 1 182 ? -15.727 8.555 5.355 1 92.19 182 TYR B N 1
ATOM 2898 C CA . TYR B 1 182 ? -15.859 9.938 4.934 1 92.19 182 TYR B CA 1
ATOM 2899 C C . TYR B 1 182 ? -16.734 10.727 5.898 1 92.19 182 TYR B C 1
ATOM 2901 O O . TYR B 1 182 ? -17.781 10.242 6.324 1 92.19 182 TYR B O 1
ATOM 2909 N N . PRO B 1 183 ? -16.281 11.883 6.34 1 92.38 183 PRO B N 1
ATOM 2910 C CA . PRO B 1 183 ? -17.062 12.68 7.293 1 92.38 183 PRO B CA 1
ATOM 2911 C C . PRO B 1 183 ? -18.031 13.633 6.605 1 92.38 183 PRO B C 1
ATOM 2913 O O . PRO B 1 183 ? -17.984 13.797 5.383 1 92.38 183 PRO B O 1
ATOM 2916 N N . ARG B 1 184 ? -18.797 14.195 7.457 1 90 184 ARG B N 1
ATOM 2917 C CA . ARG B 1 184 ? -19.516 15.383 7 1 90 184 ARG B CA 1
ATOM 2918 C C . ARG B 1 184 ? -18.547 16.516 6.652 1 90 184 ARG B C 1
ATOM 2920 O O . ARG B 1 184 ? -17.375 16.453 7.008 1 90 184 ARG B O 1
ATOM 2927 N N . ARG B 1 185 ? -19.016 17.5 6.012 1 92.5 185 ARG B N 1
ATOM 2928 C CA . ARG B 1 185 ? -18.156 18.547 5.477 1 92.5 185 ARG B CA 1
ATOM 2929 C C . ARG B 1 185 ? -17.531 19.375 6.598 1 92.5 185 ARG B C 1
ATOM 2931 O O . ARG B 1 185 ? -16.469 19.969 6.414 1 92.5 185 ARG B O 1
ATOM 2938 N N . LYS B 1 186 ? -18.234 19.406 7.68 1 93.75 186 LYS B N 1
ATOM 2939 C CA . LYS B 1 186 ? -17.656 20.109 8.82 1 93.75 186 LYS B CA 1
ATOM 2940 C C . LYS B 1 186 ? -17.609 19.219 10.055 1 93.75 186 LYS B C 1
ATOM 2942 O O . LYS B 1 186 ? -18.625 18.672 10.484 1 93.75 186 LYS B O 1
ATOM 2947 N N . VAL B 1 187 ? -16.359 19.047 10.578 1 93.94 187 VAL B N 1
ATOM 2948 C CA . VAL B 1 187 ? -16.188 18.266 11.797 1 93.94 187 VAL B CA 1
ATOM 2949 C C . VAL B 1 187 ? -15.477 19.094 12.852 1 93.94 187 VAL B C 1
ATOM 2951 O O . VAL B 1 187 ? -14.414 19.672 12.594 1 93.94 187 VAL B O 1
ATOM 2954 N N . SER B 1 188 ? -16.047 19.109 14.039 1 93.12 188 SER B N 1
ATOM 2955 C CA . SER B 1 188 ? -15.484 19.859 15.156 1 93.12 188 SER B CA 1
ATOM 2956 C C . SER B 1 188 ? -14.289 19.141 15.766 1 93.12 188 SER B C 1
ATOM 2958 O O . SER B 1 188 ? -13.984 18 15.391 1 93.12 188 SER B O 1
ATOM 2960 N N . SER B 1 189 ? -13.703 19.734 16.703 1 91.56 189 SER B N 1
ATOM 2961 C CA . SER B 1 189 ? -12.422 19.281 17.219 1 91.56 189 SER B CA 1
ATOM 2962 C C . SER B 1 189 ? -12.57 18 18.031 1 91.56 189 SER B C 1
ATOM 2964 O O . SER B 1 189 ? -13.625 17.75 18.625 1 91.56 189 SER B O 1
ATOM 2966 N N . ASN B 1 190 ? -11.398 17.203 17.906 1 91.56 190 ASN B N 1
ATOM 2967 C CA . ASN B 1 190 ? -11.203 16.031 18.75 1 91.56 190 ASN B CA 1
ATOM 2968 C C . ASN B 1 190 ? -12.328 15.016 18.578 1 91.56 190 ASN B C 1
ATOM 2970 O O . ASN B 1 190 ? -12.852 14.492 19.562 1 91.56 190 ASN B O 1
ATOM 2974 N N . LYS B 1 191 ? -12.711 14.859 17.312 1 87.5 191 LYS B N 1
ATOM 2975 C CA . LYS B 1 191 ? -13.703 13.844 16.969 1 87.5 191 LYS B CA 1
ATOM 2976 C C . LYS B 1 191 ? -13.062 12.695 16.188 1 87.5 191 LYS B C 1
ATOM 2978 O O . LYS B 1 191 ? -12.023 12.875 15.555 1 87.5 191 LYS B O 1
ATOM 2983 N N . PHE B 1 192 ? -13.617 11.562 16.453 1 89.25 192 PHE B N 1
ATOM 2984 C CA . PHE B 1 192 ? -13.234 10.375 15.688 1 89.25 192 PHE B CA 1
ATOM 2985 C C . PHE B 1 192 ? -14.391 9.906 14.812 1 89.25 192 PHE B C 1
ATOM 2987 O O . PHE B 1 192 ? -15.492 9.656 15.305 1 89.25 192 PHE B O 1
ATOM 2994 N N . VAL B 1 193 ? -14.195 9.883 13.531 1 86.5 193 VAL B N 1
ATOM 2995 C CA . VAL B 1 193 ? -15.195 9.422 12.562 1 86.5 193 VAL B CA 1
ATOM 2996 C C . VAL B 1 193 ? -14.773 8.07 12 1 86.5 193 VAL B C 1
ATOM 2998 O O . VAL B 1 193 ? -13.703 7.941 11.406 1 86.5 193 VAL B O 1
ATOM 3001 N N . LEU B 1 194 ? -15.602 7.027 12.195 1 85.88 194 LEU B N 1
ATOM 3002 C CA . LEU B 1 194 ? -15.273 5.688 11.727 1 85.88 194 LEU B CA 1
ATOM 3003 C C . LEU B 1 194 ? -16.516 4.961 11.227 1 85.88 194 LEU B C 1
ATOM 3005 O O . LEU B 1 194 ? -17.547 4.945 11.914 1 85.88 194 LEU B O 1
ATOM 3009 N N . ALA B 1 195 ? -16.438 4.406 10.008 1 83.56 195 ALA B N 1
ATOM 3010 C CA . ALA B 1 195 ? -17.469 3.455 9.594 1 83.56 195 ALA B CA 1
ATOM 3011 C C . ALA B 1 195 ? -17.328 2.139 10.352 1 83.56 195 ALA B C 1
ATOM 3013 O O . ALA B 1 195 ? -16.219 1.651 10.578 1 83.56 195 ALA B O 1
ATOM 3014 N N . PRO B 1 196 ? -18.422 1.617 10.773 1 82.62 196 PRO B N 1
ATOM 3015 C CA . PRO B 1 196 ? -18.312 0.344 11.484 1 82.62 196 PRO B CA 1
ATOM 3016 C C . PRO B 1 196 ? -17.812 -0.79 10.594 1 82.62 196 PRO B C 1
ATOM 3018 O O . PRO B 1 196 ? -18.078 -0.799 9.391 1 82.62 196 PRO B O 1
ATOM 3021 N N . PRO B 1 197 ? -17.078 -1.711 11.281 1 80.75 197 PRO B N 1
ATOM 3022 C CA . PRO B 1 197 ? -16.688 -2.885 10.492 1 80.75 197 PRO B CA 1
ATOM 3023 C C . PRO B 1 197 ? -17.891 -3.721 10.055 1 80.75 197 PRO B C 1
ATOM 3025 O O . PRO B 1 197 ? -18.938 -3.695 10.719 1 80.75 197 PRO B O 1
ATOM 3028 N N . ILE B 1 198 ? -17.594 -4.426 8.977 1 82.88 198 ILE B N 1
ATOM 3029 C CA . ILE B 1 198 ? -18.656 -5.277 8.469 1 82.88 198 ILE B CA 1
ATOM 3030 C C . ILE B 1 198 ? -18.562 -6.66 9.109 1 82.88 198 ILE B C 1
ATOM 3032 O O . ILE B 1 198 ? -17.484 -7.238 9.195 1 82.88 198 ILE B O 1
ATOM 3036 N N . LYS B 1 199 ? -19.75 -7.16 9.508 1 83.5 199 LYS B N 1
ATOM 3037 C CA . LYS B 1 199 ? -19.812 -8.484 10.125 1 83.5 199 LYS B CA 1
ATOM 3038 C C . LYS B 1 199 ? -19.641 -9.586 9.07 1 83.5 199 LYS B C 1
ATOM 3040 O O . LYS B 1 199 ? -20.281 -9.531 8.016 1 83.5 199 LYS B O 1
ATOM 3045 N N . ALA B 1 200 ? -18.766 -10.586 9.43 1 82.38 200 ALA B N 1
ATOM 3046 C CA . ALA B 1 200 ? -18.547 -11.719 8.531 1 82.38 200 ALA B CA 1
ATOM 3047 C C . ALA B 1 200 ? -19.75 -12.664 8.523 1 82.38 200 ALA B C 1
ATOM 3049 O O . ALA B 1 200 ? -20.375 -12.875 9.562 1 82.38 200 ALA B O 1
ATOM 3050 N N . ILE B 1 201 ? -20.062 -13.219 7.301 1 81.56 201 ILE B N 1
ATOM 3051 C CA . ILE B 1 201 ? -21.125 -14.203 7.156 1 81.56 201 ILE B CA 1
ATOM 3052 C C . ILE B 1 201 ? -20.594 -15.453 6.457 1 81.56 201 ILE B C 1
ATOM 3054 O O . ILE B 1 201 ? -19.516 -15.43 5.871 1 81.56 201 ILE B O 1
ATOM 3058 N N . ASP B 1 202 ? 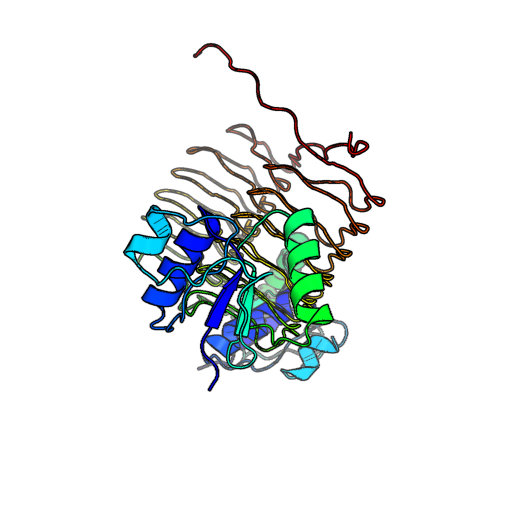-21.281 -16.562 6.539 1 76 202 ASP B N 1
ATOM 3059 C CA . ASP B 1 202 ? -20.891 -17.797 5.887 1 76 202 ASP B CA 1
ATOM 3060 C C . ASP B 1 202 ? -20.984 -17.672 4.367 1 76 202 ASP B C 1
ATOM 3062 O O . ASP B 1 202 ? -21.891 -17.031 3.846 1 76 202 ASP B O 1
ATOM 3066 N N . LYS B 1 203 ? -20.047 -18.266 3.775 1 78.12 203 LYS B N 1
ATOM 3067 C CA . LYS B 1 203 ? -20.141 -18.312 2.32 1 78.12 203 LYS B CA 1
ATOM 3068 C C . LYS B 1 203 ? -21.25 -19.266 1.869 1 78.12 203 LYS B C 1
ATOM 3070 O O . LYS B 1 203 ? -21.422 -20.344 2.439 1 78.12 203 LYS B O 1
ATOM 3075 N N . ILE B 1 204 ? -22.328 -18.75 1.126 1 60.47 204 ILE B N 1
ATOM 3076 C CA . ILE B 1 204 ? -23.422 -19.609 0.692 1 60.47 204 ILE B CA 1
ATOM 3077 C C . ILE B 1 204 ? -22.922 -20.594 -0.355 1 60.47 204 ILE B C 1
ATOM 3079 O O . ILE B 1 204 ? -22.109 -20.234 -1.214 1 60.47 204 ILE B O 1
#

Foldseek 3Di:
DFAEEEEDDDDQLLVVLVQCVVVVGDHAYYADCDDDPSRVVRHPYQYHCVVDDDQSHAYAYRDQQLVVVVVVVCVCVVVVHHHQEAAGPQEAADPQEAEETREYHGHQEYEEAYEYAEANEYADHLEYAYHCEYYYYSEYEEANEYHYALEYEYYSEYEEHNEYEDHQAYYYYQEYEYHPWYDDSYDDHNYYHYDDDDDDDDDD/DFAEEEEDDDDQLLVVLVQCVVVVGDHQYYADQDDDPNRVVRHPYQYHCVVDDDLSHAYAYRDQQLVVVVVVVCVCVVVVHHHQEAAGPQEAADPQEAEEGREYHGHQEYEDAYEYAEANEYADHLEYAYHPEYYYYSEYEEANEYHYACEYEYYSEYEEHVEYEDHQAYYYYQEYEYHPYYDDSYDDHNYYHYDDDDDDDDDD

InterPro domains:
  IPR011004 Trimeric LpxA-like superfamily [SSF51161] (2-197)
  IPR050179 Transferase hexapeptide repeat [PTHR43300] (77-203)

Sequence (408 aa):
MKELALLGGGGLALELIEYMMDDDIKIAGYFAPQEDSDCSQYISYLGDERVNYSKNLKYLLASGLTSLRSKMMNFIESHNLESGQFISRKAHVSSMAKLGKGIVITPFVSVTGNPIIGDYVFMNIYSNISHHAVVGNNVVLGPGSRVNGHCSLGNNISLGSNACLIPGTTLAEGVEIGILSYPRRKVSSNKFVLAPPIKAIDKIMKELALLGGGGLALELIEYMMDDDIKIAGYFAPQEDSDCSQYISYLGDERVNYSKNLKYLLASGLTSLRSKMMNFIESHNLESGQFISRKAHVSSMAKLGKGIVITPFVSVTGNPIIGDYVFMNIYSNISHHAVVGNNVVLGPGSRVNGHCSLGNNISLGSNACLIPGTTLAEGVEIGILSYPRRKVSSNKFVLAPPIKAIDKI

Nearest PDB structures (foldseek):
  4m99-assembly1_B  TM=8.722E-01  e=1.835E-10  Neisseria gonorrhoeae FA 1090
  7l7y-assembly1_AAA  TM=8.508E-01  e=2.502E-10  Psychrobacter cryohalolentis K5
  4m9c-assembly2_E  TM=8.786E-01  e=1.881E-09  Acinetobacter baumannii
  2npo-assembly1_A  TM=8.451E-01  e=6.685E-10  Campylobacter jejuni
  4mzu-assembly2_J  TM=9.432E-01  e=8.383E-03  Shewanella denitrificans OS217

Secondary structure (DSSP, 8-state):
-PEEEEE--HHHHHHHHHHHHHTT--EEEEE-SS--HHHHTTS-EEE-TTT---TTEEEEE----HHHHHHHHHHHHHTTPEE--EE-TTSEE-TT-EE-SS-EE-TT-EE-SS-EE-TT-EE-TT-EE-TT-EE-SS-EEPTT-EE-TT-EE-SS-EE-TT-EE-TT-EE-TT-EE-TT----SEE-TTEEE-PPPPPP----/-PEEEEE--HHHHHHHHHHHHHTT--EEEEE-SS--HHHHTTS-EEE-TTT---TTEEEEE----HHHHHHHHHHHHHTTPEE--EE-TTSEE-TT-EE-SS-EE-TT-EE-SS-EE-TT-EE-TT-EE-TT-EE-SS-EEPTT-EE-TT-EE-SS-EE-TT-EEPTT-EE-TT-EE-TT----SEE-TT-EE-PPPPPPEE--